Protein 6D9Y (pdb70)

CATH classification: 3.40.50.720

Organism: Paraburkholderia phymatum (strain DSM 17167 / CIP 108236 / LMG 21445 / STM815) (NCBI:txid391038)

Solvent-accessible surface area: 20243 Å² total; per-residue (Å²): 245,122,119,103,20,102,2,120,75,59,9,0,0,0,2,1,0,12,112,26,19,0,44,5,0,0,41,22,0,8,140,7,30,5,15,0,0,0,0,17,120,75,59,76,41,2,37,37,9,56,162,95,1,56,154,62,32,153,25,16,18,3,80,4,32,14,9,97,61,81,78,2,132,68,2,18,37,103,0,50,94,53,48,56,22,0,9,0,0,0,4,12,18,30,55,86,19,39,119,21,27,0,44,118,17,115,11,106,50,0,71,94,0,4,44,25,2,0,8,0,10,0,2,0,0,63,30,0,0,50,30,0,59,171,56,38,23,0,11,1,0,0,11,2,9,5,1,7,11,38,0,38,59,63,10,0,0,44,0,0,0,9,6,0,2,14,0,0,0,39,0,0,0,85,25,0,51,131,106,80,0,18,0,1,0,0,0,14,4,33,31,106,72,139,140,55,70,113,179,31,107,85,109,36,78,137,66,35,87,94,10,95,116,105,99,37,18,82,22,89,63,0,1,46,42,0,0,92,1,1,6,104,110,0,68,207,32,44,14,42,41,46,57,28,2,23,54,37,22,130,145,244,114,118,229,22,102,2,119,76,61,9,0,0,0,4,12,0,1,73,24,30,2,44,5,0,0,42,22,0,9,139,7,32,5,10,0,0,0,1,16,123,50,57,132,49,3,48,89,1,58,152,68,1,57,153,60,32,137,26,16,16,4,77,6,33,12,10,94,55,77,79,3,130,68,2,19,38,104,0,51,93,52,40,54,21,0,8,0,0,0,4,23,26,46,60,16,17,22,20,13,27,0,41,121,16,116,15,107,51,0,72,94,0,4,44,26,1,0,9,0,3,0,2,0,0,78,30,0,0,61,25,0,55,175,54,41,18,0,11,0,0,0,9,3,10,5,1,6,10,36,0,5,23,47,4,0,0,47,0,0,0,13,6,0,1,14,0,0,0,37,0,0,0,90,25,0,52,130,106,82,0,17,0,1,0,0,0,11,9,15,10,69,36,79,53,32,132,55,32,108,115,120,10,17,77,70,19,60,89,76,10,95,117,123,100,47,19,102,32,93,65,0,0,45,42,1,0,92,1,0,4,104,110,0,66,206,32,43,12,41,40,45,59,27,1,23,55,18,22,132,147

Secondary structure (DSSP, 8-state):
-------TT-EEEEETTTSHHHHHHHHHHHHTT-EEEEEES-HHHHHHHHHHHTTTS-EEEEE--TT-HHHHHHHHHHHHHHHS---EEEE----------TTTS-HHHHHHHHIIIIIHHHHHHHHHHHHHHHHT-EEEEEE--HHHHH--TT-HHHHHHHHHHHHHHHHHHHHTTTTTEEEEEEEE-SB-SSPPPTT-HHHHHHHHHT-TT-SPBPHHHHHHHHHHHTSTT--S--SEEEEESTT----/-------TT-EEEEETTTSHHHHHHHHHHHHTT-EEEEEES-HHHHHHHHHHHTTTS-EEEEE--TT-HHHHHHHHHHHHHHHS---EEEE----------TTTS-HHHHHHHHIIIIIHHHHHHHHHHHHHHHHT-EEEEEE--HHHHH--TT-HHHHHHHHHHHHHHHHHHHHTTTTTEEEEEEEE--B-SGGGGGS-HHHHHHHHHT-TT-SPBPHHHHHHHHHHHTSTT--S--SEEEEESTT----

Foldseek 3Di:
DADQFACALAEEEFEVCLFFLNVLLLQNNLQNRYAYEYEYADVVSQVVSCVVSVVSHHYHYQHAQLLDLVSLLVSVVSSCVRRNAHAEYEYDQADQLFFDAPVPRDVVSLVVRLSRLAVSVVSNCVNRVVRCLVVLAHFYEYEAAVLCVPVDGRRNSNNVSRVNNLVVQLVVQVVCVVSHYAGEYEHAQAEPRDDDDPVCVVVVQVSLVLAVQSDHHYSNNVSSVRVVSGHVVVPNDHSYYHYHRNPRDPD/DADQFAQALAEEEFEVCLWFLNVLLLQSCLQNRYAYEYEYQDVVSQVVSQVVSVVRHHYHYAHAQLLDLVSLLVSVVVSCVRRNAHAEYEYDHAAQLEFDAPVPRDVVSLVVRLSRLAVSVVSNCVNRVVRCLVVLHHFYEYEAAVLCVPVDGRRNSNNVSSVNNLVVQLVVQVVCVVRHYAGEYEHAQDDPICSCVRYDPVVVVVSQVLAPQNDHDYSNVVSSVRVCSGGVVVPNDHSYYHYHYNPRDPD

Sequence (502 aa):
HMNRIDLEGRVVVITGGARRGIGYAVAQRALRSGAAVALLWDDLDAERRLLARSERREELAELGKVVCAVTVDQTKKEAQIEAAVGKKKTLAAFGAIDVLINCCAGITGGNGTTWELEPDDVWRQVIDVNLIGPYLVCRRAVVPQMLKQGYGRIVNIASVAGKEGNPNASHYSASKAGLIGLTKSLGKELATKNILVNAVVTPPAAAAKTEIFDSMKQEHIDYMLSKIIPMNRFLLPDDEAASLILWLGSEDDCAFSTGSSVFDLSGGRATYYHMNRIDLEGRVVVITGGARRGIGYAVAQRALRSGAAVALLWDLDAERLARRSERRELAELGKVVCCAVTVDQQQTKKEAQIEAAVGKTLAAFGAIDVLINCCAAGGITGGNGTTWELEPDDVWRQVIDVNLIGPYLVCRRAVVPQMLKQGYGRIVNIIASVAGKEGNPNASHYSASKAGLIGLTKSLGKELATKKNILVNAVVTPAAAKTEIFDSMKQEHIDYMLLSSKIPMNNRFLLPDEEAASLILWLGSEDDCAFSTGSSVFDLSGGRATYY

InterPro domains:
  IPR002347 Short-chain dehydrogenase/reductase SDR [PF00106] (9-200)
  IPR002347 Short-chain dehydrogenase/reductase SDR [PR00080] (83-94)
  IPR002347 Short-chain dehydrogenase/reductase SDR [PR00080] (137-145)
  IPR002347 Short-chain dehydrogenase/reductase SDR [PR00080] (157-176)
  IPR002347 Short-chain dehydrogenase/reductase SDR [PR00081] (10-27)
  IPR002347 Short-chain dehydrogenase/reductase SDR [PR00081] (83-94)
  IPR002347 Short-chain dehydrogenase/reductase SDR [PR00081] (131-147)
  IPR002347 Short-chain dehydrogenase/reductase SDR [PR00081] (157-176)
  IPR002347 Short-chain dehydrogenase/reductase SDR [PR00081] (178-195)
  IPR002347 Short-chain dehydrogenase/reductase SDR [PR00081] (211-231)
  IPR020904 Short-chain dehydrogenase/reductase, conserved site [PS00061] (144-172)
  IPR036291 NAD(P)-binding domain superfamily [SSF51735] (4-247)

Structure (mmCIF, N/CA/C/O backbone):
data_6D9Y
#
_entry.id   6D9Y
#
_cell.length_a   131.900
_cell.length_b   131.900
_cell.length_c   66.510
_cell.angle_alpha   90.000
_cell.angle_beta   90.000
_cell.angle_gamma   90.000
#
_symmetry.space_group_name_H-M   'P 42 21 2'
#
loop_
_entity.id
_entity.type
_entity.pdbx_description
1 polymer 'Short-chain dehydrogenase/reductase SDR'
2 non-polymer 1,2-ETHANEDIOL
3 non-polymer 'OXAMIC ACID'
4 non-polymer 'FORMIC ACID'
5 non-polymer NICOTINAMIDE-ADENINE-DINUCLEOTIDE
6 water water
#
loop_
_atom_site.group_PDB
_atom_site.id
_atom_site.type_symbol
_atom_site.label_atom_id
_atom_site.label_alt_id
_atom_site.label_comp_id
_atom_site.label_asym_id
_atom_site.label_entity_id
_atom_site.label_seq_id
_atom_site.pdbx_PDB_ins_code
_atom_site.Cartn_x
_atom_site.Cartn_y
_atom_site.Cartn_z
_atom_site.occupancy
_atom_site.B_iso_or_equiv
_atom_site.auth_seq_id
_atom_site.auth_comp_id
_atom_site.auth_asym_id
_atom_site.auth_atom_id
_atom_site.pdbx_PDB_model_num
ATOM 1 N N . HIS A 1 8 ? 140.794 10.808 -10.913 1.00 38.12 0 HIS A N 1
ATOM 2 C CA . HIS A 1 8 ? 141.513 10.102 -9.859 1.00 25.61 0 HIS A CA 1
ATOM 3 C C . HIS A 1 8 ? 141.954 11.044 -8.743 1.00 23.52 0 HIS A C 1
ATOM 4 O O . HIS A 1 8 ? 143.157 11.254 -8.542 1.00 29.68 0 HIS A O 1
ATOM 11 N N . MET A 1 9 ? 140.992 11.602 -8.012 1.00 22.55 1 MET A N 1
ATOM 12 C CA . MET A 1 9 ? 141.313 12.522 -6.942 1.00 18.06 1 MET A CA 1
ATOM 13 C C . MET A 1 9 ? 141.488 11.782 -5.619 1.00 17.90 1 MET A C 1
ATOM 14 O O . MET A 1 9 ? 140.889 10.729 -5.376 1.00 21.30 1 MET A O 1
ATOM 19 N N . ASN A 1 10 ? 142.355 12.320 -4.790 1.00 14.28 2 ASN A N 1
ATOM 20 C CA . ASN A 1 10 ? 142.529 11.752 -3.466 1.00 12.63 2 ASN A CA 1
ATOM 21 C C . ASN A 1 10 ? 141.278 11.997 -2.632 1.00 12.44 2 ASN A C 1
ATOM 22 O O . ASN A 1 10 ? 140.621 13.031 -2.757 1.00 13.78 2 ASN A O 1
ATOM 27 N N . ARG A 1 11 ? 140.966 11.050 -1.745 1.00 12.37 3 ARG A N 1
ATOM 28 C CA . ARG A 1 11 ? 139.859 11.231 -0.802 1.00 11.93 3 ARG A CA 1
ATOM 29 C C . ARG A 1 11 ? 140.406 11.821 0.489 1.00 10.70 3 ARG A C 1
ATOM 30 O O . ARG A 1 11 ? 140.967 11.107 1.326 1.00 12.66 3 ARG A O 1
ATOM 32 N N . ILE A 1 12 ? 140.255 13.120 0.645 1.00 9.54 4 ILE A N 1
ATOM 33 C CA . ILE A 1 12 ? 140.700 13.818 1.848 1.00 8.68 4 ILE A CA 1
ATOM 34 C C . ILE A 1 12 ? 139.713 13.497 2.961 1.00 11.19 4 ILE A C 1
ATOM 35 O O . ILE A 1 12 ? 138.494 13.578 2.768 1.00 11.10 4 ILE A O 1
ATOM 40 N N . ASP A 1 13 ? 140.221 13.095 4.124 1.00 10.38 5 ASP A N 1
ATOM 41 C CA . ASP A 1 13 ? 139.343 12.751 5.244 1.00 10.37 5 ASP A CA 1
ATOM 42 C C . ASP A 1 13 ? 139.117 14.006 6.083 1.00 11.08 5 ASP A C 1
ATOM 43 O O . ASP A 1 13 ? 139.986 14.399 6.876 1.00 12.49 5 ASP A O 1
ATOM 48 N N . LEU A 1 14 ? 137.942 14.637 5.926 1.00 10.09 6 LEU A N 1
ATOM 49 C CA . LEU A 1 14 ? 137.494 15.722 6.805 1.00 9.04 6 LEU A CA 1
ATOM 50 C C . LEU A 1 14 ? 136.209 15.323 7.522 1.00 10.30 6 LEU A C 1
ATOM 51 O O . LEU A 1 14 ? 135.420 16.189 7.921 1.00 11.26 6 LEU A O 1
ATOM 56 N N . GLU A 1 15 ? 135.979 14.019 7.673 1.00 11.58 7 GLU A N 1
ATOM 57 C CA . GLU A 1 15 ? 134.747 13.547 8.279 1.00 11.33 7 GLU A CA 1
ATOM 58 C C . GLU A 1 15 ? 134.622 14.091 9.695 1.00 13.59 7 GLU A C 1
ATOM 59 O O . GLU A 1 15 ? 135.561 14.010 10.488 1.00 14.19 7 GLU A O 1
ATOM 65 N N . GLY A 1 16 ? 133.460 14.656 10.012 1.00 14.04 8 GLY A N 1
ATOM 66 C CA . GLY A 1 16 ? 133.216 15.159 11.349 1.00 15.37 8 GLY A CA 1
ATOM 67 C C . GLY A 1 16 ? 133.864 16.497 11.658 1.00 13.88 8 GLY A C 1
ATOM 68 O O . GLY A 1 16 ? 133.676 17.001 12.775 1.00 17.74 8 GLY A O 1
ATOM 69 N N . ARG A 1 17 ? 134.598 17.088 10.723 1.00 11.02 9 ARG A N 1
ATOM 70 C CA . ARG A 1 17 ? 135.274 18.365 10.926 1.00 10.23 9 ARG A CA 1
ATOM 71 C C . ARG A 1 17 ? 134.413 19.512 10.415 1.00 10.57 9 ARG A C 1
ATOM 72 O O . ARG A 1 17 ? 133.592 19.338 9.502 1.00 12.96 9 ARG A O 1
ATOM 80 N N . VAL A 1 18 ? 134.609 20.688 11.011 1.00 9.39 10 VAL A N 1
ATOM 81 C CA . VAL A 1 18 ? 133.937 21.921 10.600 1.00 9.39 10 VAL A CA 1
ATOM 82 C C . VAL A 1 18 ? 134.967 22.867 9.986 1.00 8.54 10 VAL A C 1
ATOM 83 O O . VAL A 1 18 ? 136.002 23.172 10.616 1.00 8.32 10 VAL A O 1
ATOM 87 N N . VAL A 1 19 ? 134.687 23.333 8.762 1.00 7.56 11 VAL A N 1
ATOM 88 C CA . VAL A 1 19 ? 135.587 24.191 7.991 1.00 7.33 11 VAL A CA 1
ATOM 89 C C . VAL A 1 19 ? 134.929 25.559 7.800 1.00 6.90 11 VAL A C 1
ATOM 90 O O . VAL A 1 19 ? 133.853 25.648 7.198 1.00 7.96 11 VAL A O 1
ATOM 94 N N . VAL A 1 20 ? 135.594 26.611 8.269 1.00 6.93 12 VAL A N 1
ATOM 95 C CA . VAL A 1 20 ? 135.222 27.998 7.956 1.00 7.25 12 VAL A CA 1
ATOM 96 C C . VAL A 1 20 ? 136.015 28.438 6.734 1.00 6.86 12 VAL A C 1
ATOM 97 O O . VAL A 1 20 ? 137.244 28.287 6.704 1.00 7.38 12 VAL A O 1
ATOM 101 N N . ILE A 1 21 ? 135.327 28.990 5.734 1.00 7.20 13 ILE A N 1
ATOM 102 C CA . ILE A 1 21 ? 135.972 29.487 4.511 1.00 6.76 13 ILE A CA 1
ATOM 103 C C . ILE A 1 21 ? 135.571 30.943 4.327 1.00 7.27 13 ILE A C 1
ATOM 104 O O . ILE A 1 21 ? 134.393 31.225 4.036 1.00 8.56 13 ILE A O 1
ATOM 109 N N . THR A 1 22 ? 136.521 31.863 4.463 1.00 7.35 14 THR A N 1
ATOM 110 C CA . THR A 1 22 ? 136.242 33.253 4.134 1.00 7.70 14 THR A CA 1
ATOM 111 C C . THR A 1 22 ? 136.408 33.449 2.625 1.00 8.73 14 THR A C 1
ATOM 112 O O . THR A 1 22 ? 137.212 32.768 1.976 1.00 9.46 14 THR A O 1
ATOM 116 N N . GLY A 1 23 ? 135.640 34.371 2.058 1.00 9.12 15 GLY A N 1
ATOM 117 C CA . GLY A 1 23 ? 135.511 34.447 0.607 1.00 9.94 15 GLY A CA 1
ATOM 118 C C . GLY A 1 23 ? 134.855 33.218 0.015 1.00 9.39 15 GLY A C 1
ATOM 119 O O . GLY A 1 23 ? 135.100 32.892 -1.154 1.00 9.57 15 GLY A O 1
ATOM 120 N N . GLY A 1 24 ? 134.012 32.527 0.790 1.00 8.82 16 GLY A N 1
ATOM 121 C CA . GLY A 1 24 ? 133.466 31.246 0.377 1.00 10.61 16 GLY A CA 1
ATOM 122 C C . GLY A 1 24 ? 132.434 31.289 -0.744 1.00 10.70 16 GLY A C 1
ATOM 123 O O . GLY A 1 24 ? 132.158 30.227 -1.327 1.00 12.07 16 GLY A O 1
ATOM 124 N N . ALA A 1 25 ? 131.874 32.453 -1.081 1.00 10.50 17 ALA A N 1
ATOM 125 C CA . ALA A 1 25 ? 130.822 32.478 -2.083 1.00 11.17 17 ALA A CA 1
ATOM 126 C C . ALA A 1 25 ? 131.335 32.424 -3.517 1.00 12.12 17 ALA A C 1
ATOM 127 O O . ALA A 1 25 ? 130.531 32.182 -4.425 1.00 16.75 17 ALA A O 1
ATOM 129 N N . ARG A 1 26 ? 132.639 32.601 -3.753 1.00 12.80 18 ARG A N 1
ATOM 130 C CA A ARG A 1 26 ? 133.196 32.850 -5.075 0.50 14.22 18 ARG A CA 1
ATOM 131 C CA B ARG A 1 26 ? 133.153 32.770 -5.099 0.50 13.32 18 ARG A CA 1
ATOM 132 C C . ARG A 1 26 ? 134.543 32.161 -5.212 1.00 12.16 18 ARG A C 1
ATOM 133 O O . ARG A 1 26 ? 135.238 31.927 -4.219 1.00 10.82 18 ARG A O 1
ATOM 148 N N . GLY A 1 27 ? 134.921 31.890 -6.463 1.00 10.94 19 GLY A N 1
ATOM 149 C CA . GLY A 1 27 ? 136.320 31.628 -6.788 1.00 10.18 19 GLY A CA 1
ATOM 150 C C . GLY A 1 27 ? 136.926 30.452 -6.061 1.00 9.40 19 GLY A C 1
ATOM 151 O O . GLY A 1 27 ? 136.350 29.360 -5.969 1.00 10.08 19 GLY A O 1
ATOM 152 N N . ILE A 1 28 ? 138.151 30.647 -5.551 1.00 10.02 20 ILE A N 1
ATOM 153 C CA . ILE A 1 28 ? 138.837 29.570 -4.851 1.00 9.59 20 ILE A CA 1
ATOM 154 C C . ILE A 1 28 ? 138.051 29.143 -3.624 1.00 8.43 20 ILE A C 1
ATOM 155 O O . ILE A 1 28 ? 137.966 27.950 -3.324 1.00 8.66 20 ILE A O 1
ATOM 160 N N . GLY A 1 29 ? 137.499 30.102 -2.868 1.00 8.69 21 GLY A N 1
ATOM 161 C CA . GLY A 1 29 ? 136.767 29.746 -1.662 1.00 7.92 21 GLY A CA 1
ATOM 162 C C . GLY A 1 29 ? 135.590 28.823 -1.949 1.00 7.23 21 GLY A C 1
ATOM 163 O O . GLY A 1 29 ? 135.363 27.844 -1.221 1.00 7.76 21 GLY A O 1
ATOM 164 N N . TYR A 1 30 ? 134.869 29.087 -3.041 1.00 7.89 22 TYR A N 1
ATOM 165 C CA . TYR A 1 30 ? 133.760 28.219 -3.426 1.00 8.63 22 TYR A CA 1
ATOM 166 C C . TYR A 1 30 ? 134.252 26.830 -3.816 1.00 8.42 22 TYR A C 1
ATOM 167 O O . TYR A 1 30 ? 133.643 25.822 -3.434 1.00 8.40 22 TYR A O 1
ATOM 176 N N . ALA A 1 31 ? 135.349 26.746 -4.579 1.00 8.05 23 ALA A N 1
ATOM 177 C CA . ALA A 1 31 ? 135.905 25.434 -4.933 1.00 7.78 23 ALA A CA 1
ATOM 178 C C . ALA A 1 31 ? 136.370 24.670 -3.705 1.00 8.08 23 ALA A C 1
ATOM 179 O O . ALA A 1 31 ? 136.235 23.432 -3.644 1.00 8.28 23 ALA A O 1
ATOM 181 N N . VAL A 1 32 ? 136.943 25.375 -2.726 1.00 7.36 24 VAL A N 1
ATOM 182 C CA . VAL A 1 32 ? 137.311 24.733 -1.468 1.00 7.36 24 VAL A CA 1
ATOM 183 C C . VAL A 1 32 ? 136.064 24.209 -0.764 1.00 7.58 24 VAL A C 1
ATOM 184 O O . VAL A 1 32 ? 136.063 23.103 -0.195 1.00 8.04 24 VAL A O 1
ATOM 188 N N . ALA A 1 33 ? 134.982 24.999 -0.759 1.00 7.18 25 ALA A N 1
ATOM 189 C CA . ALA A 1 33 ? 133.748 24.541 -0.128 1.00 7.24 25 ALA A CA 1
ATOM 190 C C . ALA A 1 33 ? 133.244 23.251 -0.775 1.00 7.71 25 ALA A C 1
ATOM 191 O O . ALA A 1 33 ? 132.853 22.304 -0.069 1.00 8.29 25 ALA A O 1
ATOM 193 N N . GLN A 1 34 ? 133.225 23.198 -2.112 1.00 7.62 26 GLN A N 1
ATOM 194 C CA . GLN A 1 34 ? 132.769 21.993 -2.803 1.00 7.91 26 GLN A CA 1
ATOM 195 C C . GLN A 1 34 ? 133.595 20.788 -2.385 1.00 8.31 26 GLN A C 1
ATOM 196 O O . GLN A 1 34 ? 133.051 19.723 -2.059 1.00 8.95 26 GLN A O 1
ATOM 202 N N . ARG A 1 35 ? 134.919 20.940 -2.392 1.00 8.17 27 ARG A N 1
ATOM 203 C CA . ARG A 1 35 ? 135.777 19.808 -2.066 1.00 8.29 27 ARG A CA 1
ATOM 204 C C . ARG A 1 35 ? 135.646 19.419 -0.597 1.00 7.69 27 ARG A C 1
ATOM 205 O O . ARG A 1 35 ? 135.643 18.220 -0.274 1.00 8.69 27 ARG A O 1
ATOM 213 N N . ALA A 1 36 ? 135.494 20.397 0.302 1.00 7.45 28 ALA A N 1
ATOM 214 C CA . ALA A 1 36 ? 135.360 20.081 1.722 1.00 7.83 28 ALA A CA 1
ATOM 215 C C . ALA A 1 36 ? 134.077 19.300 1.991 1.00 8.61 28 ALA A C 1
ATOM 216 O O . ALA A 1 36 ? 134.086 18.321 2.754 1.00 9.03 28 ALA A O 1
ATOM 218 N N . LEU A 1 37 ? 132.956 19.713 1.376 1.00 8.15 29 LEU A N 1
ATOM 219 C CA . LEU A 1 37 ? 131.702 18.975 1.530 1.00 8.93 29 LEU A CA 1
ATOM 220 C C . LEU A 1 37 ? 131.829 17.554 0.988 1.00 8.86 29 LEU A C 1
ATOM 221 O O . LEU A 1 37 ? 131.347 16.594 1.603 1.00 11.49 29 LEU A O 1
ATOM 226 N N . ARG A 1 38 ? 132.508 17.391 -0.154 1.00 9.35 30 ARG A N 1
ATOM 227 C CA . ARG A 1 38 ? 132.735 16.065 -0.723 1.00 10.63 30 ARG A CA 1
ATOM 228 C C . ARG A 1 38 ? 133.679 15.235 0.134 1.00 11.10 30 ARG A C 1
ATOM 229 O O . ARG A 1 38 ? 133.720 14.007 -0.030 1.00 15.49 30 ARG A O 1
ATOM 237 N N . SER A 1 39 ? 134.387 15.860 1.060 1.00 9.55 31 SER A N 1
ATOM 238 C CA . SER A 1 39 ? 135.320 15.204 1.971 1.00 9.78 31 SER A CA 1
ATOM 239 C C . SER A 1 39 ? 134.698 14.926 3.337 1.00 10.44 31 SER A C 1
ATOM 240 O O . SER A 1 39 ? 135.410 14.498 4.250 1.00 10.44 31 SER A O 1
ATOM 243 N N . GLY A 1 40 ? 133.404 15.197 3.511 1.00 9.78 32 GLY A N 1
ATOM 244 C CA . GLY A 1 40 ? 132.710 14.900 4.748 1.00 11.33 32 GLY A CA 1
ATOM 245 C C . GLY A 1 40 ? 132.650 16.032 5.745 1.00 10.88 32 GLY A C 1
ATOM 246 O O . GLY A 1 40 ? 132.111 15.824 6.846 1.00 11.88 32 GLY A O 1
ATOM 247 N N . ALA A 1 41 ? 133.149 17.211 5.402 1.00 9.86 33 ALA A N 1
ATOM 248 C CA . ALA A 1 41 ? 133.116 18.330 6.340 1.00 9.00 33 ALA A CA 1
ATOM 249 C C . ALA A 1 41 ? 131.749 19.006 6.364 1.00 10.32 33 ALA A C 1
ATOM 250 O O . ALA A 1 41 ? 130.998 18.966 5.390 1.00 12.01 33 ALA A O 1
ATOM 252 N N . ALA A 1 42 ? 131.442 19.665 7.482 1.00 9.25 34 ALA A N 1
ATOM 253 C CA . ALA A 1 42 ? 130.443 20.739 7.493 1.00 10.00 34 ALA A CA 1
ATOM 254 C C . ALA A 1 42 ? 131.158 22.048 7.191 1.00 9.85 34 ALA A C 1
ATOM 255 O O . ALA A 1 42 ? 132.292 22.258 7.638 1.00 9.76 34 ALA A O 1
ATOM 257 N N . VAL A 1 43 ? 130.530 22.925 6.408 1.00 10.25 35 VAL A N 1
ATOM 258 C CA . VAL A 1 43 ? 131.166 24.154 5.940 1.00 8.81 35 VAL A CA 1
ATOM 259 C C . VAL A 1 43 ? 130.377 25.365 6.409 1.00 8.22 35 VAL A C 1
ATOM 260 O O . VAL A 1 43 ? 129.165 25.466 6.183 1.00 9.61 35 VAL A O 1
ATOM 264 N N . ALA A 1 44 ? 131.077 26.311 7.037 1.00 8.95 36 ALA A N 1
ATOM 265 C CA . ALA A 1 44 ? 130.542 27.643 7.291 1.00 9.93 36 ALA A CA 1
ATOM 266 C C . ALA A 1 44 ? 131.133 28.572 6.239 1.00 8.69 36 ALA A C 1
ATOM 267 O O . ALA A 1 44 ? 132.358 28.779 6.182 1.00 9.11 36 ALA A O 1
ATOM 269 N N . LEU A 1 45 ? 130.274 29.066 5.353 1.00 10.13 37 LEU A N 1
ATOM 270 C CA A LEU A 1 45 ? 130.671 29.937 4.258 0.58 9.04 37 LEU A CA 1
ATOM 271 C CA B LEU A 1 45 ? 130.671 29.948 4.257 0.42 9.40 37 LEU A CA 1
ATOM 272 C C . LEU A 1 45 ? 130.593 31.378 4.745 1.00 9.36 37 LEU A C 1
ATOM 273 O O . LEU A 1 45 ? 129.499 31.890 4.987 1.00 12.30 37 LEU A O 1
ATOM 282 N N . TRP A 1 46 ? 131.736 32.038 4.880 1.00 9.15 38 TRP A N 1
ATOM 283 C CA . TRP A 1 46 ? 131.784 33.413 5.348 1.00 9.31 38 TRP A CA 1
ATOM 284 C C . TRP A 1 46 ? 132.057 34.335 4.170 1.00 10.11 38 TRP A C 1
ATOM 285 O O . TRP A 1 46 ? 133.052 34.143 3.456 1.00 11.78 38 TRP A O 1
ATOM 296 N N . ASP A 1 47 ? 131.207 35.324 3.950 1.00 9.98 39 ASP A N 1
ATOM 297 C CA A ASP A 1 47 ? 131.462 36.273 2.873 0.19 11.18 39 ASP A CA 1
ATOM 298 C CA C ASP A 1 47 ? 131.461 36.276 2.875 0.81 10.51 39 ASP A CA 1
ATOM 299 C C . ASP A 1 47 ? 130.687 37.558 3.117 1.00 11.94 39 ASP A C 1
ATOM 300 O O . ASP A 1 47 ? 129.795 37.629 3.963 1.00 12.10 39 ASP A O 1
ATOM 309 N N . LEU A 1 48 ? 131.026 38.574 2.316 1.00 15.37 40 LEU A N 1
ATOM 310 C CA . LEU A 1 48 ? 130.498 39.924 2.440 1.00 16.79 40 LEU A CA 1
ATOM 311 C C . LEU A 1 48 ? 129.126 40.074 1.800 1.00 20.43 40 LEU A C 1
ATOM 312 O O . LEU A 1 48 ? 128.296 40.845 2.292 1.00 21.40 40 LEU A O 1
ATOM 317 N N . ASP A 1 49 ? 128.887 39.391 0.679 1.00 22.85 41 ASP A N 1
ATOM 318 C CA . ASP A 1 49 ? 127.724 39.644 -0.172 1.00 34.53 41 ASP A CA 1
ATOM 319 C C . ASP A 1 49 ? 126.640 38.641 0.198 1.00 27.48 41 ASP A C 1
ATOM 320 O O . ASP A 1 49 ? 126.713 37.469 -0.184 1.00 23.33 41 ASP A O 1
ATOM 325 N N . ALA A 1 50 ? 125.621 39.110 0.925 1.00 26.99 42 ALA A N 1
ATOM 326 C CA . ALA A 1 50 ? 124.554 38.219 1.366 1.00 25.57 42 ALA A CA 1
ATOM 327 C C . ALA A 1 50 ? 123.849 37.558 0.189 1.00 30.20 42 ALA A C 1
ATOM 328 O O . ALA A 1 50 ? 123.427 36.396 0.292 1.00 25.14 42 ALA A O 1
ATOM 330 N N . GLU A 1 51 ? 123.730 38.271 -0.937 1.00 28.67 43 GLU A N 1
ATOM 331 C CA . GLU A 1 51 ? 123.005 37.743 -2.088 1.00 25.85 43 GLU A CA 1
ATOM 332 C C . GLU A 1 51 ? 123.787 36.622 -2.762 1.00 24.99 43 GLU A C 1
ATOM 333 O O . GLU A 1 51 ? 123.236 35.549 -3.039 1.00 23.28 43 GLU A O 1
ATOM 335 N N . ARG A 1 52 ? 125.069 36.858 -3.056 1.00 23.25 44 ARG A N 1
ATOM 336 C CA A ARG A 1 52 ? 125.891 35.799 -3.633 0.61 21.98 44 ARG A CA 1
ATOM 337 C CA B ARG A 1 52 ? 125.892 35.800 -3.632 0.39 22.08 44 ARG A CA 1
ATOM 338 C C . ARG A 1 52 ? 126.028 34.633 -2.664 1.00 18.38 44 ARG A C 1
ATOM 339 O O . ARG A 1 52 ? 126.065 33.472 -3.079 1.00 19.25 44 ARG A O 1
ATOM 342 N N . LEU A 1 53 ? 126.094 34.933 -1.366 1.00 18.66 45 LEU A N 1
ATOM 343 C CA A LEU A 1 53 ? 126.160 33.890 -0.345 0.58 18.20 45 LEU A CA 1
ATOM 344 C CA B LEU A 1 53 ? 126.165 33.893 -0.349 0.42 18.43 45 LEU A CA 1
ATOM 345 C C . LEU A 1 53 ? 124.932 32.998 -0.392 1.00 17.89 45 LEU A C 1
ATOM 346 O O . LEU A 1 53 ? 125.037 31.770 -0.300 1.00 17.49 45 LEU A O 1
ATOM 355 N N . ALA A 1 54 ? 123.747 33.602 -0.511 1.00 18.39 46 ALA A N 1
ATOM 356 C CA . ALA A 1 54 ? 122.522 32.812 -0.529 1.00 18.53 46 ALA A CA 1
ATOM 357 C C . ALA A 1 54 ? 122.477 31.902 -1.748 1.00 16.82 46 ALA A C 1
ATOM 358 O O . ALA A 1 54 ? 122.083 30.733 -1.644 1.00 19.21 46 ALA A O 1
ATOM 360 N N . ARG A 1 55 ? 122.902 32.415 -2.905 1.00 16.95 47 ARG A N 1
ATOM 361 C CA . ARG A 1 55 ? 122.935 31.592 -4.110 1.00 18.67 47 ARG A CA 1
ATOM 362 C C . ARG A 1 55 ? 123.923 30.444 -3.949 1.00 16.27 47 ARG A C 1
ATOM 363 O O . ARG A 1 55 ? 123.610 29.280 -4.235 1.00 17.34 47 ARG A O 1
ATOM 365 N N . SER A 1 56 ? 125.126 30.747 -3.449 1.00 15.09 48 SER A N 1
ATOM 366 C CA . SER A 1 56 ? 126.145 29.715 -3.293 1.00 13.82 48 SER A CA 1
ATOM 367 C C . SER A 1 56 ? 125.732 28.683 -2.251 1.00 13.67 48 SER A C 1
ATOM 368 O O . SER A 1 56 ? 125.973 27.480 -2.433 1.00 15.34 48 SER A O 1
ATOM 371 N N . GLU A 1 57 ? 125.093 29.128 -1.160 1.00 15.16 49 GLU A N 1
ATOM 372 C CA . GLU A 1 57 ? 124.602 28.197 -0.147 1.00 16.24 49 GLU A CA 1
ATOM 373 C C . GLU A 1 57 ? 123.608 27.202 -0.735 1.00 16.81 49 GLU A C 1
ATOM 374 O O . GLU A 1 57 ? 123.689 25.997 -0.459 1.00 18.65 49 GLU A O 1
ATOM 380 N N . ARG A 1 58 ? 122.653 27.691 -1.541 1.00 15.85 50 ARG A N 1
ATOM 381 C CA A ARG A 1 58 ? 121.651 26.809 -2.134 0.46 16.72 50 ARG A CA 1
ATOM 382 C CA B ARG A 1 58 ? 121.654 26.804 -2.123 0.54 16.52 50 ARG A CA 1
ATOM 383 C C . ARG A 1 58 ? 122.299 25.745 -3.014 1.00 18.14 50 ARG A C 1
ATOM 384 O O . ARG A 1 58 ? 121.897 24.576 -2.987 1.00 19.72 50 ARG A O 1
ATOM 399 N N . GLU A 1 59 ? 123.320 26.127 -3.791 1.00 15.58 51 GLU A N 1
ATOM 400 C CA A GLU A 1 59 ? 123.991 25.161 -4.652 0.70 14.86 51 GLU A CA 1
ATOM 401 C CA B GLU A 1 59 ? 124.003 25.168 -4.655 0.30 15.48 51 GLU A CA 1
ATOM 402 C C . GLU A 1 59 ? 124.781 24.148 -3.836 1.00 14.13 51 GLU A C 1
ATOM 403 O O . GLU A 1 59 ? 124.737 22.943 -4.115 1.00 17.78 51 GLU A O 1
ATOM 414 N N . LEU A 1 60 ? 125.521 24.619 -2.839 1.00 14.97 52 LEU A N 1
ATOM 415 C CA . LEU A 1 60 ? 126.424 23.762 -2.080 1.00 16.53 52 LEU A CA 1
ATOM 416 C C . LEU A 1 60 ? 125.699 22.853 -1.106 1.00 17.36 52 LEU A C 1
ATOM 417 O O . LEU A 1 60 ? 126.234 21.794 -0.761 1.00 16.71 52 LEU A O 1
ATOM 422 N N . ALA A 1 61 ? 124.500 23.234 -0.661 1.00 19.26 53 ALA A N 1
ATOM 423 C CA . ALA A 1 61 ? 123.736 22.384 0.244 1.00 18.81 53 ALA A CA 1
ATOM 424 C C . ALA A 1 61 ? 123.421 21.027 -0.374 1.00 21.07 53 ALA A C 1
ATOM 425 O O . ALA A 1 61 ? 123.154 20.069 0.358 1.00 20.53 53 ALA A O 1
ATOM 427 N N . GLU A 1 62 ? 123.482 20.902 -1.703 1.00 21.50 54 GLU A N 1
ATOM 428 C CA . GLU A 1 62 ? 123.301 19.594 -2.322 1.00 22.95 54 GLU A CA 1
ATOM 429 C C . GLU A 1 62 ? 124.452 18.634 -2.016 1.00 23.15 54 GLU A C 1
ATOM 430 O O . GLU A 1 62 ? 124.303 17.422 -2.206 1.00 21.83 54 GLU A O 1
ATOM 436 N N . LEU A 1 63 ? 125.593 19.147 -1.544 1.00 16.92 55 LEU A N 1
ATOM 437 C CA . LEU A 1 63 ? 126.782 18.344 -1.275 1.00 16.12 55 LEU A CA 1
ATOM 438 C C . LEU A 1 63 ? 126.971 18.017 0.201 1.00 15.79 55 LEU A C 1
ATOM 439 O O . LEU A 1 63 ? 127.761 17.116 0.518 1.00 17.30 55 LEU A O 1
ATOM 444 N N . GLY A 1 64 ? 126.315 18.738 1.104 1.00 15.70 56 GLY A N 1
ATOM 445 C CA . GLY A 1 64 ? 126.488 18.492 2.525 1.00 16.87 56 GLY A CA 1
ATOM 446 C C . GLY A 1 64 ? 125.951 19.654 3.341 1.00 14.85 56 GLY A C 1
ATOM 447 O O . GLY A 1 64 ? 125.209 20.493 2.833 1.00 16.69 56 GLY A O 1
ATOM 448 N N . LYS A 1 65 ? 126.354 19.680 4.619 1.00 14.92 57 LYS A N 1
ATOM 449 C CA . LYS A 1 65 ? 125.862 20.677 5.569 1.00 14.77 57 LYS A CA 1
ATOM 450 C C . LYS A 1 65 ? 126.609 21.998 5.404 1.00 14.81 57 LYS A C 1
ATOM 451 O O . LYS A 1 65 ? 127.844 22.048 5.544 1.00 12.74 57 LYS A O 1
ATOM 457 N N . VAL A 1 66 ? 125.860 23.086 5.183 1.00 14.14 58 VAL A N 1
ATOM 458 C CA A VAL A 1 66 ? 126.413 24.415 4.903 0.70 12.48 58 VAL A CA 1
ATOM 459 C CA B VAL A 1 66 ? 126.446 24.399 4.948 0.30 14.10 58 VAL A CA 1
ATOM 460 C C . VAL A 1 66 ? 125.666 25.458 5.721 1.00 14.04 58 VAL A C 1
ATOM 461 O O . VAL A 1 66 ? 124.427 25.436 5.774 1.00 16.98 58 VAL A O 1
ATOM 468 N N . CYS A 1 67 ? 126.402 26.390 6.329 1.00 12.65 59 CYS A N 1
ATOM 469 C CA . CYS A 1 67 ? 125.866 27.551 7.051 1.00 13.90 59 CYS A CA 1
ATOM 470 C C . CYS A 1 67 ? 126.439 28.803 6.405 1.00 12.16 59 CYS A C 1
ATOM 471 O O . CYS A 1 67 ? 127.654 29.009 6.435 1.00 13.72 59 CYS A O 1
ATOM 474 N N . ALA A 1 68 ? 125.585 29.642 5.826 1.00 12.08 60 ALA A N 1
ATOM 475 C CA . ALA A 1 68 ? 126.005 30.896 5.207 1.00 11.44 60 ALA A CA 1
ATOM 476 C C . ALA A 1 68 ? 126.078 31.985 6.268 1.00 10.99 60 ALA A C 1
ATOM 477 O O . ALA A 1 68 ? 125.103 32.231 6.986 1.00 14.16 60 ALA A O 1
ATOM 479 N N . VAL A 1 69 ? 127.226 32.652 6.361 1.00 10.00 61 VAL A N 1
ATOM 480 C CA . VAL A 1 69 ? 127.465 33.659 7.390 1.00 9.95 61 VAL A CA 1
ATOM 481 C C . VAL A 1 69 ? 127.889 34.953 6.698 1.00 9.98 61 VAL A C 1
ATOM 482 O O . VAL A 1 69 ? 128.943 34.991 6.047 1.00 9.92 61 VAL A O 1
ATOM 486 N N . THR A 1 70 ? 127.082 36.007 6.823 1.00 11.50 62 THR A N 1
ATOM 487 C CA . THR A 1 70 ? 127.438 37.311 6.265 1.00 11.94 62 THR A CA 1
ATOM 488 C C . THR A 1 70 ? 128.384 38.012 7.232 1.00 11.95 62 THR A C 1
ATOM 489 O O . THR A 1 70 ? 128.035 38.212 8.403 1.00 13.10 62 THR A O 1
ATOM 493 N N . VAL A 1 71 ? 129.569 38.383 6.751 1.00 11.08 63 VAL A N 1
ATOM 494 C CA . VAL A 1 71 ? 130.591 38.966 7.621 1.00 10.86 63 VAL A CA 1
ATOM 495 C C . VAL A 1 71 ? 131.604 39.717 6.771 1.00 11.20 63 VAL A C 1
ATOM 496 O O . VAL A 1 71 ? 132.081 39.211 5.748 1.00 12.34 63 VAL A O 1
ATOM 500 N N . ASP A 1 72 ? 131.963 40.912 7.235 1.00 10.76 64 ASP A N 1
ATOM 501 C CA . ASP A 1 72 ? 133.105 41.678 6.739 1.00 10.36 64 ASP A CA 1
ATOM 502 C C . ASP A 1 72 ? 134.277 41.312 7.631 1.00 9.52 64 ASP A C 1
ATOM 503 O O . ASP A 1 72 ? 134.325 41.707 8.807 1.00 9.79 64 ASP A O 1
ATOM 508 N N . GLN A 1 73 ? 135.228 40.540 7.073 1.00 9.78 65 GLN A N 1
ATOM 509 C CA . GLN A 1 73 ? 136.367 40.046 7.836 1.00 9.95 65 GLN A CA 1
ATOM 510 C C . GLN A 1 73 ? 137.389 41.139 8.188 1.00 9.19 65 GLN A C 1
ATOM 511 O O . GLN A 1 73 ? 138.404 40.812 8.825 1.00 11.10 65 GLN A O 1
ATOM 517 N N . THR A 1 74 ? 137.111 42.417 7.876 1.00 10.18 66 THR A N 1
ATOM 518 C CA . THR A 1 74 ? 137.893 43.508 8.440 1.00 10.94 66 THR A CA 1
ATOM 519 C C . THR A 1 74 ? 137.296 44.085 9.723 1.00 11.86 66 THR A C 1
ATOM 520 O O . THR A 1 74 ? 137.847 45.047 10.264 1.00 12.07 66 THR A O 1
ATOM 524 N N . LYS A 1 75 ? 136.186 43.545 10.231 1.00 10.75 67 LYS A N 1
ATOM 525 C CA A LYS A 1 75 ? 135.474 44.142 11.361 0.52 10.11 67 LYS A CA 1
ATOM 526 C CA B LYS A 1 75 ? 135.463 44.139 11.357 0.48 11.45 67 LYS A CA 1
ATOM 527 C C . LYS A 1 75 ? 135.374 43.146 12.514 1.00 10.32 67 LYS A C 1
ATOM 528 O O . LYS A 1 75 ? 134.622 42.161 12.436 1.00 10.46 67 LYS A O 1
ATOM 539 N N . GLU A 1 76 ? 136.095 43.438 13.607 1.00 11.08 68 GLU A N 1
ATOM 540 C CA . GLU A 1 76 ? 136.114 42.570 14.790 1.00 10.91 68 GLU A CA 1
ATOM 541 C C . GLU A 1 76 ? 134.716 42.178 15.245 1.00 9.70 68 GLU A C 1
ATOM 542 O O . GLU A 1 76 ? 134.477 41.017 15.595 1.00 9.77 68 GLU A O 1
ATOM 548 N N . ALA A 1 77 ? 133.787 43.130 15.303 1.00 10.58 69 ALA A N 1
ATOM 549 C CA . ALA A 1 77 ? 132.479 42.800 15.855 1.00 10.42 69 ALA A CA 1
ATOM 550 C C . ALA A 1 77 ? 131.733 41.824 14.956 1.00 9.61 69 ALA A C 1
ATOM 551 O O . ALA A 1 77 ? 131.007 40.945 15.439 1.00 10.52 69 ALA A O 1
ATOM 553 N N . GLN A 1 78 ? 131.897 41.954 13.639 1.00 9.29 70 GLN A N 1
ATOM 554 C CA . GLN A 1 78 ? 131.230 41.031 12.724 1.00 9.42 70 GLN A CA 1
ATOM 555 C C . GLN A 1 78 ? 131.871 39.652 12.765 1.00 7.89 70 GLN A C 1
ATOM 556 O O . GLN A 1 78 ? 131.168 38.636 12.663 1.00 9.49 70 GLN A O 1
ATOM 562 N N . ILE A 1 79 ? 133.190 39.594 12.950 1.00 8.21 71 ILE A N 1
ATOM 563 C CA . ILE A 1 79 ? 133.864 38.307 13.108 1.00 8.50 71 ILE A CA 1
ATOM 564 C C . ILE A 1 79 ? 133.380 37.604 14.369 1.00 8.11 71 ILE A C 1
ATOM 565 O O . ILE A 1 79 ? 133.148 36.386 14.365 1.00 7.96 71 ILE A O 1
ATOM 570 N N . GLU A 1 80 ? 133.212 38.357 15.469 1.00 8.40 72 GLU A N 1
ATOM 571 C CA . GLU A 1 80 ? 132.724 37.738 16.692 1.00 8.39 72 GLU A CA 1
ATOM 572 C C . GLU A 1 80 ? 131.326 37.162 16.480 1.00 8.05 72 GLU A C 1
ATOM 573 O O . GLU A 1 80 ? 131.038 36.028 16.888 1.00 8.31 72 GLU A O 1
ATOM 579 N N . ALA A 1 81 ? 130.443 37.919 15.819 1.00 8.03 73 ALA A N 1
ATOM 580 C CA . ALA A 1 81 ? 129.111 37.395 15.511 1.00 8.89 73 ALA A CA 1
ATOM 581 C C . ALA A 1 81 ? 129.196 36.165 14.603 1.00 8.86 73 ALA A C 1
ATOM 582 O O . ALA A 1 81 ? 128.414 35.219 14.760 1.00 9.27 73 ALA A O 1
ATOM 584 N N . ALA A 1 82 ? 130.147 36.154 13.659 1.00 8.41 74 ALA A N 1
ATOM 585 C CA . ALA A 1 82 ? 130.301 35.040 12.720 1.00 8.30 74 ALA A CA 1
ATOM 586 C C . ALA A 1 82 ? 130.783 33.775 13.412 1.00 7.84 74 ALA A C 1
ATOM 587 O O . ALA A 1 82 ? 130.282 32.680 13.120 1.00 8.15 74 ALA A O 1
ATOM 589 N N . VAL A 1 83 ? 131.737 33.903 14.335 1.00 7.52 75 VAL A N 1
ATOM 590 C CA . VAL A 1 83 ? 132.179 32.750 15.121 1.00 7.68 75 VAL A CA 1
ATOM 591 C C . VAL A 1 83 ? 131.027 32.197 15.944 1.00 7.13 75 VAL A C 1
ATOM 592 O O . VAL A 1 83 ? 130.813 30.980 16.004 1.00 7.85 75 VAL A O 1
ATOM 596 N N . GLY A 1 84 ? 130.256 33.075 16.580 1.00 7.94 76 GLY A N 1
ATOM 597 C CA . GLY A 1 84 ? 129.124 32.606 17.372 1.00 8.13 76 GLY A CA 1
ATOM 598 C C . GLY A 1 84 ? 128.096 31.864 16.531 1.00 7.89 76 GLY A C 1
ATOM 599 O O . GLY A 1 84 ? 127.631 30.792 16.912 1.00 8.98 76 GLY A O 1
ATOM 600 N N . LYS A 1 85 ? 127.748 32.422 15.360 1.00 7.97 77 LYS A N 1
ATOM 601 C CA A LYS A 1 85 ? 126.788 31.753 14.484 0.46 9.07 77 LYS A CA 1
ATOM 602 C CA B LYS A 1 85 ? 126.794 31.756 14.474 0.33 9.17 77 LYS A CA 1
ATOM 603 C CA C LYS A 1 85 ? 126.792 31.755 14.481 0.20 9.07 77 LYS A CA 1
ATOM 604 C C . LYS A 1 85 ? 127.323 30.403 14.019 1.00 8.53 77 LYS A C 1
ATOM 605 O O . LYS A 1 85 ? 126.571 29.419 13.946 1.00 9.06 77 LYS A O 1
ATOM 621 N N . THR A 1 86 ? 128.620 30.332 13.716 1.00 7.61 78 THR A N 1
ATOM 622 C CA . THR A 1 86 ? 129.226 29.074 13.272 1.00 7.84 78 THR A CA 1
ATOM 623 C C . THR A 1 86 ? 129.171 28.026 14.377 1.00 8.47 78 THR A C 1
ATOM 624 O O . THR A 1 86 ? 128.841 26.863 14.130 1.00 8.58 78 THR A O 1
ATOM 628 N N . LEU A 1 87 ? 129.518 28.423 15.605 1.00 7.79 79 LEU A N 1
ATOM 629 C CA . LEU A 1 87 ? 129.493 27.490 16.729 1.00 8.01 79 LEU A CA 1
ATOM 630 C C . LEU A 1 87 ? 128.061 27.053 17.057 1.00 8.88 79 LEU A C 1
ATOM 631 O O . LEU A 1 87 ? 127.832 25.887 17.394 1.00 9.95 79 LEU A O 1
ATOM 636 N N . ALA A 1 88 ? 127.082 27.961 16.959 1.00 8.42 80 ALA A N 1
ATOM 637 C CA . ALA A 1 88 ? 125.688 27.566 17.161 1.00 8.62 80 ALA A CA 1
ATOM 638 C C . ALA A 1 88 ? 125.270 26.515 16.140 1.00 10.61 80 ALA A C 1
ATOM 639 O O . ALA A 1 88 ? 124.541 25.574 16.471 1.00 11.66 80 ALA A O 1
ATOM 641 N N . ALA A 1 89 ? 125.718 26.655 14.889 1.00 9.59 81 ALA A N 1
ATOM 642 C CA . ALA A 1 89 ? 125.305 25.710 13.851 1.00 10.15 81 ALA A CA 1
ATOM 643 C C . ALA A 1 89 ? 126.007 24.370 13.994 1.00 10.52 81 ALA A C 1
ATOM 644 O O . ALA A 1 89 ? 125.374 23.319 13.846 1.00 12.05 81 ALA A O 1
ATOM 646 N N . PHE A 1 90 ? 127.311 24.378 14.287 1.00 9.54 82 PHE A N 1
ATOM 647 C CA . PHE A 1 90 ? 128.135 23.190 14.101 1.00 9.74 82 PHE A CA 1
ATOM 648 C C . PHE A 1 90 ? 128.959 22.786 15.317 1.00 10.80 82 PHE A C 1
ATOM 649 O O . PHE A 1 90 ? 129.531 21.691 15.302 1.00 13.22 82 PHE A O 1
ATOM 657 N N . GLY A 1 91 ? 129.102 23.640 16.326 1.00 9.93 83 GLY A N 1
ATOM 658 C CA . GLY A 1 91 ? 129.721 23.244 17.582 1.00 11.47 83 GLY A CA 1
ATOM 659 C C . GLY A 1 91 ? 131.239 23.287 17.647 1.00 11.88 83 GLY A C 1
ATOM 660 O O . GLY A 1 91 ? 131.790 23.005 18.720 1.00 14.61 83 GLY A O 1
ATOM 661 N N . ALA A 1 92 ? 131.935 23.636 16.567 1.00 10.00 84 ALA A N 1
ATOM 662 C CA . ALA A 1 92 ? 133.395 23.643 16.552 1.00 9.40 84 ALA A CA 1
ATOM 663 C C . ALA A 1 92 ? 133.824 24.446 15.343 1.00 9.48 84 ALA A C 1
ATOM 664 O O . ALA A 1 92 ? 133.035 24.674 14.426 1.00 9.30 84 ALA A O 1
ATOM 666 N N . ILE A 1 93 ? 135.102 24.828 15.328 1.00 8.60 85 ILE A N 1
ATOM 667 C CA . ILE A 1 93 ? 135.782 25.300 14.112 1.00 8.42 85 ILE A CA 1
ATOM 668 C C . ILE A 1 93 ? 137.103 24.549 14.049 1.00 8.05 85 ILE A C 1
ATOM 669 O O . ILE A 1 93 ? 138.068 24.917 14.735 1.00 9.44 85 ILE A O 1
ATOM 674 N N . ASP A 1 94 ? 137.162 23.484 13.243 1.00 7.45 86 ASP A N 1
ATOM 675 C CA . ASP A 1 94 ? 138.385 22.679 13.165 1.00 7.46 86 ASP A CA 1
ATOM 676 C C . ASP A 1 94 ? 139.390 23.231 12.168 1.00 7.33 86 ASP A C 1
ATOM 677 O O . ASP A 1 94 ? 140.612 23.068 12.366 1.00 7.86 86 ASP A O 1
ATOM 682 N N . VAL A 1 95 ? 138.913 23.878 11.105 1.00 7.29 87 VAL A N 1
ATOM 683 C CA . VAL A 1 95 ? 139.744 24.285 9.978 1.00 6.83 87 VAL A CA 1
ATOM 684 C C . VAL A 1 95 ? 139.314 25.686 9.592 1.00 6.57 87 VAL A C 1
ATOM 685 O O . VAL A 1 95 ? 138.107 25.957 9.476 1.00 7.44 87 VAL A O 1
ATOM 689 N N . LEU A 1 96 ? 140.280 26.565 9.369 1.00 6.36 88 LEU A N 1
ATOM 690 C CA . LEU A 1 96 ? 140.015 27.938 8.933 1.00 6.05 88 LEU A CA 1
ATOM 691 C C . LEU A 1 96 ? 140.771 28.160 7.635 1.00 6.49 88 LEU A C 1
ATOM 692 O O . LEU A 1 96 ? 141.999 27.991 7.597 1.00 6.61 88 LEU A O 1
ATOM 697 N N . ILE A 1 97 ? 140.047 28.513 6.566 1.00 6.42 89 ILE A N 1
ATOM 698 C CA . ILE A 1 97 ? 140.623 28.827 5.256 1.00 6.12 89 ILE A CA 1
ATOM 699 C C . ILE A 1 97 ? 140.385 30.318 5.026 1.00 6.60 89 ILE A C 1
ATOM 700 O O . ILE A 1 97 ? 139.237 30.750 4.839 1.00 7.41 89 ILE A O 1
ATOM 705 N N . ASN A 1 98 ? 141.451 31.114 5.034 1.00 6.68 90 ASN A N 1
ATOM 706 C CA . ASN A 1 98 ? 141.340 32.556 4.799 1.00 6.82 90 ASN A CA 1
ATOM 707 C C . ASN A 1 98 ? 141.552 32.800 3.301 1.00 7.21 90 ASN A C 1
ATOM 708 O O . ASN A 1 98 ? 142.693 32.745 2.805 1.00 7.62 90 ASN A O 1
ATOM 713 N N A CYS A 1 99 ? 140.461 33.103 2.589 0.69 7.38 91 CYS A N 1
ATOM 714 N N B CYS A 1 99 ? 140.486 33.041 2.548 0.31 7.12 91 CYS A N 1
ATOM 715 C CA A CYS A 1 99 ? 140.471 33.221 1.133 0.69 8.00 91 CYS A CA 1
ATOM 716 C CA B CYS A 1 99 ? 140.657 33.344 1.122 0.31 9.85 91 CYS A CA 1
ATOM 717 C C A CYS A 1 99 ? 139.679 34.439 0.637 0.69 8.79 91 CYS A C 1
ATOM 718 C C B CYS A 1 99 ? 139.689 34.429 0.665 0.31 9.46 91 CYS A C 1
ATOM 719 O O A CYS A 1 99 ? 139.069 34.392 -0.446 0.69 11.11 91 CYS A O 1
ATOM 720 O O B CYS A 1 99 ? 138.976 34.296 -0.332 0.31 12.87 91 CYS A O 1
ATOM 725 N N . ALA A 1 100 ? 139.692 35.534 1.402 1.00 9.22 92 ALA A N 1
ATOM 726 C CA . ALA A 1 100 ? 138.881 36.720 1.122 1.00 9.62 92 ALA A CA 1
ATOM 727 C C . ALA A 1 100 ? 139.650 37.864 0.430 1.00 12.31 92 ALA A C 1
ATOM 728 O O . ALA A 1 100 ? 139.182 39.008 0.449 1.00 15.04 92 ALA A O 1
ATOM 730 N N . GLY A 1 101 ? 140.769 37.591 -0.213 1.00 11.99 93 GLY A N 1
ATOM 731 C CA . GLY A 1 101 ? 141.609 38.690 -0.704 1.00 11.88 93 GLY A CA 1
ATOM 732 C C . GLY A 1 101 ? 141.024 39.485 -1.873 1.00 12.47 93 GLY A C 1
ATOM 733 O O . GLY A 1 101 ? 140.180 38.992 -2.628 1.00 16.04 93 GLY A O 1
ATOM 734 N N . ILE A 1 102 ? 141.487 40.752 -2.028 1.00 10.94 94 ILE A N 1
ATOM 735 C CA . ILE A 1 102 ? 141.193 41.644 -3.163 1.00 11.65 94 ILE A CA 1
ATOM 736 C C . ILE A 1 102 ? 142.501 42.074 -3.825 1.00 10.33 94 ILE A C 1
ATOM 737 O O . ILE A 1 102 ? 143.569 42.040 -3.224 1.00 10.70 94 ILE A O 1
ATOM 742 N N . THR A 1 103 ? 142.401 42.543 -5.077 1.00 12.06 95 THR A N 1
ATOM 743 C CA . THR A 1 103 ? 143.623 42.959 -5.774 1.00 12.21 95 THR A CA 1
ATOM 744 C C . THR A 1 103 ? 143.954 44.435 -5.614 1.00 12.56 95 THR A C 1
ATOM 745 O O . THR A 1 103 ? 145.132 44.797 -5.580 1.00 12.05 95 THR A O 1
ATOM 749 N N . GLY A 1 104 ? 142.960 45.316 -5.576 1.00 13.52 96 GLY A N 1
ATOM 750 C CA . GLY A 1 104 ? 143.227 46.740 -5.491 1.00 13.94 96 GLY A CA 1
ATOM 751 C C . GLY A 1 104 ? 143.636 47.402 -6.792 1.00 12.04 96 GLY A C 1
ATOM 752 O O . GLY A 1 104 ? 144.205 48.493 -6.769 1.00 12.00 96 GLY A O 1
ATOM 753 N N . GLY A 1 105 ? 143.388 46.766 -7.931 1.00 12.67 97 GLY A N 1
ATOM 754 C CA . GLY A 1 105 ? 143.770 47.354 -9.209 1.00 12.94 97 GLY A CA 1
ATOM 755 C C . GLY A 1 105 ? 145.280 47.362 -9.403 1.00 10.95 97 GLY A C 1
ATOM 756 O O . GLY A 1 105 ? 146.030 46.752 -8.655 1.00 12.36 97 GLY A O 1
ATOM 757 N N . ASN A 1 106 ? 145.722 48.095 -10.414 1.00 11.80 98 ASN A N 1
ATOM 758 C CA . ASN A 1 106 ? 147.140 48.137 -10.741 1.00 11.71 98 ASN A CA 1
ATOM 759 C C . ASN A 1 106 ? 147.583 49.561 -11.012 1.00 11.30 98 ASN A C 1
ATOM 760 O O . ASN A 1 106 ? 146.825 50.375 -11.543 1.00 13.01 98 ASN A O 1
ATOM 765 N N . GLY A 1 107 ? 148.838 49.847 -10.655 1.00 10.22 99 GLY A N 1
ATOM 766 C CA . GLY A 1 107 ? 149.447 51.146 -10.877 1.00 9.99 99 GLY A CA 1
ATOM 767 C C . GLY A 1 107 ? 150.787 51.161 -10.171 1.00 8.45 99 GLY A C 1
ATOM 768 O O . GLY A 1 107 ? 151.032 50.300 -9.314 1.00 9.29 99 GLY A O 1
ATOM 769 N N . THR A 1 108 ? 151.653 52.113 -10.496 1.00 9.38 100 THR A N 1
ATOM 770 C CA . THR A 1 108 ? 152.952 52.160 -9.836 1.00 9.38 100 THR A CA 1
ATOM 771 C C . THR A 1 108 ? 152.779 52.555 -8.383 1.00 9.04 100 THR A C 1
ATOM 772 O O . THR A 1 108 ? 151.741 53.101 -7.978 1.00 9.26 100 THR A O 1
ATOM 776 N N . THR A 1 109 ? 153.833 52.301 -7.594 1.00 7.64 101 THR A N 1
ATOM 777 C CA . THR A 1 109 ? 153.759 52.556 -6.155 1.00 7.51 101 THR A CA 1
ATOM 778 C C . THR A 1 109 ? 153.412 54.009 -5.871 1.00 8.65 101 THR A C 1
ATOM 779 O O . THR A 1 109 ? 152.657 54.298 -4.936 1.00 9.58 101 THR A O 1
ATOM 783 N N . TRP A 1 110 ? 153.955 54.938 -6.661 1.00 8.00 102 TRP A N 1
ATOM 784 C CA . TRP A 1 110 ? 153.772 56.358 -6.397 1.00 9.18 102 TRP A CA 1
ATOM 785 C C . TRP A 1 110 ? 152.523 56.940 -7.038 1.00 10.48 102 TRP A C 1
ATOM 786 O O . TRP A 1 110 ? 152.167 58.078 -6.723 1.00 13.09 102 TRP A O 1
ATOM 797 N N . GLU A 1 111 ? 151.815 56.175 -7.883 1.00 9.48 103 GLU A N 1
ATOM 798 C CA . GLU A 1 111 ? 150.590 56.654 -8.509 1.00 9.67 103 GLU A CA 1
ATOM 799 C C . GLU A 1 111 ? 149.322 56.021 -7.953 1.00 10.89 103 GLU A C 1
ATOM 800 O O . GLU A 1 111 ? 148.242 56.594 -8.147 1.00 12.47 103 GLU A O 1
ATOM 806 N N . LEU A 1 112 ? 149.401 54.875 -7.286 1.00 9.49 104 LEU A N 1
ATOM 807 C CA . LEU A 1 112 ? 148.215 54.319 -6.648 1.00 9.43 104 LEU A CA 1
ATOM 808 C C . LEU A 1 112 ? 147.671 55.301 -5.615 1.00 11.50 104 LEU A C 1
ATOM 809 O O . LEU A 1 112 ? 148.400 56.117 -5.058 1.00 14.10 104 LEU A O 1
ATOM 814 N N . GLU A 1 113 ? 146.377 55.246 -5.396 1.00 11.01 105 GLU A N 1
ATOM 815 C CA . GLU A 1 113 ? 145.773 56.107 -4.380 1.00 12.51 105 GLU A CA 1
ATOM 816 C C . GLU A 1 113 ? 146.080 55.567 -2.983 1.00 10.66 105 GLU A C 1
ATOM 817 O O . GLU A 1 113 ? 145.886 54.372 -2.734 1.00 10.57 105 GLU A O 1
ATOM 823 N N . PRO A 1 114 ? 146.549 56.411 -2.045 1.00 10.38 106 PRO A N 1
ATOM 824 C CA . PRO A 1 114 ? 146.822 55.893 -0.690 1.00 11.67 106 PRO A CA 1
ATOM 825 C C . PRO A 1 114 ? 145.641 55.215 -0.031 1.00 11.21 106 PRO A C 1
ATOM 826 O O . PRO A 1 114 ? 145.852 54.233 0.691 1.00 11.45 106 PRO A O 1
ATOM 830 N N . ASP A 1 115 ? 144.412 55.683 -0.240 1.00 11.85 107 ASP A N 1
ATOM 831 C CA A ASP A 1 115 ? 143.304 54.993 0.406 0.60 12.88 107 ASP A CA 1
ATOM 832 C CA B ASP A 1 115 ? 143.270 55.009 0.376 0.35 13.30 107 ASP A CA 1
ATOM 833 C C . ASP A 1 115 ? 143.088 53.595 -0.165 1.00 10.60 107 ASP A C 1
ATOM 834 O O . ASP A 1 115 ? 142.678 52.697 0.571 1.00 10.48 107 ASP A O 1
ATOM 843 N N . VAL A 1 116 ? 143.402 53.374 -1.449 1.00 10.27 108 VAL A N 1
ATOM 844 C CA . VAL A 1 116 ? 143.339 52.021 -2.014 1.00 11.48 108 VAL A CA 1
ATOM 845 C C . VAL A 1 116 ? 144.488 51.160 -1.489 1.00 7.95 108 VAL A C 1
ATOM 846 O O . VAL A 1 116 ? 144.299 49.980 -1.180 1.00 9.01 108 VAL A O 1
ATOM 850 N N . TRP A 1 117 ? 145.693 51.743 -1.372 1.00 8.70 109 TRP A N 1
ATOM 851 C CA . TRP A 1 117 ? 146.821 51.038 -0.760 1.00 7.78 109 TRP A CA 1
ATOM 852 C C . TRP A 1 117 ? 146.447 50.556 0.639 1.00 8.15 109 TRP A C 1
ATOM 853 O O . TRP A 1 117 ? 146.625 49.378 0.977 1.00 8.11 109 TRP A O 1
ATOM 864 N N . ARG A 1 118 ? 145.866 51.452 1.445 1.00 9.10 110 ARG A N 1
ATOM 865 C CA . ARG A 1 118 ? 145.451 51.081 2.802 1.00 8.82 110 ARG A CA 1
ATOM 866 C C . ARG A 1 118 ? 144.354 50.029 2.786 1.00 8.68 110 ARG A C 1
ATOM 867 O O . ARG A 1 118 ? 144.351 49.124 3.637 1.00 9.39 110 ARG A O 1
ATOM 875 N N . GLN A 1 119 ? 143.385 50.158 1.865 1.00 9.02 111 GLN A N 1
ATOM 876 C CA . GLN A 1 119 ? 142.290 49.196 1.805 1.00 9.28 111 GLN A CA 1
ATOM 877 C C . GLN A 1 119 ? 142.807 47.788 1.511 1.00 8.87 111 GLN A C 1
ATOM 878 O O . GLN A 1 119 ? 142.346 46.805 2.115 1.00 8.75 111 GLN A O 1
ATOM 884 N N . VAL A 1 120 ? 143.774 47.659 0.592 1.00 8.06 112 VAL A N 1
ATOM 885 C CA . VAL A 1 120 ? 144.337 46.342 0.291 1.00 7.89 112 VAL A CA 1
ATOM 886 C C . VAL A 1 120 ? 145.046 45.753 1.507 1.00 7.85 112 VAL A C 1
ATOM 887 O O . VAL A 1 120 ? 144.898 44.559 1.816 1.00 7.88 112 VAL A O 1
ATOM 891 N N . ILE A 1 121 ? 145.819 46.572 2.227 1.00 7.67 113 ILE A N 1
ATOM 892 C CA . ILE A 1 121 ? 146.435 46.079 3.466 1.00 7.57 113 ILE A CA 1
ATOM 893 C C . ILE A 1 121 ? 145.369 45.641 4.474 1.00 7.63 113 ILE A C 1
ATOM 894 O O . ILE A 1 121 ? 145.518 44.605 5.141 1.00 7.43 113 ILE A O 1
ATOM 899 N N . ASP A 1 122 ? 144.304 46.430 4.627 1.00 7.51 114 ASP A N 1
ATOM 900 C CA . ASP A 1 122 ? 143.244 46.106 5.574 1.00 7.73 114 ASP A CA 1
ATOM 901 C C . ASP A 1 122 ? 142.578 44.777 5.219 1.00 7.42 114 ASP A C 1
ATOM 902 O O . ASP A 1 122 ? 142.456 43.886 6.071 1.00 8.20 114 ASP A O 1
ATOM 907 N N . VAL A 1 123 ? 142.140 44.624 3.969 1.00 7.35 115 VAL A N 1
ATOM 908 C CA . VAL A 1 123 ? 141.409 43.415 3.581 1.00 8.46 115 VAL A CA 1
ATOM 909 C C . VAL A 1 123 ? 142.319 42.194 3.579 1.00 7.34 115 VAL A C 1
ATOM 910 O O . VAL A 1 123 ? 141.923 41.108 4.020 1.00 8.19 115 VAL A O 1
ATOM 914 N N . ASN A 1 124 ? 143.546 42.336 3.077 1.00 7.07 116 ASN A N 1
ATOM 915 C CA . ASN A 1 124 ? 144.376 41.168 2.771 1.00 6.93 116 ASN A CA 1
ATOM 916 C C . ASN A 1 124 ? 145.298 40.754 3.908 1.00 6.42 116 ASN A C 1
ATOM 917 O O . ASN A 1 124 ? 145.760 39.608 3.927 1.00 7.88 116 ASN A O 1
ATOM 922 N N . LEU A 1 125 ? 145.601 41.668 4.839 1.00 6.70 117 LEU A N 1
ATOM 923 C CA . LEU A 1 125 ? 146.503 41.391 5.951 1.00 6.29 117 LEU A CA 1
ATOM 924 C C . LEU A 1 125 ? 145.817 41.570 7.296 1.00 7.13 117 LEU A C 1
ATOM 925 O O . LEU A 1 125 ? 145.824 40.644 8.116 1.00 7.07 117 LEU A O 1
ATOM 930 N N . ILE A 1 126 ? 145.219 42.737 7.554 1.00 7.06 118 ILE A N 1
ATOM 9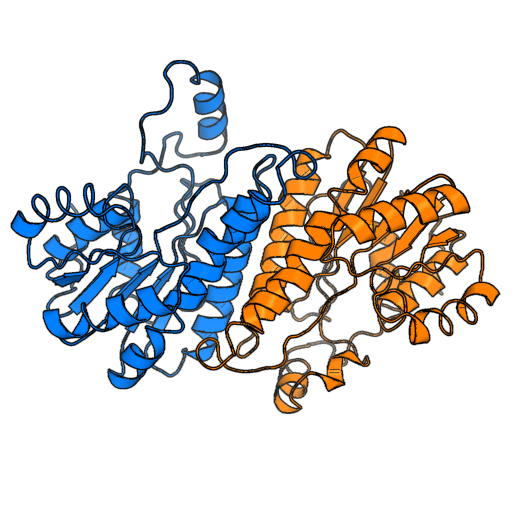31 C CA . ILE A 1 126 ? 144.529 42.916 8.827 1.00 7.66 118 ILE A CA 1
ATOM 932 C C . ILE A 1 126 ? 143.393 41.912 8.976 1.00 6.43 118 ILE A C 1
ATOM 933 O O . ILE A 1 126 ? 143.194 41.346 10.057 1.00 7.43 118 ILE A O 1
ATOM 938 N N . GLY A 1 127 ? 142.611 41.693 7.921 1.00 7.25 119 GLY A N 1
ATOM 939 C CA . GLY A 1 127 ? 141.458 40.802 8.006 1.00 7.79 119 GLY A CA 1
ATOM 940 C C . GLY A 1 127 ? 141.838 39.388 8.444 1.00 7.31 119 GLY A C 1
ATOM 941 O O . GLY A 1 127 ? 141.313 38.876 9.442 1.00 7.34 119 GLY A O 1
ATOM 942 N N . PRO A 1 128 ? 142.773 38.727 7.744 1.00 6.34 120 PRO A N 1
ATOM 943 C CA . PRO A 1 128 ? 143.174 37.382 8.207 1.00 7.01 120 PRO A CA 1
ATOM 944 C C . PRO A 1 128 ? 143.715 37.386 9.626 1.00 6.58 120 PRO A C 1
ATOM 945 O O . PRO A 1 128 ? 143.468 36.435 10.387 1.00 7.25 120 PRO A O 1
ATOM 949 N N . TYR A 1 129 ? 144.459 38.430 10.015 1.00 6.77 121 TYR A N 1
ATOM 950 C CA . TYR A 1 129 ? 144.878 38.561 11.413 1.00 6.99 121 TYR A CA 1
ATOM 951 C C . TYR A 1 129 ? 143.679 38.561 12.360 1.00 7.45 121 TYR A C 1
ATOM 952 O O . TYR A 1 129 ? 143.653 37.807 13.345 1.00 7.80 121 TYR A O 1
ATOM 961 N N . LEU A 1 130 ? 142.668 39.388 12.068 1.00 7.15 122 LEU A N 1
ATOM 962 C CA . LEU A 1 130 ? 141.489 39.468 12.942 1.00 7.29 122 LEU A CA 1
ATOM 963 C C . LEU A 1 130 ? 140.729 38.140 13.002 1.00 7.15 122 LEU A C 1
ATOM 964 O O . LEU A 1 130 ? 140.206 37.763 14.062 1.00 7.91 122 LEU A O 1
ATOM 969 N N . VAL A 1 131 ? 140.644 37.415 11.882 1.00 6.70 123 VAL A N 1
ATOM 970 C CA . VAL A 1 131 ? 139.934 36.142 11.903 1.00 7.11 123 VAL A CA 1
ATOM 971 C C . VAL A 1 131 ? 140.724 35.119 12.712 1.00 6.81 123 VAL A C 1
ATOM 972 O O . VAL A 1 131 ? 140.155 34.402 13.552 1.00 6.98 123 VAL A O 1
ATOM 976 N N . CYS A 1 132 ? 142.049 35.071 12.522 1.00 7.05 124 CYS A N 1
ATOM 977 C CA . CYS A 1 132 ? 142.873 34.178 13.333 1.00 6.43 124 CYS A CA 1
ATOM 978 C C . CYS A 1 132 ? 142.791 34.501 14.811 1.00 7.13 124 CYS A C 1
ATOM 979 O O . CYS A 1 132 ? 142.729 33.587 15.639 1.00 7.56 124 CYS A O 1
ATOM 982 N N . ARG A 1 133 ? 142.781 35.787 15.176 1.00 7.22 125 ARG A N 1
ATOM 983 C CA A ARG A 1 133 ? 142.745 36.076 16.605 0.54 8.87 125 ARG A CA 1
ATOM 984 C CA B ARG A 1 133 ? 142.686 36.201 16.578 0.46 6.73 125 ARG A CA 1
ATOM 985 C C . ARG A 1 133 ? 141.436 35.630 17.242 1.00 7.73 125 ARG A C 1
ATOM 986 O O . ARG A 1 133 ? 141.445 35.260 18.426 1.00 8.95 125 ARG A O 1
ATOM 1001 N N . ALA A 1 134 ? 140.322 35.609 16.492 1.00 6.91 1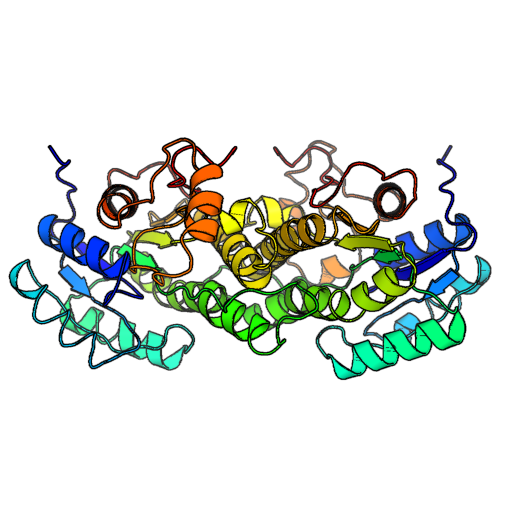26 ALA A N 1
ATOM 1002 C CA . ALA A 1 134 ? 139.059 35.104 17.042 1.00 6.99 126 ALA A CA 1
ATOM 1003 C C . ALA A 1 134 ? 138.999 33.580 17.036 1.00 7.01 126 ALA A C 1
ATOM 1004 O O . ALA A 1 134 ? 138.456 32.965 17.974 1.00 8.40 126 ALA A O 1
ATOM 1006 N N . VAL A 1 135 ? 139.546 32.944 16.000 1.00 6.75 127 VAL A N 1
ATOM 1007 C CA . VAL A 1 135 ? 139.374 31.503 15.830 1.00 7.34 127 VAL A CA 1
ATOM 1008 C C . VAL A 1 135 ? 140.378 30.701 16.655 1.00 7.85 127 VAL A C 1
ATOM 1009 O O . VAL A 1 135 ? 140.047 29.618 17.163 1.00 7.90 127 VAL A O 1
ATOM 1013 N N . VAL A 1 136 ? 141.627 31.184 16.788 1.00 7.19 128 VAL A N 1
ATOM 1014 C CA . VAL A 1 136 ? 142.645 30.416 17.520 1.00 7.44 128 VAL A CA 1
ATOM 1015 C C . VAL A 1 136 ? 142.186 30.053 18.930 1.00 7.98 128 VAL A C 1
ATOM 1016 O O . VAL A 1 136 ? 142.365 28.896 19.333 1.00 7.96 128 VAL A O 1
ATOM 1020 N N . PRO A 1 137 ? 141.589 30.959 19.721 1.00 7.59 129 PRO A N 1
ATOM 1021 C CA . PRO A 1 137 ? 141.133 30.545 21.062 1.00 8.32 129 PRO A CA 1
ATOM 1022 C C . PRO A 1 137 ? 140.158 29.375 21.031 1.00 7.97 129 PRO A C 1
ATOM 1023 O O . PRO A 1 137 ? 140.174 28.528 21.939 1.00 8.45 129 PRO A O 1
ATOM 1027 N N . GLN A 1 138 ? 139.285 29.306 20.016 1.00 7.94 130 GLN A N 1
ATOM 1028 C CA . GLN A 1 138 ? 138.387 28.164 19.881 1.00 8.12 130 GLN A CA 1
ATOM 1029 C C . GLN A 1 138 ? 139.170 26.884 19.573 1.00 7.99 130 GLN A C 1
ATOM 1030 O O . GLN A 1 138 ? 138.880 25.815 20.133 1.00 9.38 130 GLN A O 1
ATOM 1036 N N . MET A 1 139 ? 140.149 26.963 18.661 1.00 7.71 131 MET A N 1
ATOM 1037 C CA . MET A 1 139 ? 140.980 25.798 18.362 1.00 7.51 131 MET A CA 1
ATOM 1038 C C . MET A 1 139 ? 141.772 25.355 19.588 1.00 8.31 131 MET A C 1
ATOM 1039 O O . MET A 1 139 ? 141.955 24.142 19.804 1.00 8.74 131 MET A O 1
ATOM 1044 N N . LEU A 1 140 ? 142.226 26.308 20.417 1.00 8.04 132 LEU A N 1
ATOM 1045 C CA . LEU A 1 140 ? 142.911 25.937 21.660 1.00 9.22 132 LEU A CA 1
ATOM 1046 C C . LEU A 1 140 ? 141.978 25.202 22.621 1.00 8.79 132 LEU A C 1
ATOM 1047 O O . LEU A 1 140 ? 142.383 24.219 23.250 1.00 10.79 132 LEU A O 1
ATOM 1052 N N . LYS A 1 141 ? 140.707 25.619 22.709 1.00 8.71 133 LYS A N 1
ATOM 1053 C CA . LYS A 1 141 ? 139.730 24.897 23.533 1.00 10.15 133 LYS A CA 1
ATOM 1054 C C . LYS A 1 141 ? 139.529 23.477 23.026 1.00 10.14 133 LYS A C 1
ATOM 1055 O O . LYS A 1 141 ? 139.357 22.543 23.825 1.00 11.93 133 LYS A O 1
ATOM 1061 N N . GLN A 1 142 ? 139.531 23.286 21.696 1.00 9.20 134 GLN A N 1
ATOM 1062 C CA . GLN A 1 142 ? 139.383 21.969 21.075 1.00 10.42 134 GLN A CA 1
ATOM 1063 C C . GLN A 1 142 ? 140.617 21.104 21.203 1.00 10.08 134 GLN A C 1
ATOM 1064 O O . GLN A 1 142 ? 140.501 19.870 21.102 1.00 13.53 134 GLN A O 1
ATOM 1070 N N . GLY A 1 143 ? 141.789 21.694 21.366 1.00 9.93 135 GLY A N 1
ATOM 1071 C CA . GLY A 1 143 ? 143.011 20.920 21.260 1.00 10.61 135 GLY A CA 1
ATOM 1072 C C . GLY A 1 143 ? 143.377 20.474 19.856 1.00 9.56 135 GLY A C 1
ATOM 1073 O O . GLY A 1 143 ? 144.187 19.559 19.702 1.00 9.92 135 GLY A O 1
ATOM 1074 N N . TYR A 1 144 ? 142.837 21.124 18.822 1.00 9.38 136 TYR A N 1
ATOM 1075 C CA . TYR A 1 144 ? 143.102 20.764 17.431 1.00 8.93 136 TYR A CA 1
ATOM 1076 C C . TYR A 1 144 ? 142.706 21.917 16.528 1.00 7.58 136 TYR A C 1
ATOM 1077 O O . TYR A 1 144 ? 141.651 22.532 16.728 1.00 8.49 136 TYR A O 1
ATOM 1086 N N . GLY A 1 145 ? 143.501 22.144 15.491 1.00 7.15 137 GLY A N 1
ATOM 1087 C CA . GLY A 1 145 ? 143.044 22.988 14.403 1.00 7.22 137 GLY A CA 1
ATOM 1088 C C . GLY A 1 145 ? 144.008 22.955 13.238 1.00 6.91 137 GLY A C 1
ATOM 1089 O O . GLY A 1 145 ? 145.166 22.521 13.355 1.00 7.31 137 GLY A O 1
ATOM 1090 N N . ARG A 1 146 ? 143.519 23.437 12.093 1.00 6.30 138 ARG A N 1
ATOM 1091 C CA . ARG A 1 146 ? 144.357 23.692 10.922 1.00 6.82 138 ARG A CA 1
ATOM 1092 C C . ARG A 1 146 ? 143.956 25.036 10.352 1.00 5.95 138 ARG A C 1
ATOM 1093 O O . ARG A 1 146 ? 142.755 25.305 10.201 1.00 6.93 138 ARG A O 1
ATOM 1101 N N . ILE A 1 147 ? 144.941 25.870 10.033 1.00 6.21 139 ILE A N 1
ATOM 1102 C CA . ILE A 1 147 ? 144.699 27.180 9.428 1.00 5.96 139 ILE A CA 1
ATOM 1103 C C . ILE A 1 147 ? 145.457 27.222 8.117 1.00 6.00 139 ILE A C 1
ATOM 1104 O O . ILE A 1 147 ? 146.639 26.849 8.070 1.00 6.13 139 ILE A O 1
ATOM 1109 N N . VAL A 1 148 ? 144.775 27.645 7.048 1.00 5.93 140 VAL A N 1
ATOM 1110 C CA . VAL A 1 148 ? 145.400 27.781 5.729 1.00 5.99 140 VAL A CA 1
ATOM 1111 C C . VAL A 1 148 ? 145.124 29.194 5.230 1.00 6.87 140 VAL A C 1
ATOM 1112 O O . VAL A 1 148 ? 143.957 29.579 5.042 1.00 6.90 140 VAL A O 1
ATOM 1116 N N . ASN A 1 149 ? 146.190 29.967 5.014 1.00 6.32 141 ASN A N 1
ATOM 1117 C CA . ASN A 1 149 ? 146.098 31.344 4.520 1.00 6.54 141 ASN A CA 1
ATOM 1118 C C . ASN A 1 149 ? 146.394 31.380 3.030 1.00 6.07 141 ASN A C 1
ATOM 1119 O O . ASN A 1 149 ? 147.489 30.988 2.602 1.00 7.29 141 ASN A O 1
ATOM 1124 N N . ILE A 1 150 ? 145.438 31.852 2.234 1.00 6.22 142 ILE A N 1
ATOM 1125 C CA . ILE A 1 150 ? 145.666 31.924 0.787 1.00 6.66 142 ILE A CA 1
ATOM 1126 C C . ILE A 1 150 ? 146.395 33.233 0.504 1.00 6.30 142 ILE A C 1
ATOM 1127 O O . ILE A 1 150 ? 145.816 34.327 0.624 1.00 7.34 142 ILE A O 1
ATOM 1132 N N . ALA A 1 151 ? 147.673 33.132 0.163 1.00 6.43 143 ALA A N 1
ATOM 1133 C CA . ALA A 1 151 ? 148.511 34.279 -0.168 1.00 7.01 143 ALA A CA 1
ATOM 1134 C C . ALA A 1 151 ? 148.570 34.421 -1.688 1.00 7.80 143 ALA A C 1
ATOM 1135 O O . ALA A 1 151 ? 147.509 34.341 -2.326 1.00 9.84 143 ALA A O 1
ATOM 1137 N N . SER A 1 152 ? 149.736 34.606 -2.299 1.00 7.12 144 SER A N 1
ATOM 1138 C CA . SER A 1 152 ? 149.890 34.760 -3.737 1.00 7.51 144 SER A CA 1
ATOM 1139 C C . SER A 1 152 ? 151.369 34.651 -4.041 1.00 6.31 144 SER A C 1
ATOM 1140 O O . SER A 1 152 ? 152.201 35.006 -3.205 1.00 6.56 144 SER A O 1
ATOM 1143 N N . VAL A 1 153 ? 151.697 34.214 -5.255 1.00 7.20 145 VAL A N 1
ATOM 1144 C CA . VAL A 1 153 ? 153.078 34.344 -5.732 1.00 7.88 145 VAL A CA 1
ATOM 1145 C C . VAL A 1 153 ? 153.566 35.789 -5.640 1.00 6.91 145 VAL A C 1
ATOM 1146 O O . VAL A 1 153 ? 154.761 36.033 -5.421 1.00 7.10 145 VAL A O 1
ATOM 1150 N N . ALA A 1 154 ? 152.651 36.771 -5.741 1.00 6.74 146 ALA A N 1
ATOM 1151 C CA . ALA A 1 154 ? 153.047 38.168 -5.609 1.00 6.97 146 ALA A CA 1
ATOM 1152 C C . ALA A 1 154 ? 153.670 38.440 -4.241 1.00 6.73 146 ALA A C 1
ATOM 1153 O O . ALA A 1 154 ? 154.523 39.345 -4.104 1.00 6.74 146 ALA A O 1
ATOM 1155 N N . GLY A 1 155 ? 153.256 37.701 -3.209 1.00 6.88 147 GLY A N 1
ATOM 1156 C CA . GLY A 1 155 ? 153.856 37.891 -1.893 1.00 7.35 147 GLY A CA 1
ATOM 1157 C C . GLY A 1 155 ? 155.275 37.374 -1.794 1.00 7.23 147 GLY A C 1
ATOM 1158 O O . GLY A 1 155 ? 156.025 37.835 -0.920 1.00 8.15 147 GLY A O 1
ATOM 1159 N N . LYS A 1 156 ? 155.643 36.400 -2.635 1.00 6.79 148 LYS A N 1
ATOM 1160 C CA . LYS A 1 156 ? 157.029 35.958 -2.721 1.00 6.99 148 LYS A CA 1
ATOM 1161 C C . LYS A 1 156 ? 157.859 36.885 -3.586 1.00 6.29 148 LYS A C 1
ATOM 1162 O O . LYS A 1 156 ? 159.077 36.986 -3.385 1.00 6.74 148 LYS A O 1
ATOM 1168 N N . GLU A 1 157 ? 157.266 37.507 -4.614 1.00 6.35 149 GLU A N 1
ATOM 1169 C CA . GLU A 1 157 ? 158.052 38.089 -5.702 1.00 6.01 149 GLU A CA 1
ATOM 1170 C C . GLU A 1 157 ? 158.018 39.599 -5.808 1.00 6.13 149 GLU A C 1
ATOM 1171 O O . GLU A 1 157 ? 158.955 40.158 -6.388 1.00 6.45 149 GLU A O 1
ATOM 1177 N N . GLY A 1 158 ? 156.972 40.259 -5.332 1.00 5.64 150 GLY A N 1
ATOM 1178 C CA . GLY A 1 158 ? 156.836 41.704 -5.492 1.00 6.32 150 GLY A CA 1
ATOM 1179 C C . GLY A 1 158 ? 156.554 42.085 -6.928 1.00 6.21 150 GLY A C 1
ATOM 1180 O O . GLY A 1 158 ? 157.450 42.545 -7.639 1.00 7.27 150 GLY A O 1
ATOM 1181 N N . ASN A 1 159 ? 155.324 41.895 -7.381 1.00 7.08 151 ASN A N 1
ATOM 1182 C CA . ASN A 1 159 ? 155.030 42.183 -8.780 1.00 8.12 151 ASN A CA 1
ATOM 1183 C C . ASN A 1 159 ? 155.027 43.690 -9.018 1.00 7.50 151 ASN A C 1
ATOM 1184 O O . ASN A 1 159 ? 154.481 44.441 -8.205 1.00 7.46 151 ASN A O 1
ATOM 1189 N N . PRO A 1 160 ? 155.623 44.164 -10.108 1.00 8.26 152 PRO A N 1
ATOM 1190 C CA . PRO A 1 160 ? 155.519 45.591 -10.425 1.00 8.21 152 PRO A CA 1
ATOM 1191 C C . PRO A 1 160 ? 154.075 45.941 -10.742 1.00 8.59 152 PRO A C 1
ATOM 1192 O O . PRO A 1 160 ? 153.298 45.121 -11.250 1.00 9.57 152 PRO A O 1
ATOM 1196 N N . ASN A 1 161 ? 153.693 47.153 -10.350 1.00 7.61 153 ASN A N 1
ATOM 1197 C CA . ASN A 1 161 ? 152.338 47.683 -10.518 1.00 8.63 153 ASN A CA 1
ATOM 1198 C C . ASN A 1 161 ? 151.332 47.019 -9.597 1.00 8.11 153 ASN A C 1
ATOM 1199 O O . ASN A 1 161 ? 150.120 47.201 -9.774 1.00 9.30 153 ASN A O 1
ATOM 1204 N N . ALA A 1 162 ? 151.802 46.286 -8.592 1.00 7.69 154 ALA A N 1
ATOM 1205 C CA . ALA A 1 162 ? 150.955 45.655 -7.584 1.00 7.54 154 ALA A CA 1
ATOM 1206 C C . ALA A 1 162 ? 151.643 45.681 -6.223 1.00 6.40 154 ALA A C 1
ATOM 1207 O O . ALA A 1 162 ? 151.674 44.689 -5.498 1.00 6.91 154 ALA A O 1
ATOM 1209 N N . SER A 1 163 ? 152.201 46.838 -5.862 1.00 6.97 155 SER A N 1
ATOM 1210 C CA . SER A 1 163 ? 152.968 46.953 -4.622 1.00 6.21 155 SER A CA 1
ATOM 1211 C C . SER A 1 163 ? 152.120 46.706 -3.381 1.00 6.18 155 SER A C 1
ATOM 1212 O O . SER A 1 163 ? 152.590 46.062 -2.439 1.00 6.67 155 SER A O 1
ATOM 1215 N N . HIS A 1 164 ? 150.888 47.228 -3.349 1.00 6.37 156 HIS A N 1
ATOM 1216 C CA . HIS A 1 164 ? 149.994 46.998 -2.213 1.00 6.75 156 HIS A CA 1
ATOM 1217 C C . HIS A 1 164 ? 149.593 45.535 -2.102 1.00 6.19 156 HIS A C 1
ATOM 1218 O O . HIS A 1 164 ? 149.679 44.942 -1.022 1.00 7.15 156 HIS A O 1
ATOM 1225 N N . TYR A 1 165 ? 149.183 44.933 -3.212 1.00 6.92 157 TYR A N 1
ATOM 1226 C CA . TYR A 1 165 ? 148.810 43.525 -3.196 1.00 6.83 157 TYR A CA 1
ATOM 1227 C C . TYR A 1 165 ? 149.997 42.670 -2.754 1.00 6.39 157 TYR A C 1
ATOM 1228 O O . TYR A 1 165 ? 149.882 41.797 -1.868 1.00 6.47 157 TYR A O 1
ATOM 1237 N N . SER A 1 166 ? 151.168 42.933 -3.334 1.00 6.34 158 SER A N 1
ATOM 1238 C CA . SER A 1 166 ? 152.367 42.149 -3.015 1.00 6.14 158 SER A CA 1
ATOM 1239 C C . SER A 1 166 ? 152.786 42.330 -1.561 1.00 5.78 158 SER A C 1
ATOM 1240 O O . SER A 1 166 ? 153.088 41.344 -0.871 1.00 6.11 158 SER A O 1
ATOM 1243 N N . ALA A 1 167 ? 152.800 43.574 -1.069 1.00 5.62 159 ALA A N 1
ATOM 1244 C CA . ALA A 1 167 ? 153.146 43.803 0.327 1.00 6.23 159 ALA A CA 1
ATOM 1245 C C . ALA A 1 167 ? 152.141 43.126 1.250 1.00 5.66 159 ALA A C 1
ATOM 1246 O O . ALA A 1 167 ? 152.529 42.553 2.286 1.00 6.15 159 ALA A O 1
ATOM 1248 N N . SER A 1 168 ? 150.844 43.180 0.914 1.00 6.61 160 SER A N 1
ATOM 1249 C CA . SER A 1 168 ? 149.849 42.568 1.795 1.00 6.12 160 SER A CA 1
ATOM 1250 C C . SER A 1 168 ? 150.034 41.062 1.869 1.00 5.45 160 SER A C 1
ATOM 1251 O O . SER A 1 168 ? 149.917 40.467 2.949 1.00 6.23 160 SER A O 1
ATOM 1254 N N . LYS A 1 169 ? 150.351 40.435 0.738 1.00 5.84 161 LYS A N 1
ATOM 1255 C CA . LYS A 1 169 ? 150.509 38.980 0.700 1.00 5.77 161 LYS A CA 1
ATOM 1256 C C . LYS A 1 169 ? 151.836 38.547 1.311 1.00 5.69 161 LYS A C 1
ATOM 1257 O O . LYS A 1 169 ? 151.904 37.479 1.951 1.00 6.13 161 LYS A O 1
ATOM 1263 N N . ALA A 1 170 ? 152.894 39.361 1.146 1.00 6.03 162 ALA A N 1
ATOM 1264 C CA . ALA A 1 170 ? 154.149 39.099 1.842 1.00 5.40 162 ALA A CA 1
ATOM 1265 C C . ALA A 1 170 ? 153.945 39.220 3.347 1.00 5.55 162 ALA A C 1
ATOM 1266 O O . ALA A 1 170 ? 154.437 38.377 4.116 1.00 5.94 162 ALA A O 1
ATOM 1268 N N . GLY A 1 171 ? 153.180 40.227 3.786 1.00 5.79 163 GLY A N 1
ATOM 1269 C CA . GLY A 1 171 ? 152.872 40.354 5.207 1.00 6.01 163 GLY A CA 1
ATOM 1270 C C . GLY A 1 171 ? 152.061 39.178 5.730 1.00 6.50 163 GLY A C 1
ATOM 1271 O O . GLY A 1 171 ? 152.306 38.693 6.846 1.00 6.30 163 GLY A O 1
ATOM 1272 N N . LEU A 1 172 ? 151.131 38.664 4.915 1.00 6.00 164 LEU A N 1
ATOM 1273 C CA . LEU A 1 172 ? 150.336 37.501 5.313 1.00 5.72 164 LEU A CA 1
ATOM 1274 C C . LEU A 1 172 ? 151.221 36.271 5.499 1.00 5.56 164 LEU A C 1
ATOM 1275 O O . LEU A 1 172 ? 151.009 35.472 6.430 1.00 5.84 164 LEU A O 1
ATOM 1280 N N . ILE A 1 173 ? 152.229 36.108 4.638 1.00 5.39 165 ILE A N 1
ATOM 1281 C CA . ILE A 1 173 ? 153.203 35.033 4.807 1.00 6.03 165 ILE A CA 1
ATOM 1282 C C . ILE A 1 173 ? 153.987 35.211 6.112 1.00 6.32 165 ILE A C 1
ATOM 1283 O O . ILE A 1 173 ? 154.213 34.240 6.858 1.00 6.00 165 ILE A O 1
ATOM 1288 N N . GLY A 1 174 ? 154.406 36.445 6.422 1.00 5.48 166 GLY A N 1
ATOM 1289 C CA . GLY A 1 174 ? 155.085 36.679 7.696 1.00 6.02 166 GLY A CA 1
ATOM 1290 C C . GLY A 1 174 ? 154.232 36.334 8.906 1.00 5.92 166 GLY A C 1
ATOM 1291 O O . GLY A 1 174 ? 154.707 35.693 9.864 1.00 6.16 166 GLY A O 1
ATOM 1292 N N . LEU A 1 175 ? 152.961 36.758 8.887 1.00 5.76 167 LEU A N 1
ATOM 1293 C CA . LEU A 1 175 ? 152.014 36.388 9.939 1.00 5.70 167 LEU A CA 1
ATOM 1294 C C . LEU A 1 175 ? 151.914 34.876 10.075 1.00 5.64 167 LEU A C 1
ATOM 1295 O O . LEU A 1 175 ? 151.889 34.346 11.195 1.00 6.33 167 LEU A O 1
ATOM 1300 N N . THR A 1 176 ? 151.830 34.169 8.945 1.00 5.53 168 THR A N 1
ATOM 1301 C CA . THR A 1 176 ? 151.719 32.714 8.967 1.00 6.11 168 THR A CA 1
ATOM 1302 C C . THR A 1 176 ? 152.905 32.089 9.690 1.00 5.47 168 THR A C 1
ATOM 1303 O O . THR A 1 176 ? 152.749 31.146 10.475 1.00 5.99 168 THR A O 1
ATOM 1307 N N . LYS A 1 177 ? 154.113 32.583 9.402 1.00 5.58 169 LYS A N 1
ATOM 1308 C CA . LYS A 1 177 ? 155.325 32.052 10.025 1.00 5.66 169 LYS A CA 1
ATOM 1309 C C . LYS A 1 177 ? 155.328 32.286 11.535 1.00 5.89 169 LYS A C 1
ATOM 1310 O O . LYS A 1 177 ? 155.694 31.385 12.305 1.00 6.57 169 LYS A O 1
ATOM 1316 N N . SER A 1 178 ? 154.957 33.495 11.978 1.00 6.25 170 SER A N 1
ATOM 1317 C CA . SER A 1 178 ? 154.912 33.764 13.419 1.00 6.09 170 SER A CA 1
ATOM 1318 C C . SER A 1 178 ? 153.864 32.901 14.114 1.00 6.14 170 SER A C 1
ATOM 1319 O O . SER A 1 178 ? 154.140 32.280 15.156 1.00 6.37 170 SER A O 1
ATOM 1322 N N . LEU A 1 179 ? 152.647 32.877 13.563 1.00 5.95 171 LEU A N 1
ATOM 1323 C CA . LEU A 1 179 ? 151.549 32.182 14.220 1.00 6.43 171 LEU A CA 1
ATOM 1324 C C . LEU A 1 179 ? 151.794 30.683 14.251 1.00 6.17 171 LEU A C 1
ATOM 1325 O O . LEU A 1 179 ? 151.522 30.022 15.267 1.00 7.19 171 LEU A O 1
ATOM 1330 N N . GLY A 1 180 ? 152.346 30.115 13.174 1.00 6.02 172 GLY A N 1
ATOM 1331 C CA . GLY A 1 180 ? 152.682 28.697 13.208 1.00 7.18 172 GLY A CA 1
ATOM 1332 C C . GLY A 1 180 ? 153.656 28.360 14.324 1.00 6.13 172 GLY A C 1
ATOM 1333 O O . GLY A 1 180 ? 153.470 27.378 15.051 1.00 7.29 172 GLY A O 1
ATOM 1334 N N . LYS A 1 181 ? 154.698 29.175 14.494 1.00 6.54 173 LYS A N 1
ATOM 1335 C CA . LYS A 1 181 ? 155.638 28.882 15.576 1.00 7.81 173 LYS A CA 1
ATOM 1336 C C . LYS A 1 181 ? 155.012 29.075 16.957 1.00 8.68 173 LYS A C 1
ATOM 1337 O O . LYS A 1 181 ? 155.314 28.294 17.869 1.00 9.63 173 LYS A O 1
ATOM 1343 N N . GLU A 1 182 ? 154.102 30.048 17.121 1.00 6.72 174 GLU A N 1
ATOM 1344 C CA . GLU A 1 182 ? 153.440 30.233 18.417 1.00 7.19 174 GLU A CA 1
ATOM 1345 C C . GLU A 1 182 ? 152.589 29.031 18.794 1.00 7.97 174 GLU A C 1
ATOM 1346 O O . GLU A 1 182 ? 152.397 28.764 19.989 1.00 9.01 174 GLU A O 1
ATOM 1352 N N . LEU A 1 183 ? 152.085 28.299 17.800 1.00 7.24 175 LEU A N 1
ATOM 1353 C CA . LEU A 1 183 ? 151.143 27.202 18.023 1.00 7.67 175 LEU A CA 1
ATOM 1354 C C . LEU A 1 183 ? 151.759 25.824 17.810 1.00 7.29 175 LEU A C 1
ATOM 1355 O O . LEU A 1 183 ? 151.035 24.824 17.858 1.00 7.85 175 LEU A O 1
ATOM 1360 N N . ALA A 1 184 ? 153.078 25.748 17.629 1.00 6.85 176 ALA A N 1
ATOM 1361 C CA . ALA A 1 184 ? 153.724 24.514 17.182 1.00 7.49 176 ALA A CA 1
ATOM 1362 C C . ALA A 1 184 ? 153.611 23.365 18.174 1.00 8.11 176 ALA A C 1
ATOM 1363 O O . ALA A 1 184 ? 153.677 22.208 17.769 1.00 9.00 176 ALA A O 1
ATOM 1365 N N . THR A 1 185 ? 153.433 23.639 19.462 1.00 8.54 177 THR A N 1
ATOM 1366 C CA . THR A 1 185 ? 153.227 22.583 20.457 1.00 10.45 177 THR A CA 1
ATOM 1367 C C . THR A 1 185 ? 151.777 22.504 20.927 1.00 10.90 177 THR A C 1
ATOM 1368 O O . THR A 1 185 ? 151.488 21.868 21.950 1.00 13.40 177 THR A O 1
ATOM 1372 N N . LYS A 1 186 ? 150.849 23.124 20.196 1.00 10.13 178 LYS A N 1
ATOM 1373 C CA . LYS A 1 186 ? 149.450 23.200 20.592 1.00 9.81 178 LYS A CA 1
ATOM 1374 C C . LYS A 1 186 ? 148.533 22.443 19.651 1.00 9.12 178 LYS A C 1
ATOM 1375 O O . LYS A 1 186 ? 147.313 22.591 19.738 1.00 11.20 178 LYS A O 1
ATOM 1381 N N . ASN A 1 187 ? 149.084 21.688 18.705 1.00 9.32 179 ASN A N 1
ATOM 1382 C CA . ASN A 1 187 ? 148.284 20.834 17.832 1.00 10.11 179 ASN A CA 1
ATOM 1383 C C . ASN A 1 187 ? 147.413 21.634 16.855 1.00 8.91 179 ASN A C 1
ATOM 1384 O O . ASN A 1 187 ? 146.369 21.143 16.391 1.00 9.23 179 ASN A O 1
ATOM 1389 N N . ILE A 1 188 ? 147.856 22.846 16.514 1.00 7.96 180 ILE A N 1
ATOM 1390 C CA . ILE A 1 188 ? 147.187 23.715 15.554 1.00 6.56 180 ILE A CA 1
ATOM 1391 C C . ILE A 1 188 ? 148.262 24.115 14.562 1.00 7.42 180 ILE A C 1
ATOM 1392 O O . ILE A 1 188 ? 149.185 24.862 14.919 1.00 7.90 180 ILE A O 1
ATOM 1397 N N . LEU A 1 189 ? 148.179 23.593 13.330 1.00 6.49 181 LEU A N 1
ATOM 1398 C CA . LEU A 1 189 ? 149.193 23.862 12.311 1.00 6.03 181 LEU A CA 1
ATOM 1399 C C . LEU A 1 189 ? 148.677 24.925 11.359 1.00 5.86 181 LEU A C 1
ATOM 1400 O O . LEU A 1 189 ? 147.475 24.989 11.068 1.00 7.38 181 LEU A O 1
ATOM 1405 N N . VAL A 1 190 ? 149.586 25.794 10.924 1.00 6.22 182 VAL A N 1
ATOM 1406 C CA . VAL A 1 190 ? 149.240 27.049 10.250 1.00 6.25 182 VAL A CA 1
ATOM 1407 C C . VAL A 1 190 ? 150.158 27.221 9.046 1.00 6.31 182 VAL A C 1
ATOM 1408 O O . VAL A 1 190 ? 151.375 27.327 9.211 1.00 6.90 182 VAL A O 1
ATOM 1412 N N . ASN A 1 191 ? 149.596 27.254 7.835 1.00 5.60 183 ASN A N 1
ATOM 1413 C CA . ASN A 1 191 ? 150.417 27.312 6.626 1.00 5.49 183 ASN A CA 1
ATOM 1414 C C . ASN A 1 191 ? 149.770 28.245 5.619 1.00 5.65 183 ASN A C 1
ATOM 1415 O O . ASN A 1 191 ? 148.594 28.615 5.749 1.00 6.30 183 ASN A O 1
ATOM 1420 N N . ALA A 1 192 ? 150.557 28.642 4.621 1.00 6.74 184 ALA A N 1
ATOM 1421 C CA . ALA A 1 192 ? 150.097 29.502 3.547 1.00 6.18 184 ALA A CA 1
ATOM 1422 C C . ALA A 1 192 ? 150.269 28.802 2.212 1.00 6.56 184 ALA A C 1
ATOM 1423 O O . ALA A 1 192 ? 151.102 27.904 2.067 1.00 6.53 184 ALA A O 1
ATOM 1425 N N A VAL A 1 193 ? 149.423 29.151 1.233 0.63 5.70 185 VAL A N 1
ATOM 1426 N N B VAL A 1 193 ? 149.525 29.289 1.238 0.37 8.94 185 VAL A N 1
ATOM 1427 C CA A VAL A 1 193 ? 149.643 28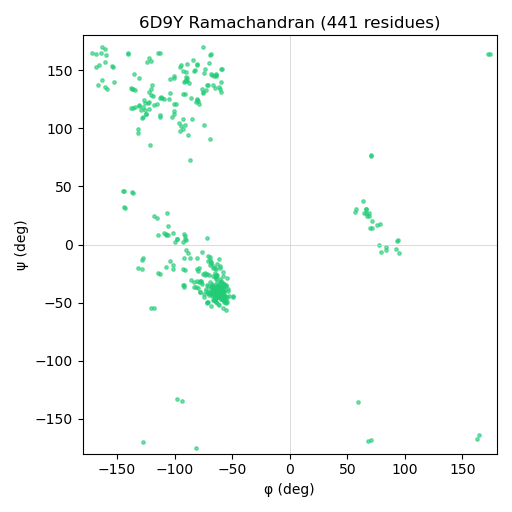.759 -0.160 0.63 6.36 185 VAL A CA 1
ATOM 1428 C CA B VAL A 1 193 ? 149.625 28.822 -0.131 0.37 6.43 185 VAL A CA 1
ATOM 1429 C C A VAL A 1 193 ? 149.914 30.000 -0.995 0.63 6.61 185 VAL A C 1
ATOM 1430 C C B VAL A 1 193 ? 149.864 30.019 -1.039 0.37 9.59 185 VAL A C 1
ATOM 1431 O O A VAL A 1 193 ? 149.396 31.089 -0.711 0.63 8.92 185 VAL A O 1
ATOM 1432 O O B VAL A 1 193 ? 149.308 31.104 -0.824 0.37 6.89 185 VAL A O 1
ATOM 1439 N N . THR A 1 194 ? 150.680 29.818 -2.083 1.00 6.98 186 THR A N 1
ATOM 1440 C CA . THR A 1 194 ? 151.003 30.900 -3.027 1.00 7.68 186 THR A CA 1
ATOM 1441 C C . THR A 1 194 ? 150.555 30.564 -4.443 1.00 8.38 186 THR A C 1
ATOM 1442 O O . THR A 1 194 ? 151.362 30.095 -5.270 1.00 8.71 186 THR A O 1
ATOM 1446 N N . PRO A 1 195 ? 149.299 30.846 -4.790 1.00 8.77 187 PRO A N 1
ATOM 1447 C CA A PRO A 1 195 ? 148.853 30.639 -6.173 0.61 9.59 187 PRO A CA 1
ATOM 1448 C CA B PRO A 1 195 ? 148.850 30.646 -6.170 0.39 9.59 187 PRO A CA 1
ATOM 1449 C C . PRO A 1 195 ? 149.452 31.662 -7.118 1.00 10.46 187 PRO A C 1
ATOM 1450 O O . PRO A 1 195 ? 149.712 32.818 -6.755 1.00 10.60 187 PRO A O 1
ATOM 1457 N N A ALA A 1 196 ? 149.627 31.265 -8.381 0.39 11.21 188 ALA A N 1
ATOM 1458 N N B ALA A 1 196 ? 149.661 31.204 -8.345 0.61 12.11 188 ALA A N 1
ATOM 1459 C CA A ALA A 1 196 ? 149.926 32.218 -9.447 0.39 15.40 188 ALA A CA 1
ATOM 1460 C CA B ALA A 1 196 ? 149.815 32.091 -9.477 0.61 12.31 188 ALA A CA 1
ATOM 1461 C C A ALA A 1 196 ? 148.806 32.177 -10.466 0.39 19.09 188 ALA A C 1
ATOM 1462 C C B ALA A 1 196 ? 148.444 32.644 -9.812 0.61 15.43 188 ALA A C 1
ATOM 1463 O O A ALA A 1 196 ? 148.383 31.087 -10.867 0.39 15.73 188 ALA A O 1
ATOM 1464 O O B ALA A 1 196 ? 147.448 32.400 -9.124 0.61 16.14 188 ALA A O 1
ATOM 1467 N N . ALA A 1 197 ? 148.398 33.382 -10.911 1.00 21.07 189 ALA A N 1
ATOM 1468 C CA . ALA A 1 197 ? 147.168 33.701 -11.620 1.00 30.21 189 ALA A CA 1
ATOM 1469 C C . ALA A 1 197 ? 146.199 32.533 -11.684 1.00 21.33 189 ALA A C 1
ATOM 1470 O O . ALA A 1 197 ? 146.441 31.530 -12.358 1.00 25.67 189 ALA A O 1
ATOM 1472 N N . ALA A 1 198 ? 145.106 32.666 -10.967 1.00 23.26 190 ALA A N 1
ATOM 1473 C CA . ALA A 1 198 ? 144.107 31.624 -10.893 1.00 19.50 190 ALA A CA 1
ATOM 1474 C C . ALA A 1 198 ? 142.939 32.053 -11.757 1.00 21.41 190 ALA A C 1
ATOM 1475 O O . ALA A 1 198 ? 142.607 33.243 -11.838 1.00 25.22 190 ALA A O 1
ATOM 1477 N N . LYS A 1 199 ? 142.333 31.088 -12.441 1.00 18.42 191 LYS A N 1
ATOM 1478 C CA . LYS A 1 199 ? 141.232 31.396 -13.344 1.00 19.67 191 LYS A CA 1
ATOM 1479 C C . LYS A 1 199 ? 139.930 31.408 -12.544 1.00 22.82 191 LYS A C 1
ATOM 1480 O O . LYS A 1 199 ? 139.100 30.502 -12.613 1.00 21.36 191 LYS A O 1
ATOM 1486 N N . THR A 1 200 ? 139.780 32.466 -11.745 1.00 20.76 192 THR A N 1
ATOM 1487 C CA . THR A 1 200 ? 138.540 32.675 -11.005 1.00 21.97 192 THR A CA 1
ATOM 1488 C C . THR A 1 200 ? 137.539 33.528 -11.766 1.00 18.01 192 THR A C 1
ATOM 1489 O O . THR A 1 200 ? 136.367 33.577 -11.374 1.00 25.97 192 THR A O 1
ATOM 1493 N N . GLU A 1 201 ? 137.952 34.173 -12.852 1.00 18.62 193 GLU A N 1
ATOM 1494 C CA . GLU A 1 201 ? 137.112 35.111 -13.575 1.00 23.40 193 GLU A CA 1
ATOM 1495 C C . GLU A 1 201 ? 137.581 35.114 -15.020 1.00 25.43 193 GLU A C 1
ATOM 1496 O O . GLU A 1 201 ? 138.784 35.060 -15.278 1.00 29.58 193 GLU A O 1
ATOM 1502 N N . ILE A 1 202 ? 136.642 35.161 -15.960 1.00 22.52 194 ILE A N 1
ATOM 1503 C CA . ILE A 1 202 ? 137.002 35.286 -17.369 1.00 23.88 194 ILE A CA 1
ATOM 1504 C C . ILE A 1 202 ? 137.348 36.745 -17.645 1.00 31.40 194 ILE A C 1
ATOM 1505 O O . ILE A 1 202 ? 136.515 37.637 -17.452 1.00 30.99 194 ILE A O 1
ATOM 1510 N N . PHE A 1 203 ? 138.578 36.992 -18.099 1.00 35.92 195 PHE A N 1
ATOM 1511 C CA . PHE A 1 203 ? 139.057 38.364 -18.234 1.00 42.84 195 PHE A CA 1
ATOM 1512 C C . PHE A 1 203 ? 138.441 39.048 -19.457 1.00 45.53 195 PHE A C 1
ATOM 1513 O O . PHE A 1 203 ? 137.793 38.422 -20.302 1.00 40.85 195 PHE A O 1
ATOM 1515 N N . ASP A 1 204 ? 138.657 40.363 -19.539 1.00 48.99 196 ASP A N 1
ATOM 1516 C CA . ASP A 1 204 ? 138.109 41.162 -20.628 1.00 53.28 196 ASP A CA 1
ATOM 1517 C C . ASP A 1 204 ? 138.626 40.667 -21.973 1.00 50.66 196 ASP A C 1
ATOM 1518 O O . ASP A 1 204 ? 139.804 40.324 -22.118 1.00 52.67 196 ASP A O 1
ATOM 1520 N N . SER A 1 205 ? 137.730 40.641 -22.965 1.00 45.70 197 SER A N 1
ATOM 1521 C CA . SER A 1 205 ? 138.056 40.140 -24.297 1.00 44.28 197 SER A CA 1
ATOM 1522 C C . SER A 1 205 ? 139.153 40.937 -24.985 1.00 51.31 197 SER A C 1
ATOM 1523 O O . SER A 1 205 ? 139.671 40.481 -26.010 1.00 50.79 197 SER A O 1
ATOM 1526 N N . MET A 1 206 ? 139.510 42.108 -24.464 1.00 57.61 198 MET A N 1
ATOM 1527 C CA . MET A 1 206 ? 140.491 42.976 -25.100 1.00 64.17 198 MET A CA 1
ATOM 1528 C C . MET A 1 206 ? 141.881 42.863 -24.489 1.00 58.09 198 MET A C 1
ATOM 1529 O O . MET A 1 206 ? 142.794 43.568 -24.930 1.00 58.17 198 MET A O 1
ATOM 1534 N N . LYS A 1 207 ? 142.070 41.989 -23.502 1.00 48.18 199 LYS A N 1
ATOM 1535 C CA . LYS A 1 207 ? 143.321 41.908 -22.757 1.00 43.93 199 LYS A CA 1
ATOM 1536 C C . LYS A 1 207 ? 144.148 40.675 -23.118 1.00 42.52 199 LYS A C 1
ATOM 1537 O O . LYS A 1 207 ? 144.936 40.196 -22.301 1.00 41.99 199 LYS A O 1
ATOM 1539 N N . GLN A 1 208 ? 143.995 40.159 -24.342 1.00 43.73 200 GLN A N 1
ATOM 1540 C CA . GLN A 1 208 ? 144.729 38.952 -24.724 1.00 45.60 200 GLN A CA 1
ATOM 1541 C C . GLN A 1 208 ? 146.239 39.168 -24.670 1.00 41.01 200 GLN A C 1
ATOM 1542 O O . GLN A 1 208 ? 146.990 38.252 -24.311 1.00 37.60 200 GLN A O 1
ATOM 1548 N N . GLU A 1 209 ? 146.705 40.368 -25.028 1.00 41.11 201 GLU A N 1
ATOM 1549 C CA . GLU A 1 209 ? 148.135 40.658 -24.938 1.00 40.99 201 GLU A CA 1
ATOM 1550 C C . GLU A 1 209 ? 148.630 40.532 -23.501 1.00 38.13 201 GLU A C 1
ATOM 1551 O O . GLU A 1 209 ? 149.687 39.934 -23.247 1.00 35.07 201 GLU A O 1
ATOM 1553 N N . HIS A 1 210 ? 147.875 41.084 -22.545 1.00 40.36 202 HIS A N 1
ATOM 1554 C CA . HIS A 1 210 ? 148.244 40.971 -21.137 1.00 41.45 202 HIS A CA 1
ATOM 1555 C C . HIS A 1 210 ? 148.123 39.532 -20.646 1.00 39.04 202 HIS A C 1
ATOM 1556 O O . HIS A 1 210 ? 148.926 39.084 -19.818 1.00 34.87 202 HIS A O 1
ATOM 1563 N N . ILE A 1 211 ? 147.130 38.790 -21.142 1.00 37.32 203 ILE A N 1
ATOM 1564 C CA . ILE A 1 211 ? 147.013 37.377 -20.788 1.00 35.32 203 ILE A CA 1
ATOM 1565 C C . ILE A 1 211 ? 148.235 36.607 -21.268 1.00 31.00 203 ILE A C 1
ATOM 1566 O O . ILE A 1 211 ? 148.801 35.784 -20.537 1.00 26.57 203 ILE A O 1
ATOM 1571 N N . ASP A 1 212 ? 148.656 36.863 -22.513 1.00 32.31 204 ASP A N 1
ATOM 1572 C CA . ASP A 1 212 ? 149.872 36.245 -23.029 1.00 32.25 204 ASP A CA 1
ATOM 1573 C C . ASP A 1 212 ? 151.068 36.578 -22.148 1.00 27.91 204 ASP A C 1
ATOM 1574 O O . ASP A 1 212 ? 151.907 35.711 -21.873 1.00 27.66 204 ASP A O 1
ATOM 1579 N N . TYR A 1 213 ? 151.155 37.824 -21.677 1.00 29.25 205 TYR A N 1
ATOM 1580 C CA . TYR A 1 213 ? 152.284 38.206 -20.834 1.00 28.65 205 TYR A CA 1
ATOM 1581 C C . TYR A 1 213 ? 152.272 37.445 -19.514 1.00 27.06 205 TYR A C 1
ATOM 1582 O O . TYR A 1 213 ? 153.301 36.906 -19.083 1.00 24.75 205 TYR A O 1
ATOM 1591 N N . MET A 1 214 ? 151.116 37.387 -18.850 1.00 25.77 206 MET A N 1
ATOM 1592 C CA . MET A 1 214 ? 151.034 36.636 -17.601 1.00 25.56 206 MET A CA 1
ATOM 1593 C C . MET A 1 214 ? 151.399 35.173 -17.808 1.00 23.59 206 MET A C 1
ATOM 1594 O O . MET A 1 214 ? 152.142 34.590 -17.005 1.00 22.10 206 MET A O 1
ATOM 1599 N N . LEU A 1 215 ? 150.905 34.562 -18.891 1.00 22.85 207 LEU A N 1
ATOM 1600 C CA . LEU A 1 215 ? 151.212 33.154 -19.130 1.00 21.95 207 LEU A CA 1
ATOM 1601 C C . LEU A 1 215 ? 152.685 32.938 -19.428 1.00 22.41 207 LEU A C 1
ATOM 1602 O O . LEU A 1 215 ? 153.218 31.850 -19.154 1.00 20.64 207 LEU A O 1
ATOM 1607 N N . SER A 1 216 ? 153.357 33.951 -19.975 1.00 21.74 208 SER A N 1
ATOM 1608 C CA . SER A 1 216 ? 154.775 33.829 -20.278 1.00 21.27 208 SER A CA 1
ATOM 1609 C C . SER A 1 216 ? 155.622 33.662 -19.020 1.00 19.80 208 SER A C 1
ATOM 1610 O O . SER A 1 216 ? 156.765 33.211 -19.118 1.00 25.00 208 SER A O 1
ATOM 1613 N N . LYS A 1 217 ? 155.098 34.038 -17.857 1.00 19.36 209 LYS A N 1
ATOM 1614 C CA . LYS A 1 217 ? 155.829 33.853 -16.609 1.00 18.99 209 LYS A CA 1
ATOM 1615 C C . LYS A 1 217 ? 155.553 32.515 -15.938 1.00 15.86 209 LYS A C 1
ATOM 1616 O O . LYS A 1 217 ? 156.197 32.203 -14.926 1.00 14.73 209 LYS A O 1
ATOM 1622 N N . ILE A 1 218 ? 154.636 31.711 -16.471 1.00 15.32 210 ILE A N 1
ATOM 1623 C CA A ILE A 1 218 ? 154.216 30.447 -15.876 0.36 13.42 210 ILE A CA 1
ATOM 1624 C CA B ILE A 1 218 ? 154.229 30.447 -15.868 0.64 13.42 210 ILE A CA 1
ATOM 1625 C C . ILE A 1 218 ? 154.771 29.315 -16.737 1.00 12.62 210 ILE A C 1
ATOM 1626 O O . ILE A 1 218 ? 154.277 29.096 -17.851 1.00 13.26 210 ILE A O 1
ATOM 1635 N N . PRO A 1 219 ? 155.764 28.555 -16.267 1.00 11.33 211 PRO A N 1
ATOM 1636 C CA . PRO A 1 219 ? 156.294 27.457 -17.095 1.00 10.64 211 PRO A CA 1
ATOM 1637 C C . PRO A 1 219 ? 155.234 26.460 -17.551 1.00 9.97 211 PRO A C 1
ATOM 1638 O O . PRO A 1 219 ? 155.297 25.972 -18.689 1.00 10.32 211 PRO A O 1
ATOM 1642 N N . MET A 1 220 ? 154.217 26.182 -16.731 1.00 9.25 212 MET A N 1
ATOM 1643 C CA . MET A 1 220 ? 153.157 25.271 -17.161 1.00 9.99 212 MET A CA 1
ATOM 1644 C C . MET A 1 220 ? 152.242 25.868 -18.230 1.00 11.17 212 MET A C 1
ATOM 1645 O O . MET A 1 220 ? 151.430 25.131 -18.807 1.00 12.84 212 MET A O 1
ATOM 1650 N N . ASN A 1 221 ? 152.342 27.167 -18.515 1.00 11.97 213 ASN A N 1
ATOM 1651 C CA . ASN A 1 221 ? 151.722 27.780 -19.690 1.00 13.77 213 ASN A CA 1
ATOM 1652 C C . ASN A 1 221 ? 150.199 27.704 -19.676 1.00 14.14 213 ASN A C 1
ATOM 1653 O O . ASN A 1 221 ? 149.577 27.531 -20.719 1.00 15.29 213 ASN A O 1
ATOM 1658 N N . ARG A 1 222 ? 149.600 27.850 -18.495 1.00 13.54 214 ARG A N 1
ATOM 1659 C CA . ARG A 1 222 ? 148.150 27.934 -18.340 1.00 14.07 214 ARG A CA 1
ATOM 1660 C C . ARG A 1 222 ? 147.882 28.501 -16.956 1.00 13.75 214 ARG A C 1
ATOM 1661 O O . ARG A 1 222 ? 148.789 28.625 -16.131 1.00 14.16 214 ARG A O 1
ATOM 1669 N N . PHE A 1 223 ? 146.620 28.846 -16.703 1.00 16.47 215 PHE A N 1
ATOM 1670 C CA . PHE A 1 223 ? 146.293 29.363 -15.378 1.00 17.47 215 PHE A CA 1
ATOM 1671 C C . PHE A 1 223 ? 145.918 28.237 -14.411 1.00 14.29 215 PHE A C 1
ATOM 1672 O O . PHE A 1 223 ? 145.518 27.144 -14.810 1.00 14.70 215 PHE A O 1
ATOM 1680 N N . LEU A 1 224 ? 146.104 28.525 -13.123 1.00 13.12 216 LEU A N 1
ATOM 1681 C CA . LEU A 1 224 ? 145.659 27.628 -12.056 1.00 11.80 216 LEU A CA 1
ATOM 1682 C C . LEU A 1 224 ? 144.132 27.495 -12.034 1.00 11.48 216 LEU A C 1
ATOM 1683 O O . LEU A 1 224 ? 143.410 28.483 -12.132 1.00 12.97 216 LEU A O 1
ATOM 1688 N N . LEU A 1 225 ? 143.647 26.248 -11.906 1.00 11.08 217 LEU A N 1
ATOM 1689 C CA . LEU A 1 225 ? 142.208 26.087 -11.715 1.00 11.30 217 LEU A CA 1
ATOM 1690 C C . LEU A 1 225 ? 141.844 26.091 -10.228 1.00 10.72 217 LEU A C 1
ATOM 1691 O O . LEU A 1 225 ? 142.562 25.496 -9.413 1.00 9.43 217 LEU A O 1
ATOM 1696 N N . PRO A 1 226 ? 140.726 26.713 -9.855 1.00 7.69 218 PRO A N 1
ATOM 1697 C CA . PRO A 1 226 ? 140.331 26.694 -8.441 1.00 8.66 218 PRO A CA 1
ATOM 1698 C C . PRO A 1 226 ? 140.245 25.297 -7.819 1.00 7.78 218 PRO A C 1
ATOM 1699 O O . PRO A 1 226 ? 140.606 25.134 -6.646 1.00 8.32 218 PRO A O 1
ATOM 1703 N N . ASP A 1 227 ? 139.767 24.285 -8.558 1.00 8.59 219 ASP A N 1
ATOM 1704 C CA A ASP A 1 227 ? 139.672 22.937 -7.996 0.50 8.55 219 ASP A CA 1
ATOM 1705 C CA B ASP A 1 227 ? 139.674 22.948 -7.972 0.50 8.55 219 ASP A CA 1
ATOM 1706 C C . ASP A 1 227 ? 141.049 22.343 -7.713 1.00 7.99 219 ASP A C 1
ATOM 1707 O O . ASP A 1 227 ? 141.220 21.582 -6.738 1.00 8.59 219 ASP A O 1
ATOM 1716 N N . GLU A 1 228 ? 142.055 22.690 -8.532 1.00 8.48 220 GLU A N 1
ATOM 1717 C CA . GLU A 1 228 ? 143.424 22.252 -8.256 1.00 8.39 220 GLU A CA 1
ATOM 1718 C C . GLU A 1 228 ? 143.954 22.911 -6.995 1.00 8.49 220 GLU A C 1
ATOM 1719 O O . GLU A 1 228 ? 144.648 22.277 -6.183 1.00 8.65 220 GLU A O 1
ATOM 1725 N N . ALA A 1 229 ? 143.658 24.195 -6.807 1.00 7.26 221 ALA A N 1
ATOM 1726 C CA . ALA A 1 229 ? 144.071 24.862 -5.583 1.00 7.75 221 ALA A CA 1
ATOM 1727 C C . ALA A 1 229 ? 143.436 24.186 -4.375 1.00 7.67 221 ALA A C 1
ATOM 1728 O O . ALA A 1 229 ? 144.110 23.959 -3.353 1.00 7.31 221 ALA A O 1
ATOM 1730 N N . ALA A 1 230 ? 142.152 23.821 -4.485 1.00 7.16 222 ALA A N 1
ATOM 1731 C CA . ALA A 1 230 ? 141.433 23.236 -3.359 1.00 7.30 222 ALA A CA 1
ATOM 1732 C C . ALA A 1 230 ? 142.045 21.904 -2.932 1.00 6.85 222 ALA A C 1
ATOM 1733 O O . ALA A 1 230 ? 142.041 21.589 -1.734 1.00 7.62 222 ALA A O 1
ATOM 1735 N N . SER A 1 231 ? 142.604 21.126 -3.862 1.00 7.54 223 SER A N 1
ATOM 1736 C CA . SER A 1 231 ? 143.245 19.862 -3.487 1.00 7.74 223 SER A CA 1
ATOM 1737 C C . SER A 1 231 ? 144.361 20.076 -2.470 1.00 7.81 223 SER A C 1
ATOM 1738 O O . SER A 1 231 ? 144.479 19.332 -1.488 1.00 9.15 223 SER A O 1
ATOM 1741 N N . LEU A 1 232 ? 145.217 21.067 -2.708 1.00 6.73 224 LEU A N 1
ATOM 1742 C CA . LEU A 1 232 ? 146.329 21.326 -1.792 1.00 6.59 224 LEU A CA 1
ATOM 1743 C C . LEU A 1 232 ? 145.866 22.071 -0.544 1.00 6.60 224 LEU A C 1
ATOM 1744 O O . LEU A 1 232 ? 146.312 21.755 0.566 1.00 7.14 224 LEU A O 1
ATOM 1749 N N . ILE A 1 233 ? 144.979 23.051 -0.705 1.00 6.48 225 ILE A N 1
ATOM 1750 C CA . ILE A 1 233 ? 144.488 23.811 0.440 1.00 6.72 225 ILE A CA 1
ATOM 1751 C C . ILE A 1 233 ? 143.874 22.874 1.472 1.00 6.83 225 ILE A C 1
ATOM 1752 O O . ILE A 1 233 ? 144.141 22.994 2.678 1.00 7.28 225 ILE A O 1
ATOM 1757 N N . LEU A 1 234 ? 143.044 21.909 1.025 1.00 6.25 226 LEU A N 1
ATOM 1758 C CA . LEU A 1 234 ? 142.414 21.011 1.991 1.00 6.15 226 LEU A CA 1
ATOM 1759 C C . LEU A 1 234 ? 143.334 19.899 2.476 1.00 6.15 226 LEU A C 1
ATOM 1760 O O . LEU A 1 234 ? 143.109 19.361 3.574 1.00 7.30 226 LEU A O 1
ATOM 1765 N N . TRP A 1 235 ? 144.377 19.550 1.717 1.00 6.60 227 TRP A N 1
ATOM 1766 C CA . TRP A 1 235 ? 145.413 18.698 2.294 1.00 6.45 227 TRP A CA 1
ATOM 1767 C C . TRP A 1 235 ? 146.016 19.365 3.530 1.00 6.09 227 TRP A C 1
ATOM 1768 O O . TRP A 1 235 ? 146.179 18.737 4.583 1.00 6.21 227 TRP A O 1
ATOM 1779 N N . LEU A 1 236 ? 146.333 20.659 3.418 1.00 6.84 228 LEU A N 1
ATOM 1780 C CA . LEU A 1 236 ? 146.861 21.440 4.535 1.00 6.36 228 LEU A CA 1
ATOM 1781 C C . LEU A 1 236 ? 145.835 21.626 5.646 1.00 6.44 228 LEU A C 1
ATOM 1782 O O . LEU A 1 236 ? 146.207 21.926 6.798 1.00 7.27 228 LEU A O 1
ATOM 1787 N N . GLY A 1 237 ? 144.556 21.427 5.344 1.00 6.51 229 GLY A N 1
ATOM 1788 C CA . GLY A 1 237 ? 143.496 21.443 6.328 1.00 7.80 229 GLY A CA 1
ATOM 1789 C C . GLY A 1 237 ? 143.179 20.101 6.947 1.00 7.55 229 GLY A C 1
ATOM 1790 O O . GLY A 1 237 ? 142.180 20.007 7.667 1.00 8.45 229 GLY A O 1
ATOM 1791 N N . SER A 1 238 ? 143.975 19.062 6.670 1.00 7.12 230 SER A N 1
ATOM 1792 C CA . SER A 1 238 ? 143.688 17.699 7.092 1.00 7.56 230 SER A CA 1
ATOM 1793 C C . SER A 1 238 ? 144.721 17.213 8.099 1.00 7.15 230 SER A C 1
ATOM 1794 O O . SER A 1 238 ? 145.811 17.784 8.252 1.00 7.35 230 SER A O 1
ATOM 1797 N N . GLU A 1 239 ? 144.378 16.109 8.776 1.00 8.44 231 GLU A N 1
ATOM 1798 C CA . GLU A 1 239 ? 145.300 15.512 9.749 1.00 9.40 231 GLU A CA 1
ATOM 1799 C C . GLU A 1 239 ? 146.592 15.011 9.117 1.00 10.20 231 GLU A C 1
ATOM 1800 O O . GLU A 1 239 ? 147.626 14.955 9.804 1.00 12.05 231 GLU A O 1
ATOM 1806 N N . ASP A 1 240 ? 146.583 14.661 7.833 1.00 8.87 232 ASP A N 1
ATOM 1807 C CA A ASP A 1 240 ? 147.803 14.204 7.166 0.35 10.27 232 ASP A CA 1
ATOM 1808 C CA B ASP A 1 240 ? 147.824 14.192 7.230 0.65 10.25 232 ASP A CA 1
ATOM 1809 C C . ASP A 1 240 ? 148.870 15.287 7.134 1.00 8.79 232 ASP A C 1
ATOM 1810 O O . ASP A 1 240 ? 150.058 14.973 7.041 1.00 8.68 232 ASP A O 1
ATOM 1819 N N . CYS A 1 241 ? 148.462 16.559 7.139 1.00 7.90 233 CYS A N 1
ATOM 1820 C CA . CYS A 1 241 ? 149.410 17.654 7.327 1.00 7.22 233 CYS A CA 1
ATOM 1821 C C . CYS A 1 241 ? 149.766 17.632 8.805 1.00 7.43 233 CYS A C 1
ATOM 1822 O O . CYS A 1 241 ? 148.971 18.051 9.651 1.00 9.41 233 CYS A O 1
ATOM 1825 N N . ALA A 1 242 ? 150.939 17.103 9.124 1.00 7.27 234 ALA A N 1
ATOM 1826 C CA . ALA A 1 242 ? 151.291 16.698 10.474 1.00 7.19 234 ALA A CA 1
ATOM 1827 C C . ALA A 1 242 ? 152.612 17.256 10.964 1.00 7.53 234 ALA A C 1
ATOM 1828 O O . ALA A 1 242 ? 152.824 17.274 12.177 1.00 8.28 234 ALA A O 1
ATOM 1830 N N . PHE A 1 243 ? 153.517 17.680 10.080 1.00 6.93 235 PHE A N 1
ATOM 1831 C CA . PHE A 1 243 ? 154.842 18.134 10.486 1.00 6.86 235 PHE A CA 1
ATOM 1832 C C . PHE A 1 243 ? 155.289 19.289 9.616 1.00 6.31 235 PHE A C 1
ATOM 1833 O O . PHE A 1 243 ? 156.487 19.462 9.355 1.00 7.05 235 PHE A O 1
ATOM 1841 N N . SER A 1 244 ? 154.325 20.090 9.174 1.00 6.56 236 SER A N 1
ATOM 1842 C CA . SER A 1 244 ? 154.571 21.293 8.382 1.00 6.82 236 SER A CA 1
ATOM 1843 C C . SER A 1 244 ? 153.784 22.411 9.038 1.00 6.05 236 SER A C 1
ATOM 1844 O O . SER A 1 244 ? 152.555 22.299 9.173 1.00 6.70 236 SER A O 1
ATOM 1847 N N . THR A 1 245 ? 154.476 23.462 9.484 1.00 6.13 237 THR A N 1
ATOM 1848 C CA . THR A 1 245 ? 153.788 24.594 10.084 1.00 6.00 237 THR A CA 1
ATOM 1849 C C . THR A 1 245 ? 154.635 25.841 9.903 1.00 6.08 237 THR A C 1
ATOM 1850 O O . THR A 1 245 ? 155.860 25.769 9.793 1.00 6.67 237 THR A O 1
ATOM 1854 N N . GLY A 1 246 ? 153.971 26.992 9.874 1.00 5.77 238 GLY A N 1
ATOM 1855 C CA . GLY A 1 246 ? 154.657 28.226 9.511 1.00 6.55 238 GLY A CA 1
ATOM 1856 C C . GLY A 1 246 ? 155.307 28.145 8.147 1.00 7.15 238 GLY A C 1
ATOM 1857 O O . GLY A 1 246 ? 156.315 28.839 7.909 1.00 9.15 238 GLY A O 1
ATOM 1858 N N . SER A 1 247 ? 154.745 27.371 7.231 1.00 6.65 239 SER A N 1
ATOM 1859 C CA A SER A 1 247 ? 155.368 27.090 5.949 0.77 7.11 239 SER A CA 1
ATOM 1860 C CA B SER A 1 247 ? 155.354 27.066 5.944 0.23 7.51 239 SER A CA 1
ATOM 1861 C C . SER A 1 247 ? 154.499 27.598 4.801 1.00 7.25 239 SER A C 1
ATOM 1862 O O . SER A 1 247 ? 153.342 27.999 4.977 1.00 8.12 239 SER A O 1
ATOM 1867 N N . VAL A 1 248 ? 155.092 27.587 3.607 1.00 7.05 240 VAL A N 1
ATOM 1868 C CA . VAL A 1 248 ? 154.486 28.141 2.398 1.00 7.03 240 VAL A CA 1
ATOM 1869 C C . VAL A 1 248 ? 154.486 27.061 1.319 1.00 8.23 240 VAL A C 1
ATOM 1870 O O . VAL A 1 248 ? 155.550 26.528 0.965 1.00 10.82 240 VAL A O 1
ATOM 1874 N N . PHE A 1 249 ? 153.306 26.728 0.805 1.00 7.23 241 PHE A N 1
ATOM 1875 C CA . PHE A 1 249 ? 153.113 25.674 -0.199 1.00 6.33 241 PHE A CA 1
ATOM 1876 C C . PHE A 1 249 ? 152.747 26.314 -1.535 1.00 6.82 241 PHE A C 1
ATOM 1877 O O . PHE A 1 249 ? 151.794 27.097 -1.612 1.00 7.65 241 PHE A O 1
ATOM 1885 N N . ASP A 1 250 ? 153.505 26.000 -2.585 1.00 7.18 242 ASP A N 1
ATOM 1886 C CA . ASP A 1 250 ? 153.409 26.765 -3.814 1.00 6.43 242 ASP A CA 1
ATOM 1887 C C . ASP A 1 250 ? 152.364 26.208 -4.780 1.00 6.45 242 ASP A C 1
ATOM 1888 O O . ASP A 1 250 ? 152.237 24.988 -4.940 1.00 8.26 242 ASP A O 1
ATOM 1893 N N . LEU A 1 251 ? 151.692 27.109 -5.483 1.00 6.96 243 LEU A N 1
ATOM 1894 C CA . LEU A 1 251 ? 150.690 26.802 -6.511 1.00 7.39 243 LEU A CA 1
ATOM 1895 C C . LEU A 1 251 ? 150.900 27.709 -7.722 1.00 7.54 243 LEU A C 1
ATOM 1896 O O . LEU A 1 251 ? 149.959 28.255 -8.293 1.00 7.43 243 LEU A O 1
ATOM 1901 N N . SER A 1 252 ? 152.162 27.852 -8.156 1.00 7.50 244 SER A N 1
ATOM 1902 C CA . SER A 1 252 ? 152.515 28.822 -9.185 1.00 8.01 244 SER A CA 1
ATOM 1903 C C . SER A 1 252 ? 152.853 28.200 -10.533 1.00 7.31 244 SER A C 1
ATOM 1904 O O . SER A 1 252 ? 153.351 28.906 -11.416 1.00 8.29 244 SER A O 1
ATOM 1907 N N . GLY A 1 253 ? 152.632 26.901 -10.726 1.00 6.59 245 GLY A N 1
ATOM 1908 C CA . GLY A 1 253 ? 152.824 26.334 -12.065 1.00 7.67 245 GLY A CA 1
ATOM 1909 C C . GLY A 1 253 ? 154.268 26.358 -12.524 1.00 6.80 245 GLY A C 1
ATOM 1910 O O . GLY A 1 253 ? 154.536 26.471 -13.727 1.00 8.36 245 GLY A O 1
ATOM 1911 N N . GLY A 1 254 ? 155.212 26.262 -11.579 1.00 6.42 246 GLY A N 1
ATOM 1912 C CA . GLY A 1 254 ? 156.619 26.280 -11.887 1.00 6.79 246 GLY A CA 1
ATOM 1913 C C . GLY A 1 254 ? 157.259 27.646 -11.840 1.00 6.65 246 GLY A C 1
ATOM 1914 O O . GLY A 1 254 ? 158.477 27.746 -12.002 1.00 7.87 246 GLY A O 1
ATOM 1915 N N . ARG A 1 255 ? 156.492 28.706 -11.599 1.00 6.86 247 ARG A N 1
ATOM 1916 C CA . ARG A 1 255 ? 157.071 30.050 -11.671 1.00 7.10 247 ARG A CA 1
ATOM 1917 C C . ARG A 1 255 ? 158.002 30.346 -10.497 1.00 6.43 247 ARG A C 1
ATOM 1918 O O . ARG A 1 255 ? 159.129 30.840 -10.686 1.00 7.08 247 ARG A O 1
ATOM 1926 N N . ALA A 1 256 ? 157.543 30.096 -9.279 1.00 6.28 248 ALA A N 1
ATOM 1927 C CA . ALA A 1 256 ? 158.300 30.527 -8.109 1.00 6.31 248 ALA A CA 1
ATOM 1928 C C . ALA A 1 256 ? 159.642 29.812 -8.032 1.00 6.20 248 ALA A C 1
ATOM 1929 O O . ALA A 1 256 ? 159.763 28.618 -8.345 1.00 7.08 248 ALA A O 1
ATOM 1931 N N . THR A 1 257 ? 160.647 30.532 -7.550 1.00 6.56 249 THR A N 1
ATOM 1932 C CA . THR A 1 257 ? 162.000 29.986 -7.418 1.00 7.83 249 THR A CA 1
ATOM 1933 C C . THR A 1 257 ? 162.387 29.696 -5.977 1.00 7.56 249 THR A C 1
ATOM 1934 O O . THR A 1 257 ? 163.548 29.326 -5.712 1.00 9.82 249 THR A O 1
ATOM 1938 N N A TYR A 1 258 ? 161.466 29.798 -5.053 0.42 7.07 250 TYR A N 1
ATOM 1939 N N B TYR A 1 258 ? 161.444 29.903 -5.045 0.58 9.24 250 TYR A N 1
ATOM 1940 C CA A TYR A 1 258 ? 161.730 29.223 -3.755 0.42 7.06 250 TYR A CA 1
ATOM 1941 C CA B TYR A 1 258 ? 161.481 29.529 -3.610 0.58 9.49 250 TYR A CA 1
ATOM 1942 C C A TYR A 1 258 ? 160.394 28.818 -3.220 0.42 6.87 250 TYR A C 1
ATOM 1943 C C B TYR A 1 258 ? 160.042 29.480 -3.086 0.58 9.28 250 TYR A C 1
ATOM 1944 O O A TYR A 1 258 ? 160.345 28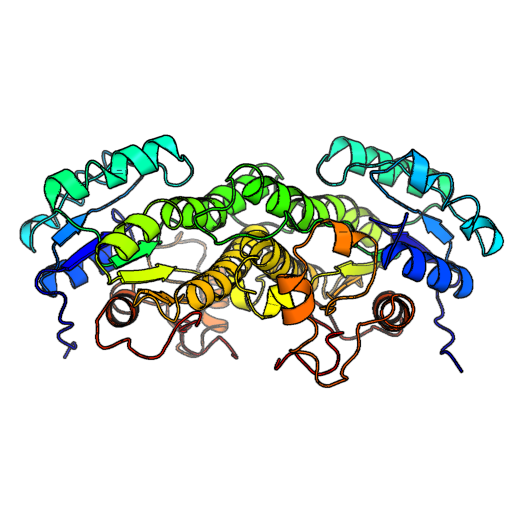.109 -2.228 0.42 7.97 250 TYR A O 1
ATOM 1945 O O B TYR A 1 258 ? 159.761 29.335 -1.878 0.58 11.07 250 TYR A O 1
ATOM 1964 N N . HIS B 1 8 ? 190.232 51.140 9.503 1.00 55.50 0 HIS B N 1
ATOM 1965 C CA . HIS B 1 8 ? 190.257 50.668 8.123 1.00 51.20 0 HIS B CA 1
ATOM 1966 C C . HIS B 1 8 ? 188.858 50.581 7.518 1.00 47.29 0 HIS B C 1
ATOM 1967 O O . HIS B 1 8 ? 188.453 49.518 7.034 1.00 53.29 0 HIS B O 1
ATOM 1974 N N . MET B 1 9 ? 188.117 51.685 7.538 1.00 34.08 1 MET B N 1
ATOM 1975 C CA . MET B 1 9 ? 186.793 51.671 6.938 1.00 23.77 1 MET B CA 1
ATOM 1976 C C . MET B 1 9 ? 186.852 52.134 5.491 1.00 23.14 1 MET B C 1
ATOM 1977 O O . MET B 1 9 ? 187.715 52.921 5.091 1.00 26.37 1 MET B O 1
ATOM 1982 N N . ASN B 1 10 ? 185.951 51.592 4.697 1.00 15.99 2 ASN B N 1
ATOM 1983 C CA . ASN B 1 10 ? 185.870 52.007 3.313 1.00 15.03 2 ASN B CA 1
ATOM 1984 C C . ASN B 1 10 ? 185.395 53.451 3.234 1.00 14.46 2 ASN B C 1
ATOM 1985 O O . ASN B 1 10 ? 184.563 53.902 4.029 1.00 14.53 2 ASN B O 1
ATOM 1990 N N . ARG B 1 11 ? 185.891 54.180 2.240 1.00 15.07 3 ARG B N 1
ATOM 1991 C CA . ARG B 1 11 ? 185.451 55.561 2.025 1.00 14.71 3 ARG B CA 1
ATOM 1992 C C . ARG B 1 11 ? 184.340 55.557 0.990 1.00 13.55 3 ARG B C 1
ATOM 1993 O O . ARG B 1 11 ? 184.595 55.515 -0.221 1.00 14.02 3 ARG B O 1
ATOM 2001 N N . ILE B 1 12 ? 183.102 55.587 1.475 1.00 12.23 4 ILE B N 1
ATOM 2002 C CA . ILE B 1 12 ? 181.946 55.620 0.591 1.00 11.28 4 ILE B CA 1
ATOM 2003 C C . ILE B 1 12 ? 181.871 57.009 -0.017 1.00 12.04 4 ILE B C 1
ATOM 2004 O O . ILE B 1 12 ? 181.989 58.024 0.689 1.00 12.40 4 ILE B O 1
ATOM 2009 N N . ASP B 1 13 ? 181.676 57.078 -1.325 1.00 11.69 5 ASP B N 1
ATOM 2010 C CA . ASP B 1 13 ? 181.612 58.373 -1.992 1.00 12.11 5 ASP B CA 1
ATOM 2011 C C . ASP B 1 13 ? 180.158 58.796 -2.098 1.00 14.02 5 ASP B C 1
ATOM 2012 O O . ASP B 1 13 ? 179.410 58.279 -2.937 1.00 14.01 5 ASP B O 1
ATOM 2017 N N . LEU B 1 14 ? 179.738 59.715 -1.213 1.00 12.19 6 LEU B N 1
ATOM 2018 C CA . LEU B 1 14 ? 178.438 60.382 -1.298 1.00 11.40 6 LEU B CA 1
ATOM 2019 C C . LEU B 1 14 ? 178.606 61.878 -1.538 1.00 12.51 6 LEU B C 1
ATOM 2020 O O . LEU B 1 14 ? 177.696 62.660 -1.234 1.00 12.97 6 LEU B O 1
ATOM 2025 N N . GLU B 1 15 ? 179.747 62.293 -2.086 1.00 14.64 7 GLU B N 1
ATOM 2026 C CA . GLU B 1 15 ? 180.001 63.714 -2.245 1.00 14.41 7 GLU B CA 1
ATOM 2027 C C . GLU B 1 15 ? 178.946 64.339 -3.146 1.00 16.10 7 GLU B C 1
ATOM 2028 O O . GLU B 1 15 ? 178.626 63.804 -4.210 1.00 16.10 7 GLU B O 1
ATOM 2034 N N . GLY B 1 16 ? 178.418 65.481 -2.720 1.00 16.97 8 GLY B N 1
ATOM 2035 C CA . GLY B 1 16 ? 177.425 66.176 -3.506 1.00 17.22 8 GLY B CA 1
ATOM 2036 C C . GLY B 1 16 ? 176.014 65.623 -3.407 1.00 16.49 8 GLY B C 1
ATOM 2037 O O . GLY B 1 16 ? 175.096 66.245 -3.947 1.00 20.36 8 GLY B O 1
ATOM 2038 N N . ARG B 1 17 ? 175.802 64.491 -2.739 1.00 12.51 9 ARG B N 1
ATOM 2039 C CA . ARG B 1 17 ? 174.486 63.866 -2.652 1.00 11.66 9 ARG B CA 1
ATOM 2040 C C . ARG B 1 17 ? 173.760 64.296 -1.383 1.00 11.94 9 ARG B C 1
ATOM 2041 O O . ARG B 1 17 ? 174.385 64.687 -0.386 1.00 13.82 9 ARG B O 1
ATOM 2049 N N . VAL B 1 18 ? 172.429 64.238 -1.437 1.00 9.73 10 VAL B N 1
ATOM 2050 C CA . VAL B 1 18 ? 171.554 64.560 -0.309 1.00 9.63 10 VAL B CA 1
ATOM 2051 C C . VAL B 1 18 ? 170.872 63.277 0.145 1.00 8.97 10 VAL B C 1
ATOM 2052 O O . VAL B 1 18 ? 170.231 62.588 -0.669 1.00 8.76 10 VAL B O 1
ATOM 2056 N N . VAL B 1 19 ? 170.971 62.972 1.442 1.00 8.65 11 VAL B N 1
ATOM 2057 C CA . VAL B 1 19 ? 170.451 61.727 2.025 1.00 8.74 11 VAL B CA 1
ATOM 2058 C C . VAL B 1 19 ? 169.370 62.091 3.042 1.00 8.22 11 VAL B C 1
ATOM 2059 O O . VAL B 1 19 ? 169.652 62.815 4.012 1.00 9.45 11 VAL B O 1
ATOM 2063 N N . VAL B 1 20 ? 168.146 61.612 2.818 1.00 8.07 12 VAL B N 1
ATOM 2064 C CA . VAL B 1 20 ? 167.065 61.680 3.804 1.00 7.86 12 VAL B CA 1
ATOM 2065 C C . VAL B 1 20 ? 167.112 60.416 4.642 1.00 8.14 12 VAL B C 1
ATOM 2066 O O . VAL B 1 20 ? 167.151 59.311 4.095 1.00 7.92 12 VAL B O 1
ATOM 2070 N N . ILE B 1 21 ? 167.096 60.562 5.963 1.00 8.09 13 ILE B N 1
ATOM 2071 C CA . ILE B 1 21 ? 167.097 59.417 6.871 1.00 7.76 13 ILE B CA 1
ATOM 2072 C C . ILE B 1 21 ? 165.904 59.564 7.796 1.00 7.88 13 ILE B C 1
ATOM 2073 O O . ILE B 1 21 ? 165.884 60.481 8.631 1.00 9.67 13 ILE B O 1
ATOM 2078 N N . THR B 1 22 ? 164.917 58.679 7.670 1.00 8.59 14 THR B N 1
ATOM 2079 C CA . THR B 1 22 ? 163.824 58.667 8.638 1.00 9.12 14 THR B CA 1
ATOM 2080 C C . THR B 1 22 ? 164.276 57.867 9.866 1.00 9.14 14 THR B C 1
ATOM 2081 O O . THR B 1 22 ? 165.060 56.912 9.754 1.00 10.70 14 THR B O 1
ATOM 2085 N N . GLY B 1 23 ? 163.759 58.222 11.037 1.00 9.93 15 GLY B N 1
ATOM 2086 C CA . GLY B 1 23 ? 164.305 57.648 12.256 1.00 10.54 15 GLY B CA 1
ATOM 2087 C C . GLY B 1 23 ? 165.724 58.100 12.546 1.00 9.69 15 GLY B C 1
ATOM 2088 O O . GLY B 1 23 ? 166.466 57.390 13.241 1.00 11.97 15 GLY B O 1
ATOM 2089 N N . GLY B 1 24 ? 166.136 59.268 12.039 1.00 9.29 16 GLY B N 1
ATOM 2090 C CA . GLY B 1 24 ? 167.524 59.687 12.175 1.00 9.92 16 GLY B CA 1
ATOM 2091 C C . GLY B 1 24 ? 167.934 60.212 13.536 1.00 11.47 16 GLY B C 1
ATOM 2092 O O . GLY B 1 24 ? 169.134 60.424 13.749 1.00 12.09 16 GLY B O 1
ATOM 2093 N N . ALA B 1 25 ? 167.004 60.382 14.483 1.00 10.08 17 ALA B N 1
ATOM 2094 C CA . ALA B 1 25 ? 167.388 60.959 15.770 1.00 11.73 17 ALA B CA 1
ATOM 2095 C C . ALA B 1 25 ? 168.207 60.008 16.632 1.00 12.29 17 ALA B C 1
ATOM 2096 O O . ALA B 1 25 ? 168.974 60.468 17.490 1.00 15.49 17 ALA B O 1
ATOM 2098 N N A ARG B 1 26 ? 168.045 58.698 16.472 0.57 11.20 18 ARG B N 1
ATOM 2099 N N B ARG B 1 26 ? 168.050 58.698 16.450 0.43 11.43 18 ARG B N 1
ATOM 2100 C CA A ARG B 1 26 ? 168.701 57.760 17.370 0.57 13.07 18 ARG B CA 1
ATOM 2101 C CA B ARG B 1 26 ? 168.637 57.728 17.361 0.43 12.78 18 ARG B CA 1
ATOM 2102 C C A ARG B 1 26 ? 168.965 56.441 16.660 0.57 11.75 18 ARG B C 1
ATOM 2103 C C B ARG B 1 26 ? 169.006 56.451 16.620 0.43 11.22 18 ARG B C 1
ATOM 2104 O O A ARG B 1 26 ? 168.489 56.192 15.554 0.57 11.01 18 ARG B O 1
ATOM 2105 O O B ARG B 1 26 ? 168.640 56.242 15.459 0.43 10.70 18 ARG B O 1
ATOM 2120 N N . GLY B 1 27 ? 169.742 55.593 17.325 1.00 10.72 19 GLY B N 1
ATOM 2121 C CA . GLY B 1 27 ? 169.881 54.208 16.888 1.00 10.73 19 GLY B CA 1
ATOM 2122 C C . GLY B 1 27 ? 170.578 54.064 15.547 1.00 10.06 19 GLY B C 1
ATOM 2123 O O . GLY B 1 27 ? 171.540 54.767 15.227 1.00 11.18 19 GLY B O 1
ATOM 2124 N N . ILE B 1 28 ? 170.080 53.128 14.732 1.00 10.86 20 ILE B N 1
ATOM 2125 C CA . ILE B 1 28 ? 170.696 52.873 13.432 1.00 10.01 20 ILE B CA 1
ATOM 2126 C C . ILE B 1 28 ? 170.637 54.110 12.552 1.00 10.06 20 ILE B C 1
ATOM 2127 O O . ILE B 1 28 ? 171.606 54.444 11.864 1.00 9.32 20 ILE B O 1
ATOM 2132 N N . GLY B 1 29 ? 169.499 54.804 12.537 1.00 8.46 21 GLY B N 1
ATOM 2133 C CA . GLY B 1 29 ? 169.391 55.996 11.698 1.00 8.50 21 GLY B CA 1
ATOM 2134 C C . GLY B 1 29 ? 170.439 57.050 12.027 1.00 8.20 21 GLY B C 1
ATOM 2135 O O . GLY B 1 29 ? 170.997 57.691 11.126 1.00 8.46 21 GLY B O 1
ATOM 2136 N N . TYR B 1 30 ? 170.713 57.249 13.327 1.00 8.49 22 TYR B N 1
ATOM 2137 C CA . TYR B 1 30 ? 171.740 58.202 13.743 1.00 9.22 22 TYR B CA 1
ATOM 2138 C C . TYR B 1 30 ? 173.128 57.761 13.276 1.00 8.77 22 TYR B C 1
ATOM 2139 O O . TYR B 1 30 ? 173.928 58.588 12.810 1.00 9.01 22 TYR B O 1
ATOM 2148 N N . ALA B 1 31 ? 173.432 56.462 13.392 1.00 8.99 23 ALA B N 1
ATOM 2149 C CA . ALA B 1 31 ? 174.721 55.970 12.899 1.00 8.83 23 ALA B CA 1
ATOM 2150 C C . ALA B 1 31 ? 174.839 56.114 11.383 1.00 8.84 23 ALA B C 1
ATOM 2151 O O . ALA B 1 31 ? 175.923 56.403 10.864 1.00 9.19 23 ALA B O 1
ATOM 2153 N N . VAL B 1 32 ? 173.742 55.902 10.658 1.00 8.61 24 VAL B N 1
ATOM 2154 C CA . VAL B 1 32 ? 173.737 56.159 9.222 1.00 8.48 24 VAL B CA 1
ATOM 2155 C C . VAL B 1 32 ? 174.030 57.628 8.946 1.00 9.49 24 VAL B C 1
ATOM 2156 O O . VAL B 1 32 ? 174.809 57.954 8.040 1.00 8.95 24 VAL B O 1
ATOM 2160 N N . ALA B 1 33 ? 173.422 58.543 9.717 1.00 8.45 25 ALA B N 1
ATOM 2161 C CA . ALA B 1 33 ? 173.689 59.966 9.521 1.00 8.49 25 ALA B CA 1
ATOM 2162 C C . ALA B 1 33 ? 175.167 60.286 9.718 1.00 8.79 25 ALA B C 1
ATOM 2163 O O . ALA B 1 33 ? 175.769 61.027 8.926 1.00 9.93 25 ALA B O 1
ATOM 2165 N N . GLN B 1 34 ? 175.771 59.752 10.791 1.00 9.01 26 GLN B N 1
ATOM 2166 C CA . GLN B 1 34 ? 177.190 60.020 11.033 1.00 10.09 26 GLN B CA 1
ATOM 2167 C C . GLN B 1 34 ? 178.034 59.588 9.850 1.00 9.42 26 GLN B C 1
ATOM 2168 O O . GLN B 1 34 ? 178.900 60.335 9.372 1.00 10.49 26 GLN B O 1
ATOM 2174 N N . ARG B 1 35 ? 177.816 58.362 9.382 1.00 9.71 27 ARG B N 1
ATOM 2175 C CA . ARG B 1 35 ? 178.619 57.834 8.287 1.00 9.39 27 ARG B CA 1
ATOM 2176 C C . ARG B 1 35 ? 178.348 58.588 6.997 1.00 9.57 27 ARG B C 1
ATOM 2177 O O . ARG B 1 35 ? 179.278 58.858 6.229 1.00 9.90 27 ARG B O 1
ATOM 2185 N N . ALA B 1 36 ? 177.101 58.993 6.765 1.00 8.99 28 ALA B N 1
ATOM 2186 C CA . ALA B 1 36 ? 176.789 59.742 5.550 1.00 9.02 28 ALA B CA 1
ATOM 2187 C C . ALA B 1 36 ? 177.495 61.089 5.532 1.00 9.73 28 ALA B C 1
ATOM 2188 O O . ALA B 1 36 ? 178.051 61.494 4.501 1.00 10.25 28 ALA B O 1
ATOM 2190 N N . LEU B 1 37 ? 177.493 61.802 6.667 1.00 10.15 29 LEU B N 1
ATOM 2191 C CA . LEU B 1 37 ? 178.202 63.080 6.750 1.00 9.89 29 LEU B CA 1
ATOM 2192 C C . LEU B 1 37 ? 179.699 62.886 6.530 1.00 10.82 29 LEU B C 1
ATOM 2193 O O . LEU B 1 37 ? 180.342 63.668 5.814 1.00 12.74 29 LEU B O 1
ATOM 2198 N N . ARG B 1 38 ? 180.272 61.822 7.103 1.00 11.15 30 ARG B N 1
ATOM 2199 C CA . ARG B 1 38 ? 181.690 61.535 6.907 1.00 12.51 30 ARG B CA 1
ATOM 2200 C C . ARG B 1 38 ? 181.996 61.104 5.478 1.00 13.95 30 ARG B C 1
ATOM 2201 O O . ARG B 1 38 ? 183.176 61.087 5.087 1.00 16.99 30 ARG B O 1
ATOM 2209 N N . SER B 1 39 ? 180.976 60.787 4.689 1.00 11.25 31 SER B N 1
ATOM 2210 C CA . SER B 1 39 ? 181.103 60.380 3.295 1.00 12.17 31 SER B CA 1
ATOM 2211 C C . SER B 1 39 ? 180.847 61.540 2.338 1.00 11.68 31 SER B C 1
ATOM 2212 O O . SER B 1 39 ? 180.784 61.329 1.115 1.00 12.24 31 SER B O 1
ATOM 2215 N N . GLY B 1 40 ? 180.651 62.746 2.864 1.00 11.34 32 GLY B N 1
ATOM 2216 C CA . GLY B 1 40 ? 180.444 63.911 2.035 1.00 13.80 32 GLY B CA 1
ATOM 2217 C C . GLY B 1 40 ? 179.004 64.267 1.721 1.00 12.20 32 GLY B C 1
ATOM 2218 O O . GLY B 1 40 ? 178.774 65.230 0.980 1.00 13.75 32 GLY B O 1
ATOM 2219 N N . ALA B 1 41 ? 178.024 63.542 2.255 1.00 11.59 33 ALA B N 1
ATOM 2220 C CA . ALA B 1 41 ? 176.633 63.861 1.978 1.00 9.45 33 ALA B CA 1
ATOM 2221 C C . ALA B 1 41 ? 176.134 65.020 2.837 1.00 10.63 33 ALA B C 1
ATOM 2222 O O . ALA B 1 41 ? 176.635 65.269 3.935 1.00 12.78 33 ALA B O 1
ATOM 2224 N N . ALA B 1 42 ? 175.122 65.720 2.325 1.00 10.52 34 ALA B N 1
ATOM 2225 C CA . ALA B 1 42 ? 174.243 66.525 3.165 1.00 11.14 34 ALA B CA 1
ATOM 2226 C C . ALA B 1 42 ? 173.123 65.619 3.654 1.00 9.37 34 ALA B C 1
ATOM 2227 O O . ALA B 1 42 ? 172.647 64.757 2.906 1.00 10.44 34 ALA B O 1
ATOM 2229 N N . VAL B 1 43 ? 172.737 65.751 4.922 1.00 11.04 35 VAL B N 1
ATOM 2230 C CA . VAL B 1 43 ? 171.753 64.861 5.534 1.00 10.47 35 VAL B CA 1
ATOM 2231 C C . VAL B 1 43 ? 170.536 65.650 5.991 1.00 10.01 35 VAL B C 1
ATOM 2232 O O . VAL B 1 43 ? 170.662 66.622 6.749 1.00 10.59 35 VAL B O 1
ATOM 2236 N N . ALA B 1 44 ? 169.354 65.203 5.569 1.00 9.81 36 ALA B N 1
ATOM 2237 C CA . ALA B 1 44 ? 168.089 65.656 6.125 1.00 10.06 36 ALA B CA 1
ATOM 2238 C C . ALA B 1 44 ? 167.621 64.583 7.094 1.00 9.83 36 ALA B C 1
ATOM 2239 O O . ALA B 1 44 ? 167.355 63.436 6.694 1.00 9.51 36 ALA B O 1
ATOM 2241 N N . LEU B 1 45 ? 167.572 64.942 8.368 1.00 10.65 37 LEU B N 1
ATOM 2242 C CA A LEU B 1 45 ? 167.263 64.021 9.461 0.35 10.74 37 LEU B CA 1
ATOM 2243 C CA B LEU B 1 45 ? 167.277 64.025 9.456 0.65 9.69 37 LEU B CA 1
ATOM 2244 C C . LEU B 1 45 ? 165.785 64.140 9.776 1.00 11.04 37 LEU B C 1
ATOM 2245 O O . LEU B 1 45 ? 165.353 65.154 10.336 1.00 13.92 37 LEU B O 1
ATOM 2254 N N . TRP B 1 46 ? 165.002 63.118 9.436 1.00 9.78 38 TRP B N 1
ATOM 2255 C CA . TRP B 1 46 ? 163.559 63.125 9.648 1.00 11.56 38 TRP B CA 1
ATOM 2256 C C . TRP B 1 46 ? 163.204 62.258 10.852 1.00 12.12 38 TRP B C 1
ATOM 2257 O O . TRP B 1 46 ? 163.629 61.100 10.930 1.00 13.29 38 TRP B O 1
ATOM 2268 N N . ASP B 1 47 ? 162.395 62.791 11.767 1.00 10.38 39 ASP B N 1
ATOM 2269 C CA . ASP B 1 47 ? 162.037 61.984 12.926 1.00 10.82 39 ASP B CA 1
ATOM 2270 C C . ASP B 1 47 ? 160.789 62.553 13.567 1.00 10.75 39 ASP B C 1
ATOM 2271 O O . ASP B 1 47 ? 160.481 63.740 13.426 1.00 11.71 39 ASP B O 1
ATOM 2276 N N . LEU B 1 48 ? 160.091 61.685 14.300 1.00 12.33 40 LEU B N 1
ATOM 2277 C CA . LEU B 1 48 ? 158.878 62.061 15.019 1.00 14.97 40 LEU B CA 1
ATOM 2278 C C . LEU B 1 48 ? 159.189 62.835 16.294 1.00 13.21 40 LEU B C 1
ATOM 2279 O O . LEU B 1 48 ? 158.399 63.685 16.717 1.00 15.83 40 LEU B O 1
ATOM 2284 N N . ASP B 1 49 ? 160.328 62.538 16.912 1.00 17.01 41 ASP B N 1
ATOM 2285 C CA . ASP B 1 49 ? 160.682 63.026 18.240 1.00 18.81 41 ASP B CA 1
ATOM 2286 C C . ASP B 1 49 ? 161.398 64.366 18.083 1.00 17.07 41 ASP B C 1
ATOM 2287 O O . ASP B 1 49 ? 162.612 64.417 17.875 1.00 15.82 41 ASP B O 1
ATOM 2292 N N . ALA B 1 50 ? 160.628 65.453 18.178 1.00 16.83 42 ALA B N 1
ATOM 2293 C CA . ALA B 1 50 ? 161.149 66.791 17.893 1.00 15.83 42 ALA B CA 1
ATOM 2294 C C . ALA B 1 50 ? 162.256 67.200 18.859 1.00 16.93 42 ALA B C 1
ATOM 2295 O O . ALA B 1 50 ? 163.210 67.895 18.462 1.00 17.78 42 ALA B O 1
ATOM 2297 N N . GLU B 1 51 ? 162.126 66.835 20.140 1.00 17.72 43 GLU B N 1
ATOM 2298 C CA . GLU B 1 51 ? 163.132 67.219 21.130 1.00 16.32 43 GLU B CA 1
ATOM 2299 C C . GLU B 1 51 ? 164.435 66.461 20.919 1.00 16.53 43 GLU B C 1
ATOM 2300 O O . GLU B 1 51 ? 165.518 67.062 20.906 1.00 18.29 43 GLU B O 1
ATOM 2306 N N . ARG B 1 52 ? 164.363 65.136 20.782 1.00 16.62 44 ARG B N 1
ATOM 2307 C CA . ARG B 1 52 ? 165.583 64.375 20.563 1.00 15.99 44 ARG B CA 1
ATOM 2308 C C . ARG B 1 52 ? 166.228 64.766 19.244 1.00 15.22 44 ARG B C 1
ATOM 2309 O O . ARG B 1 52 ? 167.462 64.830 19.133 1.00 15.78 44 ARG B O 1
ATOM 2317 N N . LEU B 1 53 ? 165.408 65.020 18.223 1.00 13.65 45 LEU B N 1
ATOM 2318 C CA . LEU B 1 53 ? 165.931 65.427 16.930 1.00 13.33 45 LEU B CA 1
ATOM 2319 C C . LEU B 1 53 ? 166.779 66.694 17.033 1.00 13.00 45 LEU B C 1
ATOM 2320 O O . LEU B 1 53 ? 167.820 66.798 16.375 1.00 14.63 45 LEU B O 1
ATOM 2325 N N . ALA B 1 54 ? 166.366 67.666 17.850 1.00 13.85 46 ALA B N 1
ATOM 2326 C CA . ALA B 1 54 ? 167.163 68.882 18.011 1.00 14.67 46 ALA B CA 1
ATOM 2327 C C . ALA B 1 54 ? 168.542 68.577 18.587 1.00 14.95 46 ALA B C 1
ATOM 2328 O O . ALA B 1 54 ? 169.550 69.141 18.140 1.00 15.17 46 ALA B O 1
ATOM 2330 N N . ARG B 1 55 ? 168.614 67.699 19.595 1.00 15.10 47 ARG B N 1
ATOM 2331 C CA A ARG B 1 55 ? 169.919 67.352 20.145 0.63 15.49 47 ARG B CA 1
ATOM 2332 C CA B ARG B 1 55 ? 169.912 67.334 20.154 0.37 15.48 47 ARG B CA 1
ATOM 2333 C C . ARG B 1 55 ? 170.767 66.614 19.119 1.00 14.68 47 ARG B C 1
ATOM 2334 O O . ARG B 1 55 ? 171.955 66.900 18.973 1.00 14.98 47 ARG B O 1
ATOM 2349 N N . SER B 1 56 ? 170.168 65.676 18.378 1.00 13.78 48 SER B N 1
ATOM 2350 C CA . SER B 1 56 ? 170.928 64.938 17.367 1.00 13.18 48 SER B CA 1
ATOM 2351 C C . SER B 1 56 ? 171.429 65.864 16.268 1.00 13.18 48 SER B C 1
ATOM 2352 O O . SER B 1 56 ? 172.571 65.728 15.812 1.00 13.23 48 SER B O 1
ATOM 2355 N N . GLU B 1 57 ? 170.598 66.822 15.839 1.00 13.15 49 GLU B N 1
ATOM 2356 C CA . GLU B 1 57 ? 171.036 67.787 14.836 1.00 13.38 49 GLU B CA 1
ATOM 2357 C C . GLU B 1 57 ? 172.279 68.535 15.292 1.00 14.23 49 GLU B C 1
ATOM 2358 O O . GLU B 1 57 ? 173.247 68.680 14.535 1.00 14.85 49 GLU B O 1
ATOM 2364 N N . ARG B 1 58 ? 172.281 69.036 16.529 1.00 14.94 50 ARG B N 1
ATOM 2365 C CA A ARG B 1 58 ? 173.431 69.820 16.954 0.78 15.90 50 ARG B CA 1
ATOM 2366 C CA C ARG B 1 58 ? 173.428 69.819 16.975 0.22 16.67 50 ARG B CA 1
ATOM 2367 C C . ARG B 1 58 ? 174.677 68.957 17.133 1.00 15.87 50 ARG B C 1
ATOM 2368 O O . ARG B 1 58 ? 175.790 69.427 16.874 1.00 17.74 50 ARG B O 1
ATOM 2383 N N . GLU B 1 59 ? 174.518 67.689 17.520 1.00 15.34 51 GLU B N 1
ATOM 2384 C CA . GLU B 1 59 ? 175.663 66.782 17.573 1.00 15.39 51 GLU B CA 1
ATOM 2385 C C . GLU B 1 59 ? 176.214 66.512 16.170 1.00 14.95 51 GLU B C 1
ATOM 2386 O O . GLU B 1 59 ? 177.429 66.602 15.933 1.00 17.61 51 GLU B O 1
ATOM 2392 N N . LEU B 1 60 ? 175.336 66.197 15.223 1.00 14.17 52 LEU B N 1
ATOM 2393 C CA . LEU B 1 60 ? 175.758 65.795 13.877 1.00 13.88 52 LEU B CA 1
ATOM 2394 C C . LEU B 1 60 ? 176.271 66.967 13.049 1.00 15.58 52 LEU B C 1
ATOM 2395 O O . LEU B 1 60 ? 177.072 66.748 12.133 1.00 16.06 52 LEU B O 1
ATOM 2400 N N . ALA B 1 61 ? 175.828 68.191 13.341 1.00 17.78 53 ALA B N 1
ATOM 2401 C CA . ALA B 1 61 ? 176.302 69.350 12.594 1.00 16.64 53 ALA B CA 1
ATOM 2402 C C . ALA B 1 61 ? 177.814 69.509 12.666 1.00 18.48 53 ALA B C 1
ATOM 2403 O O . ALA B 1 61 ? 178.403 70.141 11.781 1.00 18.40 53 ALA B O 1
ATOM 2405 N N . GLU B 1 62 ? 178.463 68.966 13.702 1.00 18.54 54 GLU B N 1
ATOM 2406 C CA . GLU B 1 62 ? 179.918 68.978 13.755 1.00 20.22 54 GLU B CA 1
ATOM 2407 C C . GLU B 1 62 ? 180.561 68.184 12.615 1.00 20.65 54 GLU B C 1
ATOM 2408 O O . GLU B 1 62 ? 181.755 68.355 12.349 1.00 21.87 54 GLU B O 1
ATOM 2414 N N . LEU B 1 63 ? 179.807 67.317 11.937 1.00 18.22 55 LEU B N 1
ATOM 2415 C CA . LEU B 1 63 ? 180.361 66.445 10.904 1.00 17.24 55 LEU B CA 1
ATOM 2416 C C . LEU B 1 63 ? 180.044 66.896 9.486 1.00 16.37 55 LEU B C 1
ATOM 2417 O O . LEU B 1 63 ? 180.660 66.390 8.542 1.00 18.37 55 LEU B O 1
ATOM 2422 N N . GLY B 1 64 ? 179.101 67.810 9.307 1.00 16.27 56 GLY B N 1
ATOM 2423 C CA . GLY B 1 64 ? 178.708 68.210 7.974 1.00 17.21 56 GLY B CA 1
ATOM 2424 C C . GLY B 1 64 ? 177.369 68.919 8.001 1.00 16.20 56 GLY B C 1
ATOM 2425 O O . GLY B 1 64 ? 176.877 69.318 9.056 1.00 16.85 56 GLY B O 1
ATOM 2426 N N . LYS B 1 65 ? 176.806 69.085 6.806 1.00 16.37 57 LYS B N 1
ATOM 2427 C CA . LYS B 1 65 ? 175.560 69.827 6.631 1.00 16.31 57 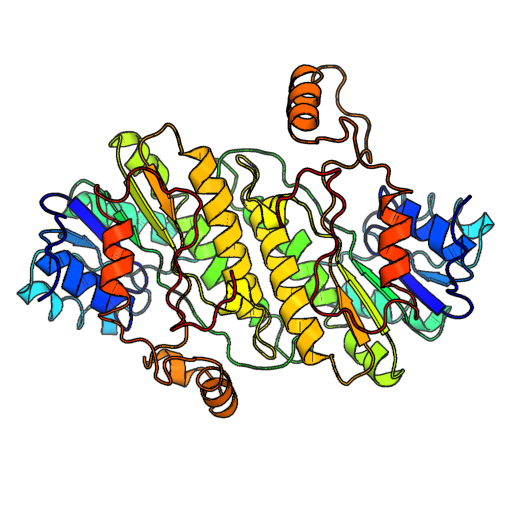LYS B CA 1
ATOM 2428 C C . LYS B 1 65 ? 174.363 68.960 6.995 1.00 15.15 57 LYS B C 1
ATOM 2429 O O . LYS B 1 65 ? 174.150 67.892 6.390 1.00 14.65 57 LYS B O 1
ATOM 2435 N N . VAL B 1 6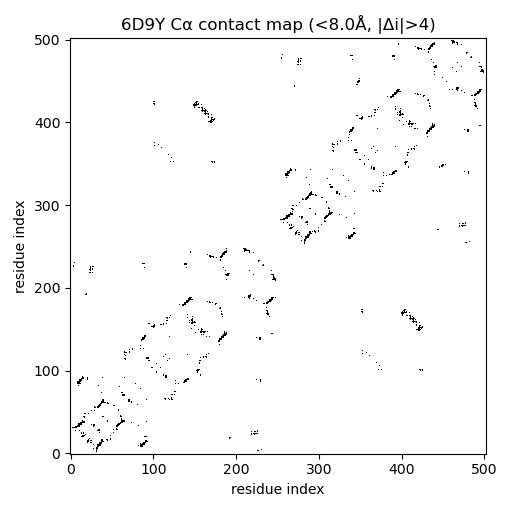6 ? 173.544 69.436 7.933 1.00 14.88 58 VAL B N 1
ATOM 2436 C CA A VAL B 1 66 ? 172.395 68.695 8.455 0.69 13.93 58 VAL B CA 1
ATOM 2437 C CA B VAL B 1 66 ? 172.392 68.685 8.412 0.31 14.99 58 VAL B CA 1
ATOM 2438 C C . VAL B 1 66 ? 171.187 69.616 8.524 1.00 14.13 58 VAL B C 1
ATOM 2439 O O . VAL B 1 66 ? 171.306 70.777 8.942 1.00 17.42 58 VAL B O 1
ATOM 2446 N N . CYS B 1 67 ? 170.018 69.114 8.126 1.00 13.69 59 CYS B N 1
ATOM 2447 C CA A CYS B 1 67 ? 168.735 69.819 8.261 0.69 16.85 59 CYS B CA 1
ATOM 2448 C CA B CYS B 1 67 ? 168.777 69.834 8.350 0.31 16.77 59 CYS B CA 1
ATOM 2449 C C . CYS B 1 67 ? 167.775 68.875 8.966 1.00 14.67 59 CYS B C 1
ATOM 2450 O O . CYS B 1 67 ? 167.455 67.823 8.408 1.00 15.71 59 CYS B O 1
ATOM 2455 N N . ALA B 1 68 ? 167.309 69.222 10.147 1.00 15.25 60 ALA B N 1
ATOM 2456 C CA . ALA B 1 68 ? 166.396 68.361 10.880 1.00 13.08 60 ALA B CA 1
ATOM 2457 C C . ALA B 1 68 ? 164.960 68.708 10.524 1.00 12.35 60 ALA B C 1
ATOM 2458 O O . ALA B 1 68 ? 164.599 69.879 10.403 1.00 14.01 60 ALA B O 1
ATOM 2460 N N . VAL B 1 69 ? 164.132 67.674 10.394 1.00 12.73 61 VAL B N 1
ATOM 2461 C CA . VAL B 1 69 ? 162.739 67.812 9.969 1.00 12.62 61 VAL B CA 1
ATOM 2462 C C . VAL B 1 69 ? 161.873 66.956 10.882 1.00 12.71 61 VAL B C 1
ATOM 2463 O O . VAL B 1 69 ? 162.038 65.729 10.924 1.00 11.80 61 VAL B O 1
ATOM 2467 N N . THR B 1 70 ? 160.948 67.593 11.605 1.00 13.06 62 THR B N 1
ATOM 2468 C CA . THR B 1 70 ? 159.984 66.852 12.415 1.00 13.93 62 THR B CA 1
ATOM 2469 C C . THR B 1 70 ? 158.860 66.356 11.514 1.00 13.00 62 THR B C 1
ATOM 2470 O O . THR B 1 70 ? 158.244 67.147 10.793 1.00 15.25 62 THR B O 1
ATOM 2474 N N . VAL B 1 71 ? 158.610 65.045 11.537 1.00 12.03 63 VAL B N 1
ATOM 2475 C CA . VAL B 1 71 ? 157.620 64.456 10.638 1.00 13.36 63 VAL B CA 1
ATOM 2476 C C . VAL B 1 71 ? 157.170 63.122 11.202 1.00 12.47 63 VAL B C 1
ATOM 2477 O O . VAL B 1 71 ? 157.989 62.305 11.649 1.00 13.51 63 VAL B O 1
ATOM 2481 N N . ASP B 1 72 ? 155.858 62.916 11.205 1.00 11.96 64 ASP B N 1
ATOM 2482 C CA . ASP B 1 72 ? 155.236 61.625 11.461 1.00 12.30 64 ASP B CA 1
ATOM 2483 C C . ASP B 1 72 ? 155.047 60.979 10.096 1.00 11.43 64 ASP B C 1
ATOM 2484 O O . ASP B 1 72 ? 154.226 61.439 9.297 1.00 11.90 64 ASP B O 1
ATOM 2489 N N A GLN B 1 73 ? 155.779 59.889 9.831 0.31 10.92 65 GLN B N 1
ATOM 2490 N N B GLN B 1 73 ? 155.785 59.893 9.827 0.25 10.89 65 GLN B N 1
ATOM 2491 N N C GLN B 1 73 ? 155.842 59.946 9.823 0.43 10.21 65 GLN B N 1
ATOM 2492 C CA A GLN B 1 73 ? 155.739 59.263 8.507 0.31 11.02 65 GLN B CA 1
ATOM 2493 C CA B GLN B 1 73 ? 155.752 59.244 8.513 0.25 11.00 65 GLN B CA 1
ATOM 2494 C CA C GLN B 1 73 ? 155.803 59.329 8.508 0.43 10.96 65 GLN B CA 1
ATOM 2495 C C A GLN B 1 73 ? 154.452 58.504 8.227 0.31 11.66 65 GLN B C 1
ATOM 2496 C C B GLN B 1 73 ? 154.440 58.530 8.216 0.25 11.80 65 GLN B C 1
ATOM 2497 C C C GLN B 1 73 ? 154.529 58.443 8.276 0.43 10.85 65 GLN B C 1
ATOM 2498 O O A GLN B 1 73 ? 154.304 57.948 7.131 0.31 12.68 65 GLN B O 1
ATOM 2499 O O B GLN B 1 73 ? 154.270 58.014 7.104 0.25 12.63 65 GLN B O 1
ATOM 2500 O O C GLN B 1 73 ? 154.492 57.793 7.222 0.43 13.47 65 GLN B O 1
ATOM 2516 N N . THR B 1 74 ? 153.527 58.452 9.170 1.00 11.49 66 THR B N 1
ATOM 2517 C CA . THR B 1 74 ? 152.207 57.914 8.890 1.00 13.03 66 THR B CA 1
ATOM 2518 C C . THR B 1 74 ? 151.262 58.970 8.338 1.00 12.89 66 THR B C 1
ATOM 2519 O O . THR B 1 74 ? 150.105 58.651 8.064 1.00 14.21 66 THR B O 1
ATOM 2523 N N . LYS B 1 75 ? 151.707 60.226 8.184 1.00 12.38 67 LYS B N 1
ATOM 2524 C CA A LYS B 1 75 ? 150.825 61.330 7.809 0.57 12.30 67 LYS B CA 1
ATOM 2525 C CA C LYS B 1 75 ? 150.820 61.322 7.804 0.43 12.39 67 LYS B CA 1
ATOM 2526 C C . LYS B 1 75 ? 151.322 61.958 6.514 1.00 12.96 67 LYS B C 1
ATOM 2527 O O . LYS B 1 75 ? 152.342 62.660 6.512 1.00 12.93 67 LYS B O 1
ATOM 2538 N N . GLU B 1 76 ? 150.589 61.719 5.424 1.00 13.22 68 GLU B N 1
ATOM 2539 C CA . GLU B 1 76 ? 150.944 62.240 4.107 1.00 12.88 68 GLU B CA 1
ATOM 2540 C C . GLU B 1 76 ? 151.247 63.730 4.138 1.00 11.88 68 GLU B C 1
ATOM 2541 O O . GLU B 1 76 ? 152.170 64.196 3.461 1.00 12.46 68 GLU B O 1
ATOM 2547 N N . ALA B 1 77 ? 150.419 64.522 4.832 1.00 13.54 69 ALA B N 1
ATOM 2548 C CA . ALA B 1 77 ? 150.627 65.968 4.793 1.00 13.66 69 ALA B CA 1
ATOM 2549 C C . ALA B 1 77 ? 151.955 66.357 5.437 1.00 12.48 69 ALA B C 1
ATOM 2550 O O . ALA B 1 77 ? 152.636 67.274 4.972 1.00 14.74 69 ALA B O 1
ATOM 2552 N N . GLN B 1 78 ? 152.351 65.658 6.499 1.00 13.40 70 GLN B N 1
ATOM 2553 C CA . GLN B 1 78 ? 153.629 65.956 7.134 1.00 12.80 70 GLN B CA 1
ATOM 2554 C C . GLN B 1 78 ? 154.797 65.526 6.254 1.00 11.84 70 GLN B C 1
ATOM 2555 O O . GLN B 1 78 ? 155.845 66.177 6.249 1.00 12.58 70 GLN B O 1
ATOM 2561 N N . ILE B 1 79 ? 154.655 64.418 5.530 1.00 10.58 71 ILE B N 1
ATOM 2562 C CA . ILE B 1 79 ? 155.695 63.990 4.595 1.00 10.69 71 ILE B CA 1
ATOM 2563 C C . ILE B 1 79 ? 155.843 64.996 3.464 1.00 11.73 71 ILE B C 1
ATOM 2564 O O . ILE B 1 79 ? 156.965 65.332 3.062 1.00 11.32 71 ILE B O 1
ATOM 2569 N N . GLU B 1 80 ? 154.720 65.497 2.932 1.00 11.59 72 GLU B N 1
ATOM 2570 C CA . GLU B 1 80 ? 154.794 66.522 1.895 1.00 12.29 72 GLU B CA 1
ATOM 2571 C C . GLU B 1 80 ? 155.562 67.752 2.381 1.00 11.78 72 GLU B C 1
ATOM 2572 O O . GLU B 1 80 ? 156.424 68.290 1.667 1.00 13.08 72 GLU B O 1
ATOM 2578 N N . ALA B 1 81 ? 155.273 68.202 3.601 1.00 12.84 73 ALA B N 1
ATOM 2579 C CA . ALA B 1 81 ? 155.984 69.349 4.152 1.00 12.76 73 ALA B CA 1
ATOM 2580 C C . ALA B 1 81 ? 157.460 69.021 4.355 1.00 11.51 73 ALA B C 1
ATOM 2581 O O . ALA B 1 81 ? 158.326 69.884 4.175 1.00 12.71 73 ALA B O 1
ATOM 2583 N N . ALA B 1 82 ? 157.766 67.772 4.719 1.00 10.69 74 ALA B N 1
ATOM 2584 C CA . ALA B 1 82 ? 159.156 67.369 4.933 1.00 11.05 74 ALA B CA 1
ATOM 2585 C C . ALA B 1 82 ? 159.946 67.360 3.634 1.00 10.85 74 ALA B C 1
ATOM 2586 O O . ALA B 1 82 ? 161.108 67.793 3.612 1.00 10.82 74 ALA B O 1
ATOM 2588 N N . VAL B 1 83 ? 159.343 66.871 2.550 1.00 10.77 75 VAL B N 1
ATOM 2589 C CA . VAL B 1 83 ? 159.987 66.957 1.237 1.00 10.72 75 VAL B CA 1
ATOM 2590 C C . VAL B 1 83 ? 160.253 68.420 0.885 1.00 11.01 75 VAL B C 1
ATOM 2591 O O . VAL B 1 83 ? 161.351 68.782 0.444 1.00 11.83 75 VAL B O 1
ATOM 2595 N N . GLY B 1 84 ? 159.261 69.288 1.105 1.00 11.64 76 GLY B N 1
ATOM 2596 C CA . GLY B 1 84 ? 159.443 70.696 0.793 1.00 14.18 76 GLY B CA 1
ATOM 2597 C C . GLY B 1 84 ? 160.577 71.330 1.576 1.00 11.93 76 GLY B C 1
ATOM 2598 O O . GLY B 1 84 ? 161.390 72.081 1.022 1.00 13.44 76 GLY B O 1
ATOM 2599 N N . LYS B 1 85 ? 160.653 71.036 2.877 1.00 12.63 77 LYS B N 1
ATOM 2600 C CA . LYS B 1 85 ? 161.703 71.606 3.719 1.00 11.78 77 LYS B CA 1
ATOM 2601 C C . LYS B 1 85 ? 163.077 71.079 3.307 1.00 12.51 77 LYS B C 1
ATOM 2602 O O . LYS B 1 85 ? 164.060 71.832 3.276 1.00 12.96 77 LYS B O 1
ATOM 2608 N N . THR B 1 86 ? 163.160 69.787 2.968 1.00 10.93 78 THR B N 1
ATOM 2609 C CA . THR B 1 86 ? 164.418 69.191 2.531 1.00 10.97 78 THR B CA 1
ATOM 2610 C C . THR B 1 86 ? 164.896 69.810 1.223 1.00 11.54 78 THR B C 1
ATOM 2611 O O . THR B 1 86 ? 166.085 70.133 1.065 1.00 11.50 78 THR B O 1
ATOM 2615 N N . LEU B 1 87 ? 163.989 69.964 0.260 1.00 10.03 79 LEU B N 1
ATOM 2616 C CA . LEU B 1 87 ? 164.368 70.566 -1.015 1.00 12.31 79 LEU B CA 1
ATOM 2617 C C . LEU B 1 87 ? 164.772 72.027 -0.842 1.00 12.18 79 LEU B C 1
ATOM 2618 O O . LEU B 1 87 ? 165.700 72.502 -1.504 1.00 13.98 79 LEU B O 1
ATOM 2623 N N . ALA B 1 88 ? 164.097 72.753 0.050 1.00 11.58 80 ALA B N 1
ATOM 2624 C CA . ALA B 1 88 ? 164.469 74.145 0.292 1.00 14.41 80 ALA B CA 1
ATOM 2625 C C . ALA B 1 88 ? 165.873 74.236 0.888 1.00 14.15 80 ALA B C 1
ATOM 2626 O O . ALA B 1 88 ? 166.636 75.158 0.564 1.00 16.33 80 ALA B O 1
ATOM 2628 N N . ALA B 1 89 ? 166.246 73.282 1.747 1.00 13.65 81 ALA B N 1
ATOM 2629 C CA . ALA B 1 89 ? 167.581 73.310 2.345 1.00 14.76 81 ALA B CA 1
ATOM 2630 C C . ALA B 1 89 ? 168.659 72.893 1.356 1.00 14.20 81 ALA B C 1
ATOM 2631 O O . ALA B 1 89 ? 169.725 73.511 1.296 1.00 15.69 81 ALA B O 1
ATOM 2633 N N . PHE B 1 90 ? 168.424 71.811 0.608 1.00 12.86 82 PHE B N 1
ATOM 2634 C CA . PHE B 1 90 ? 169.499 71.140 -0.100 1.00 13.13 82 PHE B CA 1
ATOM 2635 C C . PHE B 1 90 ? 169.265 70.921 -1.586 1.00 13.03 82 PHE B C 1
ATOM 2636 O O . PHE B 1 90 ? 170.206 70.505 -2.273 1.00 14.90 82 PHE B O 1
ATOM 2644 N N . GLY B 1 91 ? 168.050 71.126 -2.095 1.00 12.11 83 GLY B N 1
ATOM 2645 C CA . GLY B 1 91 ? 167.825 71.132 -3.527 1.00 13.47 83 GLY B CA 1
ATOM 2646 C C . GLY B 1 91 ? 167.627 69.783 -4.194 1.00 12.58 83 GLY B C 1
ATOM 2647 O O . GLY B 1 91 ? 167.359 69.751 -5.400 1.00 13.91 83 GLY B O 1
ATOM 2648 N N . ALA B 1 92 ? 167.756 68.667 -3.478 1.00 10.22 84 ALA B N 1
ATOM 2649 C CA . ALA B 1 92 ? 167.631 67.339 -4.070 1.00 10.04 84 ALA B CA 1
ATOM 2650 C C . ALA B 1 92 ? 167.327 66.346 -2.957 1.00 9.42 84 ALA B C 1
ATOM 2651 O O . ALA B 1 92 ? 167.522 66.649 -1.774 1.00 9.97 84 ALA B O 1
ATOM 2653 N N . ILE B 1 93 ? 166.845 65.165 -3.345 1.00 8.59 85 ILE B N 1
ATOM 2654 C CA . ILE B 1 93 ? 166.825 63.989 -2.461 1.00 8.99 85 ILE B CA 1
ATOM 2655 C C . ILE B 1 93 ? 167.405 62.856 -3.298 1.00 7.52 85 ILE B C 1
ATOM 2656 O O . ILE B 1 93 ? 166.688 62.228 -4.087 1.00 8.96 85 ILE B O 1
ATOM 2661 N N . ASP B 1 94 ? 168.713 62.597 -3.149 1.00 7.83 86 ASP B N 1
ATOM 2662 C CA . ASP B 1 94 ? 169.363 61.544 -3.936 1.00 7.87 86 ASP B CA 1
ATOM 2663 C C . ASP B 1 94 ? 169.182 60.166 -3.322 1.00 7.26 86 ASP B C 1
ATOM 2664 O O . ASP B 1 94 ? 169.143 59.158 -4.046 1.00 7.58 86 ASP B O 1
ATOM 2669 N N . VAL B 1 95 ? 169.108 60.088 -1.992 1.00 7.17 87 VAL B N 1
ATOM 2670 C CA . VAL B 1 95 ? 169.133 58.820 -1.257 1.00 6.63 87 VAL B CA 1
ATOM 2671 C C . VAL B 1 95 ? 168.069 58.907 -0.178 1.00 7.07 87 VAL B C 1
ATOM 2672 O O . VAL B 1 95 ? 167.985 59.925 0.535 1.00 8.23 87 VAL B O 1
ATOM 2676 N N . LEU B 1 96 ? 167.270 57.859 -0.045 1.00 6.88 88 LEU B N 1
ATOM 2677 C CA . LEU B 1 96 ? 166.254 57.759 0.997 1.00 6.72 88 LEU B CA 1
ATOM 2678 C C . LEU B 1 96 ? 166.522 56.510 1.812 1.00 6.25 88 LEU B C 1
ATOM 2679 O O . LEU B 1 96 ? 166.553 55.404 1.253 1.00 7.24 88 LEU B O 1
ATOM 2684 N N . ILE B 1 97 ? 166.708 56.684 3.111 1.00 6.77 89 ILE B N 1
ATOM 2685 C CA . ILE B 1 97 ? 166.886 55.576 4.051 1.00 6.54 89 ILE B CA 1
ATOM 2686 C C . ILE B 1 97 ? 165.659 55.555 4.954 1.00 6.40 89 ILE B C 1
ATOM 2687 O O . ILE B 1 97 ? 165.482 56.455 5.789 1.00 7.92 89 ILE B O 1
ATOM 2692 N N . ASN B 1 98 ? 164.811 54.549 4.795 1.00 7.19 90 ASN B N 1
ATOM 2693 C CA . ASN B 1 98 ? 163.610 54.381 5.618 1.00 7.64 90 ASN B CA 1
ATOM 2694 C C . ASN B 1 98 ? 164.002 53.560 6.848 1.00 8.37 90 ASN B C 1
ATOM 2695 O O . ASN B 1 98 ? 164.124 52.329 6.775 1.00 8.77 90 ASN B O 1
ATOM 2700 N N A CYS B 1 99 ? 164.298 54.224 7.972 0.40 7.14 91 CYS B N 1
ATOM 2701 N N B CYS B 1 99 ? 164.152 54.217 7.975 0.60 10.46 91 CYS B N 1
ATOM 2702 C CA A CYS B 1 99 ? 164.597 53.496 9.221 0.40 12.06 91 CYS B CA 1
ATOM 2703 C CA B CYS B 1 99 ? 164.665 53.544 9.148 0.60 10.24 91 CYS B CA 1
ATOM 2704 C C A CYS B 1 99 ? 163.906 54.102 10.443 0.40 6.77 91 CYS B C 1
ATOM 2705 C C B CYS B 1 99 ? 163.710 53.522 10.362 0.60 12.79 91 CYS B C 1
ATOM 2706 O O A CYS B 1 99 ? 164.469 54.157 11.548 0.40 8.38 91 CYS B O 1
ATOM 2707 O O B CYS B 1 99 ? 163.875 52.655 11.222 0.60 16.97 91 CYS B O 1
ATOM 2712 N N A ALA B 1 100 ? 162.679 54.561 10.246 0.40 12.79 92 ALA B N 1
ATOM 2713 N N B ALA B 1 100 ? 162.611 54.275 10.349 0.60 11.24 92 ALA B N 1
ATOM 2714 C CA A ALA B 1 100 ? 161.727 54.789 11.325 0.40 9.09 92 ALA B CA 1
ATOM 2715 C CA B ALA B 1 100 ? 161.863 54.718 11.548 0.60 12.30 92 ALA B CA 1
ATOM 2716 C C A ALA B 1 100 ? 160.903 53.522 11.484 0.40 12.39 92 ALA B C 1
ATOM 2717 C C B ALA B 1 100 ? 160.812 53.747 12.137 0.60 17.90 92 ALA B C 1
ATOM 2718 O O A ALA B 1 100 ? 160.406 52.982 10.492 0.40 13.00 92 ALA B O 1
ATOM 2719 O O B ALA B 1 100 ? 159.739 54.189 12.553 0.60 19.41 92 ALA B O 1
ATOM 2722 N N A GLY B 1 101 ? 160.732 53.068 12.726 0.40 7.93 93 GLY B N 1
ATOM 2723 N N B GLY B 1 101 ? 161.101 52.459 12.315 0.60 14.60 93 GLY B N 1
ATOM 2724 C CA A GLY B 1 101 ? 159.909 51.896 12.979 0.40 11.09 93 GLY B CA 1
ATOM 2725 C CA B GLY B 1 101 ? 160.084 51.535 12.828 0.60 13.33 93 GLY B CA 1
ATOM 2726 C C A GLY B 1 101 ? 159.758 51.634 14.461 0.40 14.24 93 GLY B C 1
ATOM 2727 C C B GLY B 1 101 ? 159.837 51.518 14.368 0.60 13.05 93 GLY B C 1
ATOM 2728 O O A GLY B 1 101 ? 160.529 52.131 15.291 0.40 16.58 93 GLY B O 1
ATOM 2729 O O B GLY B 1 101 ? 160.578 52.101 15.161 0.60 18.01 93 GLY B O 1
ATOM 2730 N N . ILE B 1 102 ? 158.747 50.826 14.778 1.00 11.52 94 ILE B N 1
ATOM 2731 C CA . ILE B 1 102 ? 158.421 50.483 16.168 1.00 11.18 94 ILE B CA 1
ATOM 2732 C C . ILE B 1 102 ? 158.261 48.966 16.292 1.00 9.69 94 ILE B C 1
ATOM 2733 O O . ILE B 1 102 ? 158.032 48.260 15.316 1.00 10.29 94 ILE B O 1
ATOM 2738 N N . THR B 1 103 ? 158.345 48.461 17.530 1.00 11.07 95 THR B N 1
ATOM 2739 C CA . THR B 1 103 ? 158.174 47.019 17.738 1.00 11.66 95 THR B CA 1
ATOM 2740 C C . THR B 1 103 ? 156.740 46.620 18.052 1.00 11.50 95 THR B C 1
ATOM 2741 O O . THR B 1 103 ? 156.310 45.528 17.670 1.00 10.97 95 THR B O 1
ATOM 2745 N N . GLY B 1 104 ? 155.996 47.452 18.778 1.00 11.25 96 GLY B N 1
ATOM 2746 C CA . GLY B 1 104 ? 154.677 47.068 19.230 1.00 11.43 96 GLY B CA 1
ATOM 2747 C C . GLY B 1 104 ? 154.666 46.096 20.389 1.00 10.16 96 GLY B C 1
ATOM 2748 O O . GLY B 1 104 ? 153.625 45.492 20.661 1.00 10.64 96 GLY B O 1
ATOM 2749 N N . GLY B 1 105 ? 155.794 45.940 21.115 1.00 11.41 97 GLY B N 1
ATOM 2750 C CA . GLY B 1 105 ? 155.838 45.019 22.241 1.00 9.88 97 GLY B CA 1
ATOM 2751 C C . GLY B 1 105 ? 155.741 43.568 21.778 1.00 10.00 97 GLY B C 1
ATOM 2752 O O . GLY B 1 105 ? 155.841 43.245 20.595 1.00 10.40 97 GLY B O 1
ATOM 2753 N N . ASN B 1 106 ? 155.541 42.683 22.740 1.00 10.17 98 ASN B N 1
ATOM 2754 C CA . ASN B 1 106 ? 155.528 41.249 22.464 1.00 10.18 98 ASN B CA 1
ATOM 2755 C C . ASN B 1 106 ? 154.306 40.590 23.078 1.00 9.56 98 ASN B C 1
ATOM 2756 O O . ASN B 1 106 ? 153.891 40.916 24.197 1.00 11.41 98 ASN B O 1
ATOM 2761 N N . GLY B 1 107 ? 153.772 39.611 22.368 1.00 9.00 99 GLY B N 1
ATOM 2762 C CA . GLY B 1 107 ? 152.631 38.842 22.824 1.00 9.24 99 GLY B CA 1
ATOM 2763 C C . GLY B 1 107 ? 152.200 37.914 21.705 1.00 7.76 99 GLY B C 1
ATOM 2764 O O . GLY B 1 107 ? 152.602 38.130 20.557 1.00 7.53 99 GLY B O 1
ATOM 2765 N N . THR B 1 108 ? 151.393 36.902 21.993 1.00 8.61 100 THR B N 1
ATOM 2766 C CA . THR B 1 108 ? 150.953 36.009 20.926 1.00 8.53 100 THR B CA 1
ATOM 2767 C C . THR B 1 108 ? 150.010 36.743 19.962 1.00 8.04 100 THR B C 1
ATOM 2768 O O . THR B 1 108 ? 149.423 37.795 20.285 1.00 8.43 100 THR B O 1
ATOM 2772 N N . THR B 1 109 ? 149.818 36.143 18.787 1.00 7.57 101 THR B N 1
ATOM 2773 C CA . THR B 1 109 ? 148.994 36.784 17.767 1.00 8.10 101 THR B CA 1
ATOM 2774 C C . THR B 1 109 ? 147.604 37.074 18.295 1.00 8.01 101 THR B C 1
ATOM 2775 O O . THR B 1 109 ? 147.028 38.127 17.983 1.00 9.57 101 THR B O 1
ATOM 2779 N N . TRP B 1 110 ? 147.034 36.147 19.077 1.00 8.12 102 TRP B N 1
ATOM 2780 C CA . TRP B 1 110 ? 145.654 36.285 19.529 1.00 8.77 102 TRP B CA 1
ATOM 2781 C C . TRP B 1 110 ? 145.517 37.099 20.814 1.00 9.04 102 TRP B C 1
ATOM 2782 O O . TRP B 1 110 ? 144.405 37.503 21.151 1.00 11.62 102 TRP B O 1
ATOM 2793 N N . GLU B 1 111 ? 146.619 37.392 21.518 1.00 8.98 103 GLU B N 1
ATOM 2794 C CA . GLU B 1 111 ? 146.567 38.186 22.743 1.00 9.90 103 GLU B CA 1
ATOM 2795 C C . GLU B 1 111 ? 146.993 39.637 22.550 1.00 10.06 103 GLU B C 1
ATOM 2796 O O . GLU B 1 111 ? 146.626 40.486 23.369 1.00 11.74 103 GLU B O 1
ATOM 2802 N N . LEU B 1 112 ? 147.742 39.965 21.500 1.00 9.45 104 LEU B N 1
ATOM 2803 C CA . LEU B 1 112 ? 148.071 41.364 21.229 1.00 9.23 104 LEU B CA 1
ATOM 2804 C C . LEU B 1 112 ? 146.784 42.182 21.047 1.00 11.02 104 LEU B C 1
ATOM 2805 O O . LEU B 1 112 ? 145.750 41.665 20.622 1.00 12.75 104 LEU B O 1
ATOM 2810 N N . GLU B 1 113 ? 146.839 43.464 21.372 1.00 10.33 105 GLU B N 1
ATOM 2811 C CA . GLU B 1 113 ? 145.677 44.320 21.119 1.00 11.06 105 GLU B CA 1
ATOM 2812 C C . GLU B 1 113 ? 145.569 44.672 19.636 1.00 10.59 105 GLU B C 1
ATOM 2813 O O . GLU B 1 113 ? 146.565 45.064 19.025 1.00 10.13 105 GLU B O 1
ATOM 2819 N N . PRO B 1 114 ? 144.383 44.576 19.032 1.00 9.44 106 PRO B N 1
ATOM 2820 C CA . PRO B 1 114 ? 144.262 44.939 17.612 1.00 10.24 106 PRO B CA 1
ATOM 2821 C C . PRO B 1 114 ? 144.697 46.348 17.287 1.00 11.29 106 PRO B C 1
ATOM 2822 O O . PRO B 1 114 ? 145.252 46.564 16.205 1.00 10.88 106 PRO B O 1
ATOM 2826 N N . ASP B 1 115 ? 144.498 47.324 18.177 1.00 11.08 107 ASP B N 1
ATOM 2827 C CA A ASP B 1 115 ? 144.943 48.668 17.831 0.49 11.99 107 ASP B CA 1
ATOM 2828 C CA B ASP B 1 115 ? 144.945 48.682 17.864 0.51 12.07 107 ASP B CA 1
ATOM 2829 C C . ASP B 1 115 ? 146.461 48.778 17.788 1.00 10.27 107 ASP B C 1
ATOM 2830 O O . ASP B 1 115 ? 146.994 49.538 16.973 1.00 10.79 107 ASP B O 1
ATOM 2839 N N . VAL B 1 116 ? 147.167 48.002 18.612 1.00 9.72 108 VAL B N 1
ATOM 2840 C CA . VAL B 1 116 ? 148.620 47.949 18.537 1.00 9.69 108 VAL B CA 1
ATOM 2841 C C . VAL B 1 116 ? 149.063 47.210 17.275 1.00 8.17 108 VAL B C 1
ATOM 2842 O O . VAL B 1 116 ? 150.017 47.621 16.612 1.00 8.72 108 VAL B O 1
ATOM 2846 N N . TRP B 1 117 ? 148.400 46.096 16.934 1.00 8.93 109 TRP B N 1
ATOM 2847 C CA . TRP B 1 117 ? 148.691 45.403 15.677 1.00 6.99 109 TRP B CA 1
ATOM 2848 C C . TRP B 1 117 ? 148.567 46.368 14.493 1.00 7.60 109 TRP B C 1
ATOM 2849 O O . TRP B 1 117 ? 149.467 46.466 13.649 1.00 7.93 109 TRP B O 1
ATOM 2860 N N . ARG B 1 118 ? 147.454 47.107 14.427 1.00 8.67 110 ARG B N 1
ATOM 2861 C CA . ARG B 1 118 ? 147.266 48.057 13.331 1.00 8.80 110 ARG B CA 1
ATOM 2862 C C . ARG B 1 118 ? 148.326 49.153 13.360 1.00 9.12 110 ARG B C 1
ATOM 2863 O O . ARG B 1 118 ? 148.813 49.571 12.304 1.00 9.03 110 ARG B O 1
ATOM 2871 N N . GLN B 1 119 ? 148.684 49.642 14.551 1.00 9.71 111 GLN B N 1
ATOM 2872 C CA . GLN B 1 119 ? 149.666 50.722 14.651 1.00 9.10 111 GLN B CA 1
ATOM 2873 C C . GLN B 1 119 ? 151.025 50.293 14.116 1.00 8.44 111 GLN B C 1
ATOM 2874 O O . GLN B 1 119 ? 151.699 51.067 13.418 1.00 8.36 111 GLN B O 1
ATOM 2880 N N . VAL B 1 120 ? 151.448 49.056 14.416 1.00 7.88 112 VAL B N 1
ATOM 2881 C CA . VAL B 1 120 ? 152.712 48.553 13.885 1.00 7.69 112 VAL B CA 1
ATOM 2882 C C . VAL B 1 120 ? 152.670 48.465 12.360 1.00 7.63 112 VAL B C 1
ATOM 2883 O O . VAL B 1 120 ? 153.634 48.838 11.677 1.00 7.72 112 VAL B O 1
ATOM 2887 N N . ILE B 1 121 ? 151.563 47.987 11.794 1.00 7.21 113 ILE B N 1
ATOM 2888 C CA . ILE B 1 121 ? 151.459 47.964 10.342 1.00 7.44 113 ILE B CA 1
ATOM 2889 C C . ILE B 1 121 ? 151.522 49.384 9.774 1.00 7.51 113 ILE B C 1
ATOM 2890 O O . ILE B 1 121 ? 152.187 49.627 8.754 1.00 8.07 113 ILE B O 1
ATOM 2895 N N . ASP B 1 122 ? 150.838 50.337 10.419 1.00 7.35 114 ASP B N 1
ATOM 2896 C CA . ASP B 1 122 ? 150.820 51.717 9.942 1.00 8.48 114 ASP B CA 1
ATOM 2897 C C . ASP B 1 122 ? 152.228 52.315 9.956 1.00 8.52 114 ASP B C 1
ATOM 2898 O O . ASP B 1 122 ? 152.688 52.874 8.951 1.00 8.49 114 ASP B O 1
ATOM 2903 N N . VAL B 1 123 ? 152.930 52.210 11.088 1.00 7.83 115 VAL B N 1
ATOM 2904 C CA . VAL B 1 123 ? 154.236 52.860 11.194 1.00 7.88 115 VAL B CA 1
ATOM 2905 C C . VAL B 1 123 ? 155.268 52.153 10.324 1.00 8.61 115 VAL B C 1
ATOM 2906 O O . VAL B 1 123 ? 156.085 52.805 9.654 1.00 8.90 115 VAL B O 1
ATOM 2910 N N . ASN B 1 124 ? 155.257 50.824 10.314 1.00 7.54 116 ASN B N 1
ATOM 2911 C CA . ASN B 1 124 ? 156.357 50.066 9.724 1.00 7.47 116 ASN B CA 1
ATOM 2912 C C . ASN B 1 124 ? 156.179 49.723 8.257 1.00 6.78 116 ASN B C 1
ATOM 2913 O O . ASN B 1 124 ? 157.181 49.434 7.590 1.00 7.38 116 ASN B O 1
ATOM 2918 N N . LEU B 1 125 ? 154.942 49.707 7.750 1.00 7.05 117 LEU B N 1
ATOM 2919 C CA . LEU B 1 125 ? 154.657 49.368 6.357 1.00 6.43 117 LEU B CA 1
ATOM 2920 C C . LEU B 1 125 ? 154.009 50.525 5.617 1.00 7.89 117 LEU B C 1
ATOM 2921 O O . LEU B 1 125 ? 154.527 50.952 4.559 1.00 7.60 117 LEU B O 1
ATOM 2926 N N . ILE B 1 126 ? 152.901 51.066 6.131 1.00 7.12 118 ILE B N 1
ATOM 2927 C CA . ILE B 1 126 ? 152.274 52.206 5.461 1.00 7.28 118 ILE B CA 1
ATOM 2928 C C . ILE B 1 126 ? 153.231 53.386 5.419 1.00 7.31 118 ILE B C 1
ATOM 2929 O O . ILE B 1 126 ? 153.322 54.082 4.397 1.00 8.43 118 ILE B O 1
ATOM 2934 N N . GLY B 1 127 ? 153.941 53.644 6.516 1.00 7.51 119 GLY B N 1
ATOM 2935 C CA . GLY B 1 127 ? 154.850 54.779 6.572 1.00 7.69 119 GLY B CA 1
ATOM 2936 C C . GLY B 1 127 ? 155.897 54.794 5.464 1.00 7.96 119 GLY B C 1
ATOM 2937 O O . GLY B 1 127 ? 156.004 55.763 4.690 1.00 8.04 119 GLY B O 1
ATOM 2938 N N . PRO B 1 128 ? 156.700 53.722 5.343 1.00 6.75 120 PRO B N 1
ATOM 2939 C CA . PRO B 1 128 ? 157.682 53.679 4.243 1.00 7.59 120 PRO B CA 1
ATOM 2940 C C . PRO B 1 128 ? 157.041 53.772 2.875 1.00 7.11 120 PRO B C 1
ATOM 2941 O O . PRO B 1 128 ? 157.611 54.399 1.966 1.00 7.62 120 PRO B O 1
ATOM 2945 N N . TYR B 1 129 ? 155.867 53.167 2.682 1.00 7.91 121 TYR B N 1
ATOM 2946 C CA . TYR B 1 129 ? 155.122 53.371 1.441 1.00 7.37 121 TYR B CA 1
ATOM 2947 C C . TYR B 1 129 ? 154.861 54.855 1.176 1.00 7.29 121 TYR B C 1
ATOM 2948 O O . TYR B 1 129 ? 155.151 55.358 0.078 1.00 7.97 121 TYR B O 1
ATOM 2957 N N . LEU B 1 130 ? 154.329 55.585 2.163 1.00 7.57 122 LEU B N 1
ATOM 2958 C CA . LEU B 1 130 ? 153.999 56.996 1.964 1.00 7.87 122 LEU B CA 1
ATOM 2959 C C . LEU B 1 130 ? 155.245 57.818 1.692 1.00 8.17 122 LEU B C 1
ATOM 2960 O O . LEU B 1 130 ? 155.211 58.754 0.879 1.00 8.20 122 LEU B O 1
ATOM 2965 N N . VAL B 1 131 ? 156.360 57.500 2.369 1.00 7.58 123 VAL B N 1
ATOM 2966 C CA . VAL B 1 131 ? 157.591 58.252 2.119 1.00 7.63 123 VAL B CA 1
ATOM 2967 C C . VAL B 1 131 ? 158.101 57.978 0.705 1.00 7.16 123 VAL B C 1
ATOM 2968 O O . VAL B 1 131 ? 158.458 58.905 -0.033 1.00 7.95 123 VAL B O 1
ATOM 2972 N N . CYS B 1 132 ? 158.102 56.708 0.284 1.00 7.46 124 CYS B N 1
ATOM 2973 C CA . CYS B 1 132 ? 158.504 56.379 -1.082 1.00 8.06 124 CYS B CA 1
ATOM 2974 C C . CYS B 1 132 ? 157.620 57.067 -2.108 1.00 7.85 124 CYS B C 1
ATOM 2975 O O . CYS B 1 132 ? 158.123 57.584 -3.114 1.00 8.87 124 CYS B O 1
ATOM 2978 N N . ARG B 1 133 ? 156.307 57.090 -1.898 1.00 7.82 125 ARG B N 1
ATOM 2979 C CA A ARG B 1 133 ? 155.380 57.744 -2.819 0.55 7.45 125 ARG B CA 1
ATOM 2980 C CA B ARG B 1 133 ? 155.472 57.718 -2.908 0.45 8.83 125 ARG B CA 1
ATOM 2981 C C . ARG B 1 133 ? 155.740 59.214 -3.014 1.00 8.42 125 ARG B C 1
ATOM 2982 O O . ARG B 1 133 ? 155.595 59.772 -4.110 1.00 9.09 125 ARG B O 1
ATOM 2997 N N . ALA B 1 134 ? 156.138 59.881 -1.927 1.00 8.64 126 ALA B N 1
ATOM 2998 C CA . ALA B 1 134 ? 156.458 61.305 -1.988 1.00 9.00 126 ALA B CA 1
ATOM 2999 C C . ALA B 1 134 ? 157.832 61.557 -2.595 1.00 8.43 126 ALA B C 1
ATOM 3000 O O . ALA B 1 134 ? 158.032 62.595 -3.261 1.00 12.12 126 ALA B O 1
ATOM 3002 N N . VAL B 1 135 ? 158.781 60.652 -2.410 1.00 7.60 127 VAL B N 1
ATOM 3003 C CA . VAL B 1 135 ? 160.164 60.892 -2.813 1.00 8.16 127 VAL B CA 1
ATOM 3004 C C . VAL B 1 135 ? 160.476 60.408 -4.224 1.00 7.95 127 VAL B C 1
ATOM 3005 O O . VAL B 1 135 ? 161.262 61.043 -4.936 1.00 7.89 127 VAL B O 1
ATOM 3009 N N . VAL B 1 136 ? 159.878 59.302 -4.661 1.00 7.53 128 VAL B N 1
ATOM 3010 C CA . VAL B 1 136 ? 160.162 58.754 -5.990 1.00 8.27 128 VAL B CA 1
ATOM 3011 C C . VAL B 1 136 ? 159.984 59.802 -7.092 1.00 8.04 128 VAL B C 1
ATOM 3012 O O . VAL B 1 136 ? 160.862 59.907 -7.959 1.00 7.93 128 VAL B O 1
ATOM 3016 N N . PRO B 1 137 ? 158.924 60.619 -7.107 1.00 7.58 129 PRO B N 1
ATOM 3017 C CA . PRO B 1 137 ? 158.815 61.616 -8.194 1.00 9.18 129 PRO B CA 1
ATOM 3018 C C . PRO B 1 137 ? 159.987 62.584 -8.235 1.00 7.49 129 PRO B C 1
ATOM 3019 O O . PRO B 1 137 ? 160.411 63.011 -9.319 1.00 8.37 129 PRO B O 1
ATOM 3023 N N . GLN B 1 138 ? 160.561 62.913 -7.074 1.00 7.96 130 GLN B N 1
ATOM 3024 C CA . GLN B 1 138 ? 161.752 63.768 -7.045 1.00 8.32 130 GLN B CA 1
ATOM 3025 C C . GLN B 1 138 ? 162.972 63.050 -7.619 1.00 8.71 130 GLN B C 1
ATOM 3026 O O . GLN B 1 138 ? 163.778 63.653 -8.347 1.00 8.65 130 GLN B O 1
ATOM 3032 N N . MET B 1 139 ? 163.124 61.760 -7.312 1.00 7.37 131 MET B N 1
ATOM 3033 C CA . MET B 1 139 ? 164.219 60.993 -7.893 1.00 7.56 131 MET B CA 1
ATOM 3034 C C . MET B 1 139 ? 164.069 60.846 -9.405 1.00 7.31 131 MET B C 1
ATOM 3035 O O . MET B 1 139 ? 165.063 60.935 -10.146 1.00 8.26 131 MET B O 1
ATOM 3040 N N . LEU B 1 140 ? 162.834 60.666 -9.880 1.00 7.77 132 LEU B N 1
ATOM 3041 C CA . LEU B 1 140 ? 162.603 60.641 -11.323 1.00 7.50 132 LEU B CA 1
ATOM 3042 C C . LEU B 1 140 ? 162.980 61.972 -11.959 1.00 8.31 132 LEU B C 1
ATOM 3043 O O . LEU B 1 140 ? 163.596 61.997 -13.035 1.00 8.22 132 LEU B O 1
ATOM 3048 N N . LYS B 1 141 ? 162.635 63.084 -11.301 1.00 7.66 133 LYS B N 1
ATOM 3049 C CA . LYS B 1 141 ? 162.994 64.416 -11.795 1.00 8.02 133 LYS B CA 1
ATOM 3050 C C . LYS B 1 141 ? 164.504 64.572 -11.932 1.00 7.78 133 LYS B C 1
ATOM 3051 O O . LYS B 1 141 ? 165.001 65.201 -12.885 1.00 8.42 133 LYS B O 1
ATOM 3057 N N . GLN B 1 142 ? 165.256 63.971 -10.998 1.00 8.07 134 GLN B N 1
ATOM 3058 C CA . GLN B 1 142 ? 166.716 64.012 -10.980 1.00 8.44 134 GLN B CA 1
ATOM 3059 C C . GLN B 1 142 ? 167.366 63.048 -11.955 1.00 9.14 134 GLN B C 1
ATOM 3060 O O . GLN B 1 142 ? 168.561 63.196 -12.240 1.00 9.64 134 GLN B O 1
ATOM 3066 N N . GLY B 1 143 ? 166.658 62.022 -12.412 1.00 8.08 135 GLY B N 1
ATOM 3067 C CA . GLY B 1 143 ? 167.294 60.930 -13.123 1.00 8.88 135 GLY B CA 1
ATOM 3068 C C . GLY B 1 143 ? 168.244 60.113 -12.273 1.00 8.23 135 GLY B C 1
ATOM 3069 O O . GLY B 1 143 ? 169.190 59.520 -12.820 1.00 9.53 135 GLY B O 1
ATOM 3070 N N . TYR B 1 144 ? 168.032 60.052 -10.949 1.00 7.58 136 TYR B N 1
ATOM 3071 C CA . TYR B 1 144 ? 168.922 59.318 -10.051 1.00 7.81 136 TYR B CA 1
ATOM 3072 C C . TYR B 1 144 ? 168.263 59.154 -8.698 1.00 7.94 136 TYR B C 1
ATOM 3073 O O . TYR B 1 144 ? 167.720 60.120 -8.153 1.00 7.75 136 TYR B O 1
ATOM 3082 N N . GLY B 1 145 ? 168.389 57.955 -8.131 1.00 6.76 137 GLY B N 1
ATOM 3083 C CA . GLY B 1 145 ? 168.116 57.791 -6.708 1.00 7.50 137 GLY B CA 1
ATOM 3084 C C . GLY B 1 145 ? 168.583 56.452 -6.192 1.00 6.81 137 GLY B C 1
ATOM 3085 O O . GLY B 1 145 ? 168.827 55.510 -6.960 1.00 7.19 137 GLY B O 1
ATOM 3086 N N . ARG B 1 146 ? 168.677 56.366 -4.867 1.00 6.75 138 ARG B N 1
ATOM 3087 C CA . ARG B 1 146 ? 168.865 55.099 -4.166 1.00 6.25 138 ARG B CA 1
ATOM 3088 C C . ARG B 1 146 ? 167.905 55.088 -2.992 1.00 6.43 138 ARG B C 1
ATOM 3089 O O . ARG B 1 146 ? 167.836 56.076 -2.244 1.00 7.49 138 ARG B O 1
ATOM 3097 N N . ILE B 1 147 ? 167.181 53.991 -2.817 1.00 5.66 139 ILE B N 1
ATOM 3098 C CA . ILE B 1 147 ? 166.286 53.820 -1.670 1.00 6.72 139 ILE B CA 1
ATOM 3099 C C . ILE B 1 147 ? 166.750 52.584 -0.911 1.00 5.55 139 ILE B C 1
ATOM 3100 O O . ILE B 1 147 ? 166.982 51.534 -1.526 1.00 6.23 139 ILE B O 1
ATOM 3105 N N . VAL B 1 148 ? 166.853 52.693 0.415 1.00 6.12 140 VAL B N 1
ATOM 3106 C CA . VAL B 1 148 ? 167.248 51.569 1.267 1.00 6.49 140 VAL B CA 1
ATOM 3107 C C . VAL B 1 148 ? 166.206 51.475 2.376 1.00 6.04 140 VAL B C 1
ATOM 3108 O O . VAL B 1 148 ? 166.055 52.416 3.183 1.00 6.65 140 VAL B O 1
ATOM 3112 N N . ASN B 1 149 ? 165.463 50.364 2.406 1.00 6.14 141 ASN B N 1
ATOM 3113 C CA . ASN B 1 149 ? 164.421 50.128 3.401 1.00 6.43 141 ASN B CA 1
ATOM 3114 C C . ASN B 1 149 ? 164.968 49.236 4.503 1.00 6.49 141 ASN B C 1
ATOM 3115 O O . ASN B 1 149 ? 165.408 48.107 4.231 1.00 7.37 141 ASN B O 1
ATOM 3120 N N . ILE B 1 150 ? 164.951 49.714 5.745 1.00 6.53 142 ILE B N 1
ATOM 3121 C CA A ILE B 1 150 ? 165.459 48.919 6.856 0.68 6.90 142 ILE B CA 1
ATOM 3122 C CA B ILE B 1 150 ? 165.464 48.927 6.872 0.32 6.90 142 ILE B CA 1
ATOM 3123 C C . ILE B 1 150 ? 164.333 48.029 7.352 1.00 6.17 142 ILE B C 1
ATOM 3124 O O . ILE B 1 150 ? 163.387 48.492 8.021 1.00 7.60 142 ILE B O 1
ATOM 3133 N N . ALA B 1 151 ? 164.424 46.744 7.011 1.00 7.02 143 ALA B N 1
ATOM 3134 C CA . ALA B 1 151 ? 163.466 45.733 7.452 1.00 6.99 143 ALA B CA 1
ATOM 3135 C C . ALA B 1 151 ? 163.994 45.072 8.724 1.00 7.69 143 ALA B C 1
ATOM 3136 O O . ALA B 1 151 ? 164.475 45.771 9.612 1.00 10.64 143 ALA B O 1
ATOM 3138 N N . SER B 1 152 ? 163.946 43.746 8.826 1.00 7.05 144 SER B N 1
ATOM 3139 C CA . SER B 1 152 ? 164.426 43.009 9.995 1.00 7.45 144 SER B CA 1
ATOM 3140 C C . SER B 1 152 ? 164.522 41.552 9.594 1.00 6.62 144 SER B C 1
ATOM 3141 O O . SER B 1 152 ? 163.762 41.094 8.730 1.00 6.55 144 SER B O 1
ATOM 3144 N N . VAL B 1 153 ? 165.393 40.811 10.265 1.00 6.99 145 VAL B N 1
ATOM 3145 C CA . VAL B 1 153 ? 165.358 39.360 10.113 1.00 7.95 145 VAL B CA 1
ATOM 3146 C C . VAL B 1 153 ? 163.986 38.807 10.487 1.00 6.57 145 VAL B C 1
ATOM 3147 O O . VAL B 1 153 ? 163.558 37.783 9.929 1.00 7.08 145 VAL B O 1
ATOM 3151 N N . ALA B 1 154 ? 163.240 39.491 11.369 1.00 6.57 146 ALA B N 1
ATOM 3152 C CA . ALA B 1 154 ? 161.882 39.056 11.682 1.00 6.56 146 ALA B CA 1
ATOM 3153 C C . ALA B 1 154 ? 160.987 39.028 10.444 1.00 7.14 146 ALA B C 1
ATOM 3154 O O . ALA B 1 154 ? 160.051 38.215 10.368 1.00 6.62 146 ALA B O 1
ATOM 3156 N N . GLY B 1 155 ? 161.234 39.912 9.480 1.00 5.83 147 GLY B N 1
ATOM 3157 C CA . GLY B 1 155 ? 160.464 39.897 8.243 1.00 6.99 147 GLY B CA 1
ATOM 3158 C C . GLY B 1 155 ? 160.750 38.707 7.350 1.00 6.69 147 GLY B C 1
ATOM 3159 O O . GLY B 1 155 ? 159.884 38.306 6.549 1.00 7.70 147 GLY B O 1
ATOM 3160 N N . LYS B 1 156 ? 161.948 38.127 7.456 1.00 6.06 148 LYS B N 1
ATOM 3161 C CA . LYS B 1 156 ? 162.260 36.878 6.762 1.00 6.59 148 LYS B CA 1
ATOM 3162 C C . LYS B 1 156 ? 161.681 35.668 7.481 1.00 5.84 148 LYS B C 1
ATOM 3163 O O . LYS B 1 156 ? 161.379 34.649 6.832 1.00 7.17 148 LYS B O 1
ATOM 3169 N N . GLU B 1 157 ? 161.587 35.713 8.821 1.00 5.72 149 GLU B N 1
ATOM 3170 C CA . GLU B 1 157 ? 161.449 34.495 9.607 1.00 6.28 149 GLU B CA 1
ATOM 3171 C C . GLU B 1 157 ? 160.134 34.324 10.345 1.00 5.34 149 GLU B C 1
ATOM 3172 O O . GLU B 1 157 ? 159.772 33.178 10.638 1.00 6.18 149 GLU B O 1
ATOM 3178 N N . GLY B 1 158 ? 159.426 35.412 10.663 1.00 5.67 150 GLY B N 1
ATOM 3179 C CA . GLY B 1 158 ? 158.199 35.314 11.452 1.00 6.03 150 GLY B CA 1
ATOM 3180 C C . GLY B 1 158 ? 158.487 34.937 12.895 1.00 6.88 150 GLY B C 1
ATOM 3181 O O . GLY B 1 158 ? 158.297 33.787 13.294 1.00 7.75 150 GLY B O 1
ATOM 3182 N N . ASN B 1 159 ? 158.968 35.885 13.688 1.00 6.13 151 ASN B N 1
ATOM 3183 C CA . ASN B 1 159 ? 159.299 35.545 15.075 1.00 7.72 151 ASN B CA 1
ATOM 3184 C C . ASN B 1 159 ? 158.023 35.295 15.880 1.00 8.04 151 ASN B C 1
ATOM 3185 O O . ASN B 1 159 ? 157.048 36.059 15.767 1.00 6.91 151 ASN B O 1
ATOM 3190 N N . PRO B 1 160 ? 157.998 34.256 16.712 1.00 7.38 152 PRO B N 1
ATOM 3191 C CA . PRO B 1 160 ? 156.872 34.093 17.636 1.00 6.88 152 PRO B CA 1
ATOM 3192 C C . PRO B 1 160 ? 156.855 35.258 18.614 1.00 7.96 152 PRO B C 1
ATOM 3193 O O . PRO B 1 160 ? 157.897 35.818 18.977 1.00 8.85 152 PRO B O 1
ATOM 3197 N N . ASN B 1 161 ? 155.634 35.639 19.006 1.00 7.84 153 ASN B N 1
ATOM 3198 C CA . ASN B 1 161 ? 155.373 36.760 19.919 1.00 8.29 153 ASN B CA 1
ATOM 3199 C C . ASN B 1 161 ? 155.678 38.108 19.302 1.00 7.99 153 ASN B C 1
ATOM 3200 O O . ASN B 1 161 ? 155.732 39.124 20.015 1.00 8.95 153 ASN B O 1
ATOM 3205 N N . ALA B 1 162 ? 155.855 38.151 17.983 1.00 7.56 154 ALA B N 1
ATOM 3206 C CA . ALA B 1 162 ? 156.088 39.387 17.248 1.00 7.57 154 ALA B CA 1
ATOM 3207 C C . ALA B 1 162 ? 155.421 39.307 15.875 1.00 6.76 154 ALA B C 1
ATOM 3208 O O . ALA B 1 162 ? 156.005 39.689 14.860 1.00 7.28 154 ALA B O 1
ATOM 3210 N N . SER B 1 163 ? 154.169 38.848 15.833 1.00 6.46 155 SER B N 1
ATOM 3211 C CA . SER B 1 163 ? 153.480 38.658 14.550 1.00 6.20 155 SER B CA 1
ATOM 3212 C C . SER B 1 163 ? 153.273 39.966 13.805 1.00 5.63 155 SER B C 1
ATOM 3213 O O . SER B 1 163 ? 153.401 39.997 12.575 1.00 6.79 155 SER B O 1
ATOM 3216 N N . HIS B 1 164 ? 152.888 41.040 14.510 1.00 6.24 156 HIS B N 1
ATOM 3217 C CA . HIS B 1 164 ? 152.686 42.330 13.858 1.00 6.31 156 HIS B CA 1
ATOM 3218 C C . HIS B 1 164 ? 153.999 42.884 13.311 1.00 6.74 156 HIS B C 1
ATOM 3219 O O . HIS B 1 164 ? 154.083 43.315 12.145 1.00 6.62 156 HIS B O 1
ATOM 3226 N N . TYR B 1 165 ? 155.046 42.869 14.132 1.00 7.06 157 TYR B N 1
ATOM 3227 C CA . TYR B 1 165 ? 156.348 43.363 13.692 1.00 6.71 157 TYR B CA 1
ATOM 3228 C C . TYR B 1 165 ? 156.839 42.556 12.495 1.00 6.29 157 TYR B C 1
ATOM 3229 O O . TYR B 1 165 ? 157.275 43.115 11.477 1.00 6.31 157 TYR B O 1
ATOM 3238 N N . SER B 1 166 ? 156.751 41.233 12.594 1.00 6.32 158 SER B N 1
ATOM 3239 C CA . SER B 1 166 ? 157.212 40.354 11.518 1.00 6.64 158 SER B CA 1
ATOM 3240 C C . SER B 1 166 ? 156.407 40.556 10.252 1.00 6.02 158 SER B C 1
ATOM 3241 O O . SER B 1 166 ? 156.983 40.662 9.167 1.00 6.18 158 SER B O 1
ATOM 3244 N N . ALA B 1 167 ? 155.081 40.623 10.358 1.00 5.86 159 ALA B N 1
ATOM 3245 C CA . ALA B 1 167 ? 154.257 40.846 9.169 1.00 5.61 159 ALA B CA 1
ATOM 3246 C C . ALA B 1 167 ? 154.577 42.197 8.531 1.00 5.78 159 ALA B C 1
ATOM 3247 O O . ALA B 1 167 ? 154.650 42.315 7.295 1.00 6.48 159 ALA B O 1
ATOM 3249 N N . SER B 1 168 ? 154.778 43.242 9.348 1.00 5.55 160 SER B N 1
ATOM 3250 C CA . SER B 1 168 ? 155.061 44.566 8.795 1.00 6.47 160 SER B CA 1
ATOM 3251 C C . SER B 1 168 ? 156.384 44.568 8.050 1.00 6.69 160 SER B C 1
ATOM 3252 O O . SER B 1 168 ? 156.484 45.155 6.962 1.00 6.45 160 SER B O 1
ATOM 3255 N N . LYS B 1 169 ? 157.406 43.888 8.589 1.00 5.86 161 LYS B N 1
ATOM 3256 C CA . LYS B 1 169 ? 158.721 43.895 7.945 1.00 6.26 161 LYS B CA 1
ATOM 3257 C C . LYS B 1 169 ? 158.749 42.971 6.739 1.00 5.34 161 LYS B C 1
ATOM 3258 O O . LYS B 1 169 ? 159.424 43.264 5.733 1.00 6.09 161 LYS B O 1
ATOM 3264 N N . ALA B 1 170 ? 157.981 41.870 6.784 1.00 5.41 162 ALA B N 1
ATOM 3265 C CA . ALA B 1 170 ? 157.799 41.033 5.602 1.00 5.45 162 ALA B CA 1
ATOM 3266 C C . ALA B 1 170 ? 157.097 41.816 4.509 1.00 6.52 162 ALA B C 1
ATOM 3267 O O . ALA B 1 170 ? 157.491 41.762 3.334 1.00 6.15 162 ALA B O 1
ATOM 3269 N N . GLY B 1 171 ? 156.081 42.598 4.880 1.00 5.89 163 GLY B N 1
ATOM 3270 C CA . GLY B 1 171 ? 155.403 43.436 3.899 1.00 6.02 163 GLY B CA 1
ATOM 3271 C C . GLY B 1 171 ? 156.330 44.480 3.298 1.00 5.39 163 GLY B C 1
ATOM 3272 O O . GLY B 1 171 ? 156.270 44.765 2.087 1.00 6.29 163 GLY B O 1
ATOM 3273 N N . LEU B 1 172 ? 157.211 45.055 4.119 1.00 6.17 164 LEU B N 1
ATOM 3274 C CA . LEU B 1 172 ? 158.175 46.047 3.636 1.00 5.94 164 LEU B CA 1
ATOM 3275 C C . LEU B 1 172 ? 159.132 45.438 2.615 1.00 6.33 164 LEU B C 1
ATOM 3276 O O . LEU B 1 172 ? 159.496 46.091 1.621 1.00 6.41 164 LEU B O 1
ATOM 3281 N N . ILE B 1 173 ? 159.546 44.192 2.832 1.00 5.69 165 ILE B N 1
ATOM 3282 C CA . ILE B 1 173 ? 160.346 43.482 1.840 1.00 6.23 165 ILE B CA 1
ATOM 3283 C C . ILE B 1 173 ? 159.560 43.316 0.542 1.00 5.50 165 ILE B C 1
ATOM 3284 O O . ILE B 1 173 ? 160.096 43.516 -0.562 1.00 6.12 165 ILE B O 1
ATOM 3289 N N . GLY B 1 174 ? 158.279 42.943 0.630 1.00 5.15 166 GLY B N 1
ATOM 3290 C CA . GLY B 1 174 ? 157.477 42.819 -0.593 1.00 6.18 166 GLY B CA 1
ATOM 3291 C C . GLY B 1 174 ? 157.348 44.130 -1.357 1.00 5.66 166 GLY B C 1
ATOM 3292 O O . GLY B 1 174 ? 157.473 44.166 -2.592 1.00 6.17 166 GLY B O 1
ATOM 3293 N N . LEU B 1 175 ? 157.100 45.230 -0.631 1.00 6.21 167 LEU B N 1
ATOM 3294 C CA . LEU B 1 175 ? 157.072 46.557 -1.248 1.00 6.46 167 LEU B CA 1
ATOM 3295 C C . LEU B 1 175 ? 158.393 46.858 -1.958 1.00 6.15 167 LEU B C 1
ATOM 3296 O O . LEU B 1 175 ? 158.408 47.380 -3.083 1.00 6.61 167 LEU B O 1
ATOM 3301 N N . THR B 1 176 ? 159.511 46.538 -1.313 1.00 5.52 168 THR B N 1
ATOM 3302 C CA . THR B 1 176 ? 160.838 46.780 -1.891 1.00 5.83 168 THR B CA 1
ATOM 3303 C C . THR B 1 176 ? 160.985 46.063 -3.230 1.00 5.47 168 THR B C 1
ATOM 3304 O O . THR B 1 176 ? 161.509 46.634 -4.196 1.00 6.38 168 THR B O 1
ATOM 3308 N N . LYS B 1 177 ? 160.541 44.809 -3.293 1.00 5.78 169 LYS B N 1
ATOM 3309 C CA . LYS B 1 177 ? 160.650 44.022 -4.518 1.00 6.50 169 LYS B CA 1
ATOM 3310 C C . LYS B 1 177 ? 159.814 44.619 -5.648 1.00 5.63 169 LYS B C 1
ATOM 3311 O O . LYS B 1 177 ? 160.280 44.704 -6.796 1.00 6.52 169 LYS B O 1
ATOM 3317 N N . SER B 1 178 ? 158.571 45.030 -5.350 1.00 5.46 170 SER B N 1
ATOM 3318 C CA . SER B 1 178 ? 157.715 45.646 -6.377 1.00 6.21 170 SER B CA 1
ATOM 3319 C C . SER B 1 178 ? 158.303 46.966 -6.865 1.00 5.92 170 SER B C 1
ATOM 3320 O O . SER B 1 178 ? 158.414 47.204 -8.088 1.00 6.53 170 SER B O 1
ATOM 3323 N N . LEU B 1 179 ? 158.677 47.841 -5.920 1.00 5.81 171 LEU B N 1
ATOM 3324 C CA . LEU B 1 179 ? 159.144 49.178 -6.273 1.00 6.12 171 LEU B CA 1
ATOM 3325 C C . LEU B 1 179 ? 160.450 49.103 -7.050 1.00 6.35 171 LEU B C 1
ATOM 3326 O O . LEU B 1 179 ? 160.644 49.833 -8.040 1.00 7.00 171 LEU B O 1
ATOM 3331 N N . GLY B 1 180 ? 161.353 48.192 -6.668 1.00 6.99 172 GLY B N 1
ATOM 3332 C CA . GLY B 1 180 ? 162.601 48.065 -7.406 1.00 6.65 172 GLY B CA 1
ATOM 3333 C C . GLY B 1 180 ? 162.364 47.666 -8.846 1.00 6.53 172 GLY B C 1
ATOM 3334 O O . GLY B 1 180 ? 162.961 48.228 -9.768 1.00 7.07 172 GLY B O 1
ATOM 3335 N N . LYS B 1 181 ? 161.441 46.724 -9.078 1.00 7.25 173 LYS B N 1
ATOM 3336 C CA . LYS B 1 181 ? 161.161 46.343 -10.462 1.00 7.50 173 LYS B CA 1
ATOM 3337 C C . LYS B 1 181 ? 160.452 47.447 -11.239 1.00 7.68 173 LYS B C 1
ATOM 3338 O O . LYS B 1 181 ? 160.724 47.631 -12.433 1.00 9.65 173 LYS B O 1
ATOM 3344 N N . GLU B 1 182 ? 159.619 48.259 -10.583 1.00 6.46 174 GLU B N 1
ATOM 3345 C CA . GLU B 1 182 ? 158.972 49.382 -11.270 1.00 7.58 174 GLU B CA 1
ATOM 3346 C C . GLU B 1 182 ? 159.985 50.419 -11.719 1.00 7.19 174 GLU B C 1
ATOM 3347 O O . GLU B 1 182 ? 159.751 51.109 -12.722 1.00 8.90 174 GLU B O 1
ATOM 3353 N N . LEU B 1 183 ? 161.114 50.543 -11.026 1.00 6.95 175 LEU B N 1
ATOM 3354 C CA . LEU B 1 183 ? 162.086 51.600 -11.297 1.00 7.13 175 LEU B CA 1
ATOM 3355 C C . LEU B 1 183 ? 163.363 51.082 -11.939 1.00 7.13 175 LEU B C 1
ATOM 3356 O O . LEU B 1 183 ? 164.304 51.855 -12.118 1.00 7.86 175 LEU B O 1
ATOM 3361 N N . ALA B 1 184 ? 163.392 49.811 -12.363 1.00 7.31 176 ALA B N 1
ATOM 3362 C CA . ALA B 1 184 ? 164.644 49.178 -12.781 1.00 7.19 176 ALA B CA 1
ATOM 3363 C C . ALA B 1 184 ? 165.278 49.821 -14.010 1.00 7.90 176 ALA B C 1
ATOM 3364 O O . ALA B 1 184 ? 166.495 49.696 -14.195 1.00 8.34 176 ALA B O 1
ATOM 3366 N N . THR B 1 185 ? 164.483 50.467 -14.870 1.00 8.47 177 THR B N 1
ATOM 3367 C CA . THR B 1 185 ? 165.013 51.141 -16.055 1.00 9.24 177 THR B CA 1
ATOM 3368 C C . THR B 1 185 ? 165.112 52.650 -15.859 1.00 10.12 177 THR B C 1
ATOM 3369 O O . THR B 1 185 ? 165.436 53.377 -16.814 1.00 11.84 177 THR B O 1
ATOM 3373 N N . LYS B 1 186 ? 164.912 53.143 -14.635 1.00 8.78 178 LYS B N 1
ATOM 3374 C CA A LYS B 1 186 ? 164.819 54.575 -14.369 0.58 9.03 178 LYS B CA 1
ATOM 3375 C CA B LYS B 1 186 ? 164.823 54.575 -14.378 0.42 9.34 178 LYS B CA 1
ATOM 3376 C C . LYS B 1 186 ? 165.967 55.090 -13.515 1.00 8.54 178 LYS B C 1
ATOM 3377 O O . LYS B 1 186 ? 165.906 56.220 -13.031 1.00 9.47 178 LYS B O 1
ATOM 3388 N N . ASN B 1 187 ? 167.017 54.299 -13.311 1.00 7.73 179 ASN B N 1
ATOM 3389 C CA . ASN B 1 187 ? 168.223 54.758 -12.617 1.00 8.48 179 ASN B CA 1
ATOM 3390 C C . ASN B 1 187 ? 167.993 55.025 -11.129 1.00 7.94 179 ASN B C 1
ATOM 3391 O O . ASN B 1 187 ? 168.735 55.812 -10.518 1.00 8.66 179 ASN B O 1
ATOM 3396 N N . ILE B 1 188 ? 166.987 54.371 -10.536 1.00 7.51 180 ILE B N 1
ATOM 3397 C CA . ILE B 1 188 ? 166.675 54.492 -9.108 1.00 7.24 180 ILE B CA 1
ATOM 3398 C C . ILE B 1 188 ? 166.620 53.064 -8.592 1.00 7.50 180 ILE B C 1
ATOM 3399 O O . ILE B 1 188 ? 165.722 52.310 -8.977 1.00 7.93 180 ILE B O 1
ATOM 3404 N N . LEU B 1 189 ? 167.610 52.658 -7.779 1.00 6.20 181 LEU B N 1
ATOM 3405 C CA . LEU B 1 189 ? 167.680 51.293 -7.272 1.00 6.19 181 LEU B CA 1
ATOM 3406 C C . LEU B 1 189 ? 167.162 51.270 -5.836 1.00 5.95 181 LEU B C 1
ATOM 3407 O O . LEU B 1 189 ? 167.335 52.238 -5.079 1.00 7.41 181 LEU B O 1
ATOM 3412 N N . VAL B 1 190 ? 166.488 50.165 -5.487 1.00 5.76 182 VAL B N 1
ATOM 3413 C CA . VAL B 1 190 ? 165.658 50.094 -4.283 1.00 6.12 182 VAL B CA 1
ATOM 3414 C C . VAL B 1 190 ? 165.913 48.746 -3.624 1.00 5.94 182 VAL B C 1
ATOM 3415 O O . VAL B 1 190 ? 165.615 47.705 -4.214 1.00 6.60 182 VAL B O 1
ATOM 3419 N N . ASN B 1 191 ? 166.443 48.746 -2.393 1.00 5.64 183 ASN B N 1
ATOM 3420 C CA . ASN B 1 191 ? 166.796 47.493 -1.735 1.00 5.66 183 ASN B CA 1
ATOM 3421 C C . ASN B 1 191 ? 166.436 47.578 -0.263 1.00 5.62 183 ASN B C 1
ATOM 3422 O O . ASN B 1 191 ? 166.171 48.660 0.274 1.00 6.81 183 ASN B O 1
ATOM 3427 N N . ALA B 1 192 ? 166.407 46.408 0.378 1.00 6.04 184 ALA B N 1
ATOM 3428 C CA . ALA B 1 192 ? 166.121 46.325 1.803 1.00 6.94 184 ALA B CA 1
ATOM 3429 C C . ALA B 1 192 ? 167.296 45.676 2.513 1.00 6.25 184 ALA B C 1
ATOM 3430 O O . ALA B 1 192 ? 168.085 44.936 1.914 1.00 7.14 184 ALA B O 1
ATOM 3432 N N . VAL B 1 193 ? 167.390 45.930 3.820 1.00 6.75 185 VAL B N 1
ATOM 3433 C CA A VAL B 1 193 ? 168.342 45.280 4.701 0.40 7.87 185 VAL B CA 1
ATOM 3434 C CA B VAL B 1 193 ? 168.343 45.232 4.687 0.60 6.83 185 VAL B CA 1
ATOM 3435 C C . VAL B 1 193 ? 167.569 44.547 5.795 1.00 7.44 185 VAL B C 1
ATOM 3436 O O . VAL B 1 193 ? 166.519 45.019 6.249 1.00 7.92 185 VAL B O 1
ATOM 3443 N N . THR B 1 194 ? 168.110 43.412 6.252 1.00 7.52 186 THR B N 1
ATOM 3444 C CA . THR B 1 194 ? 167.479 42.638 7.336 1.00 8.22 186 THR B CA 1
ATOM 3445 C C . THR B 1 194 ? 168.423 42.494 8.523 1.00 8.97 186 THR B C 1
ATOM 3446 O O . THR B 1 194 ? 169.114 41.469 8.667 1.00 8.95 186 THR B O 1
ATOM 3450 N N . PRO B 1 195 ? 168.447 43.471 9.434 1.00 9.76 187 PRO B N 1
ATOM 3451 C CA . PRO B 1 195 ? 169.280 43.350 10.645 1.00 10.67 187 PRO B CA 1
ATOM 3452 C C . PRO B 1 195 ? 168.699 42.363 11.635 1.00 11.49 187 PRO B C 1
ATOM 3453 O O . PRO B 1 195 ? 167.478 42.202 11.766 1.00 11.73 187 PRO B O 1
ATOM 3457 N N . ALA B 1 196 ? 169.595 41.752 12.403 1.00 12.08 188 ALA B N 1
ATOM 3458 C CA . ALA B 1 196 ? 169.212 41.148 13.663 1.00 13.30 188 ALA B CA 1
ATOM 3459 C C . ALA B 1 196 ? 169.161 42.251 14.707 1.00 18.44 188 ALA B C 1
ATOM 3460 O O . ALA B 1 196 ? 169.368 43.431 14.410 1.00 18.11 188 ALA B O 1
ATOM 3462 N N . ALA B 1 197 ? 168.929 41.857 15.943 1.00 19.26 189 ALA B N 1
ATOM 3463 C CA . ALA B 1 197 ? 168.844 42.824 17.022 1.00 22.71 189 ALA B CA 1
ATOM 3464 C C . ALA B 1 197 ? 170.156 43.584 17.179 1.00 18.66 189 ALA B C 1
ATOM 3465 O O . ALA B 1 197 ? 171.245 42.999 17.179 1.00 19.10 189 ALA B O 1
ATOM 3467 N N . ALA B 1 198 ? 170.024 44.897 17.343 1.00 22.21 190 ALA B N 1
ATOM 3468 C CA . ALA B 1 198 ? 171.099 45.788 17.753 1.00 22.11 190 ALA B CA 1
ATOM 3469 C C . ALA B 1 198 ? 170.681 46.440 19.063 1.00 25.87 190 ALA B C 1
ATOM 3470 O O . ALA B 1 198 ? 169.524 46.843 19.219 1.00 29.97 190 ALA B O 1
ATOM 3472 N N . LYS B 1 199 ? 171.616 46.533 20.008 1.00 25.82 191 LYS B N 1
ATOM 3473 C CA . LYS B 1 199 ? 171.348 47.159 21.303 1.00 30.94 191 LYS B CA 1
ATOM 3474 C C . LYS B 1 199 ? 171.143 48.662 21.155 1.00 36.85 191 LYS B C 1
ATOM 3475 O O . LYS B 1 199 ? 172.104 49.438 21.198 1.00 43.46 191 LYS B O 1
ATOM 3477 N N . THR B 1 200 ? 169.893 49.077 20.962 1.00 30.01 192 THR B N 1
ATOM 3478 C CA . THR B 1 200 ? 169.541 50.492 20.934 1.00 31.96 192 THR B CA 1
ATOM 3479 C C . THR B 1 200 ? 168.408 50.711 21.925 1.00 35.24 192 THR B C 1
ATOM 3480 O O . THR B 1 200 ? 168.068 49.801 22.690 1.00 35.76 192 THR B O 1
ATOM 3484 N N . GLU B 1 201 ? 167.802 51.901 21.911 1.00 44.59 193 GLU B N 1
ATOM 3485 C CA . GLU B 1 201 ? 166.693 52.178 22.818 1.00 48.84 193 GLU B CA 1
ATOM 3486 C C . GLU B 1 201 ? 165.440 51.382 22.474 1.00 45.65 193 GLU B C 1
ATOM 3487 O O . GLU B 1 201 ? 164.550 51.260 23.325 1.00 40.04 193 GLU B O 1
ATOM 3493 N N . ILE B 1 202 ? 165.350 50.841 21.254 1.00 41.45 194 ILE B N 1
ATOM 3494 C CA . ILE B 1 202 ? 164.219 49.995 20.884 1.00 43.56 194 ILE B CA 1
ATOM 3495 C C . ILE B 1 202 ? 164.116 48.760 21.774 1.00 46.34 194 ILE B C 1
ATOM 3496 O O . ILE B 1 202 ? 163.052 48.131 21.835 1.00 47.02 194 ILE B O 1
ATOM 3498 N N . PHE B 1 203 ? 165.199 48.398 22.475 1.00 36.68 195 PHE B N 1
ATOM 3499 C CA . PHE B 1 203 ? 165.142 47.275 23.409 1.00 34.84 195 PHE B CA 1
ATOM 3500 C C . PHE B 1 203 ? 164.183 47.548 24.560 1.00 39.94 195 PHE B C 1
ATOM 3501 O O . PHE B 1 203 ? 163.637 46.606 25.150 1.00 38.47 195 PHE B O 1
ATOM 3509 N N . ASP B 1 204 ? 163.976 48.821 24.909 1.00 35.85 196 ASP B N 1
ATOM 3510 C CA . ASP B 1 204 ? 163.101 49.143 26.030 1.00 42.21 196 ASP B CA 1
ATOM 3511 C C . ASP B 1 204 ? 161.656 48.736 25.776 1.00 39.94 196 ASP B C 1
ATOM 3512 O O . ASP B 1 204 ? 160.893 48.570 26.735 1.00 42.67 196 ASP B O 1
ATOM 3517 N N . SER B 1 205 ? 161.267 48.565 24.513 1.00 38.23 197 SER B N 1
ATOM 3518 C CA . SER B 1 205 ? 159.898 48.239 24.137 1.00 45.30 197 SER B CA 1
ATOM 3519 C C . SER B 1 205 ? 159.632 46.737 24.067 1.00 46.98 197 SER B C 1
ATOM 3520 O O . SER B 1 205 ? 158.525 46.337 23.691 1.00 52.67 197 SER B O 1
ATOM 3523 N N . MET B 1 206 ? 160.610 45.901 24.417 1.00 39.59 198 MET B N 1
ATOM 3524 C CA . MET B 1 206 ? 160.479 44.454 24.295 1.00 36.68 198 MET B CA 1
ATOM 3525 C C . MET B 1 206 ? 160.729 43.768 25.631 1.00 36.86 198 MET B C 1
ATOM 3526 O O . MET B 1 206 ? 161.365 44.317 26.537 1.00 37.64 198 MET B O 1
ATOM 3531 N N . LYS B 1 207 ? 160.191 42.553 25.753 1.00 34.98 199 LYS B N 1
ATOM 3532 C CA . LYS B 1 207 ? 160.417 41.754 26.947 1.00 38.85 199 LYS B CA 1
ATOM 3533 C C . LYS B 1 207 ? 161.831 41.187 26.938 1.00 38.69 199 LYS B C 1
ATOM 3534 O O . LYS B 1 207 ? 162.393 40.884 25.885 1.00 31.14 199 LYS B O 1
ATOM 3540 N N . GLN B 1 208 ? 162.404 41.033 28.135 1.00 33.57 200 GLN B N 1
ATOM 3541 C CA . GLN B 1 208 ? 163.763 40.504 28.234 1.00 37.18 200 GLN B CA 1
ATOM 3542 C C . GLN B 1 208 ? 163.871 39.106 27.629 1.00 34.44 200 GLN B C 1
ATOM 3543 O O . GLN B 1 208 ? 164.876 38.777 26.985 1.00 29.30 200 GLN B O 1
ATOM 3549 N N . GLU B 1 209 ? 162.847 38.265 27.819 1.00 32.78 201 GLU B N 1
ATOM 3550 C CA . GLU B 1 209 ? 162.907 36.918 27.257 1.00 29.60 201 GLU B CA 1
ATOM 3551 C C . GLU B 1 209 ? 162.936 36.941 25.736 1.00 27.18 201 GLU B C 1
ATOM 3552 O O . GLU B 1 209 ? 163.511 36.039 25.114 1.00 25.63 201 GLU B O 1
ATOM 3558 N N . HIS B 1 210 ? 162.319 37.954 25.112 1.00 24.78 202 HIS B N 1
ATOM 3559 C CA . HIS B 1 210 ? 162.380 38.067 23.658 1.00 23.21 202 HIS B CA 1
ATOM 3560 C C . HIS B 1 210 ? 163.758 38.519 23.204 1.00 22.46 202 HIS B C 1
ATOM 3561 O O . HIS B 1 210 ? 164.270 38.041 22.185 1.00 22.23 202 HIS B O 1
ATOM 3568 N N . ILE B 1 211 ? 164.373 39.435 23.954 1.00 28.32 203 ILE B N 1
ATOM 3569 C CA . ILE B 1 211 ? 165.742 39.849 23.663 1.00 28.21 203 ILE B CA 1
ATOM 3570 C C . ILE B 1 211 ? 166.690 38.655 23.751 1.00 23.04 203 ILE B C 1
ATOM 3571 O O . ILE B 1 211 ? 167.536 38.452 22.872 1.00 22.42 203 ILE B O 1
ATOM 3576 N N . ASP B 1 212 ? 166.542 37.831 24.797 1.00 23.97 204 ASP B N 1
ATOM 3577 C CA . ASP B 1 212 ? 167.384 36.643 24.931 1.00 26.85 204 ASP B CA 1
ATOM 3578 C C . ASP B 1 212 ? 167.176 35.693 23.755 1.00 26.75 204 ASP B C 1
ATOM 3579 O O . ASP B 1 212 ? 168.143 35.163 23.185 1.00 21.58 204 ASP B O 1
ATOM 3584 N N . TYR B 1 213 ? 165.911 35.476 23.373 1.00 24.13 205 TYR B N 1
ATOM 3585 C CA . TYR B 1 213 ? 165.589 34.637 22.218 1.00 22.27 205 TYR B CA 1
ATOM 3586 C C . TYR B 1 213 ? 166.281 35.138 20.962 1.00 22.03 205 TYR B C 1
ATOM 3587 O O . TYR B 1 213 ? 166.879 34.356 20.212 1.00 22.33 205 TYR B O 1
ATOM 3596 N N . MET B 1 214 ? 166.197 36.447 20.708 1.00 21.27 206 MET B N 1
ATOM 3597 C CA . MET B 1 214 ? 166.830 37.001 19.517 1.00 22.36 206 MET B CA 1
ATOM 3598 C C . MET B 1 214 ? 168.342 36.760 19.524 1.00 21.72 206 MET B C 1
ATOM 3599 O O . MET 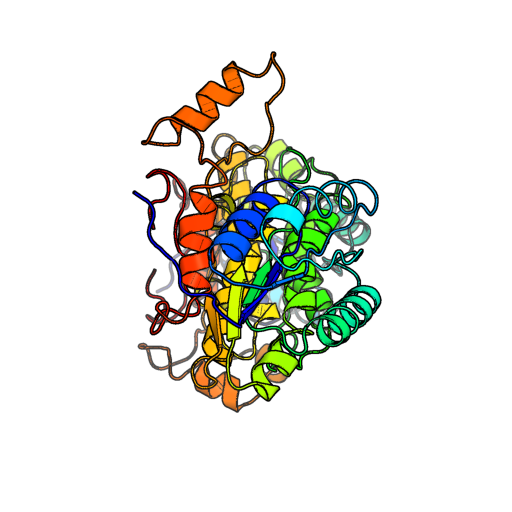B 1 214 ? 168.915 36.377 18.496 1.00 20.65 206 MET B O 1
ATOM 3604 N N . LEU B 1 215 ? 168.991 36.924 20.690 1.00 23.75 207 LEU B N 1
ATOM 3605 C CA A LEU B 1 215 ? 170.439 36.734 20.763 0.63 23.49 207 LEU B CA 1
ATOM 3606 C CA B LEU B 1 215 ? 170.438 36.732 20.782 0.37 23.83 207 LEU B CA 1
ATOM 3607 C C . LEU B 1 215 ? 170.830 35.280 20.523 1.00 24.36 207 LEU B C 1
ATOM 3608 O O . LEU B 1 215 ? 171.829 35.011 19.843 1.00 21.77 207 LEU B O 1
ATOM 3617 N N . SER B 1 216 ? 170.070 34.331 21.076 1.00 21.41 208 SER B N 1
ATOM 3618 C CA A SER B 1 216 ? 170.434 32.917 20.993 0.62 19.70 208 SER B CA 1
ATOM 3619 C CA B SER B 1 216 ? 170.456 32.922 20.990 0.38 19.86 208 SER B CA 1
ATOM 3620 C C . SER B 1 216 ? 170.486 32.410 19.554 1.00 19.33 208 SER B C 1
ATOM 3621 O O . SER B 1 216 ? 171.101 31.369 19.286 1.00 21.08 208 SER B O 1
ATOM 3626 N N . LYS B 1 217 ? 169.833 33.092 18.641 1.00 19.00 209 LYS B N 1
ATOM 3627 C CA . LYS B 1 217 ? 169.747 32.622 17.275 1.00 17.30 209 LYS B CA 1
ATOM 3628 C C . LYS B 1 217 ? 170.871 33.152 16.389 1.00 13.67 209 LYS B C 1
ATOM 3629 O O . LYS B 1 217 ? 170.852 32.898 15.188 1.00 13.04 209 LYS B O 1
ATOM 3635 N N . ILE B 1 218 ? 171.840 33.882 16.949 1.00 12.61 210 ILE B N 1
ATOM 3636 C CA . ILE B 1 218 ? 172.880 34.573 16.186 1.00 11.59 210 ILE B CA 1
ATOM 3637 C C . ILE B 1 218 ? 174.182 33.771 16.265 1.00 10.77 210 ILE B C 1
ATOM 3638 O O . ILE B 1 218 ? 174.839 33.773 17.325 1.00 11.34 210 ILE B O 1
ATOM 3643 N N . PRO B 1 219 ? 174.631 33.143 15.171 1.00 10.18 211 PRO B N 1
ATOM 3644 C CA . PRO B 1 219 ? 175.906 32.396 15.207 1.00 10.62 211 PRO B CA 1
ATOM 3645 C C . PRO B 1 219 ? 177.117 33.224 15.607 1.00 10.12 211 PRO B C 1
ATOM 3646 O O . PRO B 1 219 ? 178.040 32.701 16.242 1.00 10.57 211 PRO B O 1
ATOM 3650 N N . MET B 1 220 ? 177.157 34.511 15.246 1.00 9.60 212 MET B N 1
ATOM 3651 C CA . MET B 1 220 ? 178.260 35.379 15.663 1.00 9.59 212 MET B CA 1
ATOM 3652 C C . MET B 1 220 ? 178.253 35.673 17.158 1.00 10.41 212 MET B C 1
ATOM 3653 O O . MET B 1 220 ? 179.223 36.265 17.653 1.00 12.01 212 MET B O 1
ATOM 3658 N N . ASN B 1 221 ? 177.186 35.322 17.880 1.00 11.03 213 ASN B N 1
ATOM 3659 C CA A ASN B 1 221 ? 177.192 35.343 19.340 0.58 12.02 213 ASN B CA 1
ATOM 3660 C CA B ASN B 1 221 ? 177.156 35.352 19.351 0.42 12.03 213 ASN B CA 1
ATOM 3661 C C . ASN B 1 221 ? 177.317 36.751 19.935 1.00 12.16 213 ASN B C 1
ATOM 3662 O O . ASN B 1 221 ? 177.882 36.912 21.020 1.00 15.29 213 ASN B O 1
ATOM 3671 N N . ARG B 1 222 ? 176.793 37.760 19.251 1.00 12.04 214 ARG B N 1
ATOM 3672 C CA . ARG B 1 222 ? 176.757 39.124 19.755 1.00 13.87 214 ARG B CA 1
ATOM 3673 C C . ARG B 1 222 ? 175.690 39.857 18.957 1.00 13.10 214 ARG B C 1
ATOM 3674 O O . ARG B 1 222 ? 175.207 39.372 17.932 1.00 12.47 214 ARG B O 1
ATOM 3682 N N . PHE B 1 223 ? 175.341 41.047 19.427 1.00 13.69 215 PHE B N 1
ATOM 3683 C CA . PHE B 1 223 ? 174.397 41.882 18.700 1.00 13.33 215 PHE B CA 1
ATOM 3684 C C . PHE B 1 223 ? 175.079 42.699 17.594 1.00 12.36 215 PHE B C 1
ATOM 3685 O O . PHE B 1 223 ? 176.281 42.960 17.614 1.00 12.88 215 PHE B O 1
ATOM 3693 N N . LEU B 1 224 ? 174.264 43.124 16.639 1.00 11.79 216 LEU B N 1
ATOM 3694 C CA . LEU B 1 224 ? 174.696 44.046 15.600 1.00 10.51 216 LEU B CA 1
ATOM 3695 C C . LEU B 1 224 ? 175.035 45.424 16.170 1.00 12.26 216 LEU B C 1
ATOM 3696 O O . LEU B 1 224 ? 174.302 45.963 17.001 1.00 12.90 216 LEU B O 1
ATOM 3701 N N . LEU B 1 225 ? 176.146 46.009 15.697 1.00 10.00 217 LEU B N 1
ATOM 3702 C CA . LEU B 1 225 ? 176.431 47.394 16.074 1.00 11.25 217 LEU B CA 1
ATOM 3703 C C . LEU B 1 225 ? 175.853 48.364 15.043 1.00 10.42 217 LEU B C 1
ATOM 3704 O O . LEU B 1 225 ? 175.946 48.115 13.831 1.00 9.48 217 LEU B O 1
ATOM 3709 N N . PRO B 1 226 ? 175.285 49.491 15.488 1.00 10.14 218 PRO B N 1
ATOM 3710 C CA . PRO B 1 226 ? 174.757 50.473 14.515 1.00 11.34 218 PRO B CA 1
ATOM 3711 C C . PRO B 1 226 ? 175.773 50.903 13.458 1.00 9.36 218 PRO B C 1
ATOM 3712 O O . PRO B 1 226 ? 175.402 51.051 12.288 1.00 9.50 218 PRO B O 1
ATOM 3716 N N . ASP B 1 227 ? 177.043 51.106 13.825 1.00 10.06 219 ASP B N 1
ATOM 3717 C CA . ASP B 1 227 ? 178.034 51.517 12.821 1.00 10.45 219 ASP B CA 1
ATOM 3718 C C . ASP B 1 227 ? 178.242 50.466 11.746 1.00 9.64 219 ASP B C 1
ATOM 3719 O O . ASP B 1 227 ? 178.458 50.808 10.573 1.00 10.49 219 ASP B O 1
ATOM 3724 N N . GLU B 1 228 ? 178.217 49.180 12.110 1.00 9.49 220 GLU B N 1
ATOM 3725 C CA A GLU B 1 228 ? 178.325 48.101 11.123 0.71 9.59 220 GLU B CA 1
ATOM 3726 C CA B GLU B 1 228 ? 178.381 48.198 11.053 0.29 10.17 220 GLU B CA 1
ATOM 3727 C C . GLU B 1 228 ? 177.135 48.112 10.178 1.00 8.77 220 GLU B C 1
ATOM 3728 O O . GLU B 1 228 ? 177.268 47.878 8.971 1.00 9.01 220 GLU B O 1
ATOM 3739 N N . ALA B 1 229 ? 175.942 48.356 10.730 1.00 8.42 221 ALA B N 1
ATOM 3740 C CA . ALA B 1 229 ? 174.765 48.447 9.876 1.00 9.25 221 ALA B CA 1
ATOM 3741 C C . ALA B 1 229 ? 174.909 49.582 8.867 1.00 8.25 221 ALA B C 1
ATOM 3742 O O . ALA B 1 229 ? 174.608 49.411 7.676 1.00 8.51 221 ALA B O 1
ATOM 3744 N N . ALA B 1 230 ? 175.417 50.736 9.326 1.00 8.62 222 ALA B N 1
ATOM 3745 C CA . ALA B 1 230 ? 175.568 51.903 8.453 1.00 8.13 222 ALA B CA 1
ATOM 3746 C C . ALA B 1 230 ? 176.504 51.621 7.291 1.00 7.75 222 ALA B C 1
ATOM 3747 O O . ALA B 1 230 ? 176.285 52.136 6.182 1.00 8.65 222 ALA B O 1
ATOM 3749 N N . SER B 1 231 ? 177.531 50.795 7.498 1.00 7.25 223 SER B N 1
ATOM 3750 C CA . SER B 1 231 ? 178.451 50.496 6.394 1.00 8.44 223 SER B CA 1
ATOM 3751 C C . SER B 1 231 ? 177.718 49.890 5.208 1.00 9.04 223 SER B C 1
ATOM 3752 O O . SER B 1 231 ? 177.964 50.262 4.053 1.00 9.99 223 SER B O 1
ATOM 3755 N N . LEU B 1 232 ? 176.844 48.913 5.463 1.00 7.58 224 LEU B N 1
ATOM 3756 C CA . LEU B 1 232 ? 176.141 48.264 4.374 1.00 6.76 224 LEU B CA 1
ATOM 3757 C C . LEU B 1 232 ? 174.989 49.126 3.867 1.00 6.98 224 LEU B C 1
ATOM 3758 O O . LEU B 1 232 ? 174.759 49.208 2.651 1.00 7.39 224 LEU B O 1
ATOM 3763 N N . ILE B 1 233 ? 174.252 49.771 4.773 1.00 6.94 225 ILE B N 1
ATOM 3764 C CA . ILE B 1 233 ? 173.134 50.614 4.358 1.00 7.34 225 ILE B CA 1
ATOM 3765 C C . ILE B 1 233 ? 173.602 51.692 3.394 1.00 8.37 225 ILE B C 1
ATOM 3766 O O . ILE B 1 233 ? 172.964 51.934 2.356 1.00 7.92 225 ILE B O 1
ATOM 3771 N N . LEU B 1 234 ? 174.735 52.339 3.692 1.00 7.12 226 LEU B N 1
ATOM 3772 C CA . LEU B 1 234 ? 175.179 53.397 2.801 1.00 7.53 226 LEU B CA 1
ATOM 3773 C C . LEU B 1 234 ? 175.891 52.877 1.566 1.00 7.82 226 LEU B C 1
ATOM 3774 O O . LEU B 1 234 ? 175.940 53.604 0.566 1.00 8.22 226 LEU B O 1
ATOM 3779 N N . TRP B 1 235 ? 176.421 51.651 1.586 1.00 6.42 227 TRP B N 1
ATOM 3780 C CA . TRP B 1 235 ? 176.858 51.028 0.337 1.00 6.94 227 TRP B CA 1
ATOM 3781 C C . TRP B 1 235 ? 175.688 50.959 -0.636 1.00 6.81 227 TRP B C 1
ATOM 3782 O O . TRP B 1 235 ? 175.806 51.319 -1.818 1.00 7.00 227 TRP B O 1
ATOM 3793 N N . LEU B 1 236 ? 174.523 50.509 -0.142 1.00 6.49 228 LEU B N 1
ATOM 3794 C CA . LEU B 1 236 ? 173.310 50.421 -0.955 1.00 6.96 228 LEU B CA 1
ATOM 3795 C C 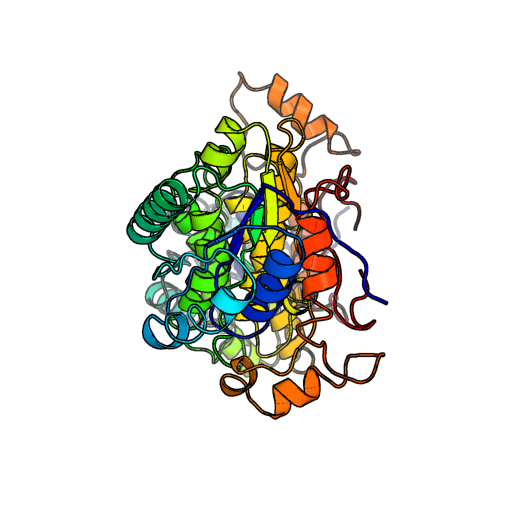. LEU B 1 236 ? 172.788 51.799 -1.360 1.00 6.84 228 LEU B C 1
ATOM 3796 O O . LEU B 1 236 ? 172.003 51.906 -2.316 1.00 7.51 228 LEU B O 1
ATOM 3801 N N . GLY B 1 237 ? 173.185 52.848 -0.646 1.00 6.69 229 GLY B N 1
ATOM 3802 C CA . GLY B 1 237 ? 172.840 54.200 -0.999 1.00 7.21 229 GLY B CA 1
ATOM 3803 C C . GLY B 1 237 ? 173.852 54.882 -1.885 1.00 7.60 229 GLY B C 1
ATOM 3804 O O . GLY B 1 237 ? 173.714 56.090 -2.118 1.00 9.31 229 GLY B O 1
ATOM 3805 N N . SER B 1 238 ? 174.840 54.144 -2.408 1.00 7.79 230 SER B N 1
ATOM 3806 C CA . SER B 1 238 ? 175.927 54.725 -3.192 1.00 8.26 230 SER B CA 1
ATOM 3807 C C . SER B 1 238 ? 175.827 54.268 -4.642 1.00 7.85 230 SER B C 1
ATOM 3808 O O . SER B 1 238 ? 175.155 53.288 -4.978 1.00 8.10 230 SER B O 1
ATOM 3811 N N . GLU B 1 239 ? 176.566 54.967 -5.516 1.00 9.68 231 GLU B N 1
ATOM 3812 C CA . GLU B 1 239 ? 176.611 54.587 -6.930 1.00 10.19 231 GLU B CA 1
ATOM 3813 C C . GLU B 1 239 ? 177.247 53.225 -7.173 1.00 11.59 231 GLU B C 1
ATOM 3814 O O . GLU B 1 239 ? 176.946 52.604 -8.201 1.00 13.09 231 GLU B O 1
ATOM 3820 N N A ASP B 1 240 ? 178.097 52.736 -6.257 0.50 10.31 232 ASP B N 1
ATOM 3821 N N B ASP B 1 240 ? 178.075 52.726 -6.254 0.50 9.78 232 ASP B N 1
ATOM 3822 C CA A ASP B 1 240 ? 178.680 51.397 -6.403 0.50 11.40 232 ASP B CA 1
ATOM 3823 C CA B ASP B 1 240 ? 178.655 51.395 -6.439 0.50 11.16 232 ASP B CA 1
ATOM 3824 C C A ASP B 1 240 ? 177.604 50.318 -6.423 0.50 9.71 232 ASP B C 1
ATOM 3825 C C B ASP B 1 240 ? 177.593 50.311 -6.428 0.50 10.09 232 ASP B C 1
ATOM 3826 O O A ASP B 1 240 ? 177.815 49.248 -7.009 0.50 9.88 232 ASP B O 1
ATOM 3827 O O B ASP B 1 240 ? 177.801 49.235 -7.002 0.50 9.56 232 ASP B O 1
ATOM 3836 N N . CYS B 1 241 ? 176.473 50.545 -5.747 1.00 8.18 233 CYS B N 1
ATOM 3837 C CA . CYS B 1 241 ? 175.320 49.652 -5.853 1.00 7.89 233 CYS B CA 1
ATOM 3838 C C . CYS B 1 241 ? 174.692 49.954 -7.198 1.00 7.06 233 CYS B C 1
ATOM 3839 O O . CYS B 1 241 ? 174.095 51.017 -7.387 1.00 9.24 233 CYS B O 1
ATOM 3842 N N . ALA B 1 242 ? 174.891 49.064 -8.159 1.00 7.29 234 ALA B N 1
ATOM 3843 C CA . ALA B 1 242 ? 174.678 49.364 -9.571 1.00 7.65 234 ALA B CA 1
ATOM 3844 C C . ALA B 1 242 ? 173.866 48.313 -10.302 1.00 7.48 234 ALA B C 1
ATOM 3845 O O . ALA B 1 242 ? 173.329 48.603 -11.377 1.00 7.80 234 ALA B O 1
ATOM 3847 N N . PHE B 1 243 ? 173.783 47.090 -9.783 1.00 6.89 235 PHE B N 1
ATOM 3848 C CA . PHE B 1 243 ? 173.097 46.011 -10.498 1.00 6.87 235 PHE B CA 1
ATOM 3849 C C . PHE B 1 243 ? 172.362 45.122 -9.506 1.00 6.32 235 PHE B C 1
ATOM 3850 O O . PHE B 1 243 ? 172.210 43.915 -9.728 1.00 7.07 235 PHE B O 1
ATOM 3858 N N . SER B 1 244 ? 171.912 45.726 -8.413 1.00 6.06 236 SER B N 1
ATOM 3859 C CA . SER B 1 244 ? 171.145 45.054 -7.370 1.00 6.61 236 SER B CA 1
ATOM 3860 C C . SER B 1 244 ? 169.941 45.934 -7.112 1.00 6.42 236 SER B C 1
ATOM 3861 O O . SER B 1 244 ? 170.103 47.112 -6.750 1.00 6.67 236 SER B O 1
ATOM 3864 N N . THR B 1 245 ? 168.739 45.392 -7.330 1.00 5.80 237 THR B N 1
ATOM 3865 C CA . THR B 1 245 ? 167.529 46.148 -7.057 1.00 6.40 237 THR B CA 1
ATOM 3866 C C . THR B 1 245 ? 166.391 45.185 -6.762 1.00 5.95 237 THR B C 1
ATOM 3867 O O . THR B 1 245 ? 166.399 44.036 -7.213 1.00 6.88 237 THR B O 1
ATOM 3871 N N . GLY B 1 246 ? 165.419 45.658 -5.988 1.00 6.10 238 GLY B N 1
ATOM 3872 C CA . GLY B 1 246 ? 164.406 44.767 -5.439 1.00 7.26 238 GLY B CA 1
ATOM 3873 C C . GLY B 1 246 ? 164.974 43.635 -4.617 1.00 7.16 238 GLY B C 1
ATOM 3874 O O . GLY B 1 246 ? 164.351 42.562 -4.566 1.00 8.68 238 GLY B O 1
ATOM 3875 N N . SER B 1 247 ? 166.135 43.823 -4.003 1.00 6.72 239 SER B N 1
ATOM 3876 C CA A SER B 1 247 ? 166.867 42.757 -3.339 0.79 7.30 239 SER B CA 1
ATOM 3877 C CA B SER B 1 247 ? 166.890 42.771 -3.340 0.21 7.37 239 SER B CA 1
ATOM 3878 C C . SER B 1 247 ? 166.949 43.026 -1.841 1.00 6.88 239 SER B C 1
ATOM 3879 O O . SER B 1 247 ? 166.599 44.101 -1.350 1.00 8.14 239 SER B O 1
ATOM 3884 N N . VAL B 1 248 ? 167.400 42.005 -1.120 1.00 6.54 240 VAL B N 1
ATOM 3885 C CA . VAL B 1 248 ? 167.448 42.008 0.338 1.00 7.71 240 VAL B CA 1
ATOM 3886 C C . VAL B 1 248 ? 168.863 41.660 0.763 1.00 8.15 240 VAL B C 1
ATOM 3887 O O . VAL B 1 248 ? 169.393 40.607 0.376 1.00 9.75 240 VAL B O 1
ATOM 3891 N N . PHE B 1 249 ? 169.479 42.526 1.562 1.00 6.93 241 PHE B N 1
ATOM 3892 C CA . PHE B 1 249 ? 170.863 42.380 2.010 1.00 6.99 241 PHE B CA 1
ATOM 3893 C C . PHE B 1 249 ? 170.866 42.113 3.504 1.00 7.36 241 PHE B C 1
ATOM 3894 O O . PHE B 1 249 ? 170.280 42.866 4.281 1.00 8.04 241 PHE B O 1
ATOM 3902 N N . ASP B 1 250 ? 171.516 41.030 3.903 1.00 7.38 242 ASP B N 1
ATOM 3903 C CA . ASP B 1 250 ? 171.369 40.538 5.271 1.00 7.12 242 ASP B CA 1
ATOM 3904 C C . ASP B 1 250 ? 172.366 41.145 6.254 1.00 6.80 242 ASP B C 1
ATOM 3905 O O . ASP B 1 250 ? 173.552 41.294 5.932 1.00 8.41 242 ASP B O 1
ATOM 3910 N N . LEU B 1 251 ? 171.897 41.383 7.486 1.00 6.70 243 LEU B N 1
ATOM 3911 C CA . LEU B 1 251 ? 172.700 41.882 8.613 1.00 7.65 243 LEU B CA 1
ATOM 3912 C C . LEU B 1 251 ? 172.375 41.117 9.890 1.00 6.88 243 LEU B C 1
ATOM 3913 O O . LEU B 1 251 ? 172.211 41.697 10.963 1.00 7.82 243 LEU B O 1
ATOM 3918 N N . SER B 1 252 ? 172.269 39.791 9.780 1.00 7.25 244 SER B N 1
ATOM 3919 C CA . SER B 1 252 ? 171.786 38.964 10.881 1.00 7.45 244 SER B CA 1
ATOM 3920 C C . SER B 1 252 ? 172.883 38.171 11.587 1.00 7.65 244 SER B C 1
ATOM 3921 O O . SER B 1 252 ? 172.572 37.301 12.402 1.00 8.20 244 SER B O 1
ATOM 3924 N N . GLY B 1 253 ? 174.157 38.413 11.263 1.00 7.28 245 GLY B N 1
ATOM 3925 C CA . GLY B 1 253 ? 175.226 37.751 12.012 1.00 7.57 245 GLY B CA 1
ATOM 3926 C C . GLY B 1 253 ? 175.261 36.253 11.808 1.00 7.69 245 GLY B C 1
ATOM 3927 O O . GLY B 1 253 ? 175.646 35.510 12.728 1.00 8.21 245 GLY B O 1
ATOM 3928 N N . GLY B 1 254 ? 174.852 35.785 10.627 1.00 7.29 246 GLY B N 1
ATOM 3929 C CA . GLY B 1 254 ? 174.841 34.371 10.311 1.00 7.44 246 GLY B CA 1
ATOM 3930 C C . GLY B 1 254 ? 173.519 33.680 10.537 1.00 7.84 246 GLY B C 1
ATOM 3931 O O . GLY B 1 254 ? 173.403 32.497 10.224 1.00 8.23 246 GLY B O 1
ATOM 3932 N N . ARG B 1 255 ? 172.534 34.360 11.133 1.00 8.11 247 ARG B N 1
ATOM 3933 C CA . ARG B 1 255 ? 171.284 33.695 11.484 1.00 8.68 247 ARG B CA 1
ATOM 3934 C C . ARG B 1 255 ? 170.477 33.288 10.251 1.00 8.37 247 ARG B C 1
ATOM 3935 O O . ARG B 1 255 ? 170.005 32.138 10.145 1.00 8.74 247 ARG B O 1
ATOM 3943 N N . ALA B 1 256 ? 170.223 34.240 9.351 1.00 7.82 248 ALA B N 1
ATOM 3944 C CA . ALA B 1 256 ? 169.253 33.996 8.281 1.00 7.66 248 ALA B CA 1
ATOM 3945 C C . ALA B 1 256 ? 169.736 32.881 7.356 1.00 7.69 248 ALA B C 1
ATOM 3946 O O . ALA B 1 256 ? 170.930 32.756 7.073 1.00 8.01 248 ALA B O 1
ATOM 3948 N N . THR B 1 257 ? 168.798 32.095 6.848 1.00 7.69 249 THR B N 1
ATOM 3949 C CA . THR B 1 257 ? 169.106 30.974 5.949 1.00 7.88 249 THR B CA 1
ATOM 3950 C C . THR B 1 257 ? 168.741 31.270 4.508 1.00 9.11 249 THR B C 1
ATOM 3951 O O . THR B 1 257 ? 168.858 30.371 3.656 1.00 11.93 249 THR B O 1
ATOM 3955 N N A TYR B 1 258 ? 168.216 32.440 4.217 0.43 8.15 250 TYR B N 1
ATOM 3956 N N B TYR B 1 258 ? 168.301 32.506 4.222 0.57 8.72 250 TYR B N 1
ATOM 3957 C CA A TYR B 1 258 ? 168.165 32.878 2.844 0.43 10.81 250 TYR B CA 1
ATOM 3958 C CA B TYR B 1 258 ? 168.031 33.086 2.881 0.57 8.38 250 TYR B CA 1
ATOM 3959 C C A TYR B 1 258 ? 168.510 34.335 2.841 0.43 10.13 250 TYR B C 1
ATOM 3960 C C B TYR B 1 258 ? 167.991 34.611 3.011 0.57 11.36 250 TYR B C 1
ATOM 3961 O O A TYR B 1 258 ? 168.819 34.859 1.781 0.43 7.56 250 TYR B O 1
ATOM 3962 O O B TYR B 1 258 ? 168.393 35.089 4.075 0.57 11.65 250 TYR B O 1
#

Nearest PDB structures (foldseek):
  6d9y-assembly1_A  TM=1.004E+00  e=1.843E-54  Paraburkholderia phymatum STM815
  8y83-assembly1_A  TM=9.665E-01  e=1.650E-28  Sphingobacterium siyangense
  5x8h-assembly1_C  TM=9.709E-01  e=1.295E-27  Chryseobacterium sp. CA49
  3ftp-assembly1_B  TM=9.576E-01  e=3.572E-25  Burkholderia pseudomallei
  4ag3-assembly1_A  TM=9.417E-01  e=7.558E-25  Pseudomonas aeruginosa PAO1

Radius of gyration: 23.38 Å; Cα contacts (8 Å, |Δi|>4): 1305; chains: 2; bounding box: 69×64×53 Å

B-factor: mean 16.21, std 12.48, range [4.51, 95.03]